Protein AF-A0AAD4MJ20-F1 (afdb_monomer)

Sequence (639 aa):
MGYLRDLLWQFACCSGLFASGKNPESGRKCLKAWMWQEKVIWIFSLVYIFRKFPVLFIIKMSSKRAAIIELYKQGQGVNNIARLLKMHKQSVIRAVSRFKELGTLEDRPRSGRPPDVRVQKAKKAIKAKLRRNPKRSMRMLAKEGEISNRTVRRLVNDELRKQSLKLQETTALTEEHKEERLKRCKRLLRLFTECRHREILFSDESYFLLQEGFSKQNTRIIAATREEANAYGRLVERSQFPKTLMVWGGICWNGKTPLVIFEPRENVNVKNYKEKPFHSRHFPREPTVIGPMALSSVLLQISFILAILHSLALCQNPENGAAALVSPGNHEPENGTTVTPDGSAKEVSEEDRKAFQDYLRDFKKTYSEENGEFGRRLAVFAQTRRRVAKMHSEGMKWAGITQFADMSTEERKQMLMSGDAVTKMEDSASPDVARMPVIESRGRTKRQTPPSSFDYRTYGWVTPVKHQGSCGSCWAFSTVELMETVYLKYWNNLNDLSEQDLVDCATGNLGCDGGNVESALYYISQNRTTHEVYYPYQGVKQTCNRAISKNVMATRYFRLTNESSIAYFNYHNGPVSFIFTVKSDFFDYVSGVYDASECSDTSATFEGWHYMVIVGFTPSYWIAKNSWGTGWGNFLAGN

InterPro domains:
  IPR000169 Cysteine peptidase, cysteine active site [PS00139] (468-479)
  IPR000668 Peptidase C1A, papain C-terminal [PF00112] (451-634)
  IPR000668 Peptidase C1A, papain C-terminal [PR00705] (468-483)
  IPR000668 Peptidase C1A, papain C-terminal [PR00705] (610-620)
  IPR000668 Peptidase C1A, papain C-terminal [PR00705] (621-627)
  IPR000668 Peptidase C1A, papain C-terminal [SM00645] (450-639)
  IPR009057 Homedomain-like superfamily [SSF46689] (65-157)
  IPR013128 Peptidase C1A [PTHR12411] (355-634)
  IPR013201 Cathepsin propeptide inhibitor domain (I29) [PF08246] (356-411)
  IPR013201 Cathepsin propeptide inhibitor domain (I29) [SM00848] (356-412)
  IPR036388 Winged helix-like DNA-binding domain superfamily [G3DSA:1.10.10.10] (62-107)
  IPR036397 Ribonuclease H superfamily [G3DSA:3.30.420.10] (163-287)
  IPR038765 Papain-like cysteine peptidase superfamily [SSF54001] (349-634)
  IPR039417 Papain-like cysteine endopeptidase [cd02248] (451-633)

Nearest PDB structures (foldseek):
  4qrx-assembly1_A  TM=8.392E-01  e=4.038E-17  Carica papaya
  4qrg-assembly2_B  TM=8.560E-01  e=8.800E-17  Carica papaya
  1pci-assembly1_A  TM=7.973E-01  e=2.832E-16  Carica papaya
  3ioq-assembly1_A  TM=8.511E-01  e=1.904E-13  Vasconcellea cundinamarcensis
  8jcr-assembly1_A  TM=8.807E-01  e=3.252E-12  Calotropis gigantea

Radius of gyration: 36.94 Å; Cα contacts (8 Å, |Δi|>4): 724; chains: 1; bounding box: 85×102×96 Å

pLDDT: mean 74.07, std 20.91, range [24.23, 98.38]

Solvent-accessible surface area (backbone atoms only — not comparable to full-atom values): 38233 Å² total; per-residue (Å²): 121,70,72,63,56,57,53,55,54,55,50,56,59,57,60,60,59,70,74,53,93,74,72,87,69,63,60,58,58,53,53,57,53,52,63,51,52,53,56,51,52,51,51,53,48,46,55,51,48,61,73,74,50,72,70,73,69,55,76,74,54,95,41,78,64,56,47,52,49,52,44,44,74,72,69,50,52,61,69,57,52,18,60,76,69,72,45,62,52,67,60,46,50,55,50,50,53,48,31,73,73,65,77,48,94,71,75,79,80,75,88,64,83,74,84,50,71,68,54,54,54,49,49,54,51,52,53,53,49,42,71,76,43,34,61,62,49,65,64,54,56,11,62,81,60,79,41,56,57,67,58,42,49,47,44,37,45,75,72,62,50,28,45,81,42,72,72,76,92,74,86,83,77,48,71,66,58,52,51,52,49,51,53,50,49,56,54,49,54,58,38,50,75,69,64,50,49,65,46,36,41,50,41,38,78,46,74,42,70,79,60,72,97,69,59,69,90,76,43,39,37,55,27,70,46,70,68,59,41,52,72,73,58,75,75,78,88,70,73,86,81,62,58,46,39,40,38,34,41,35,39,36,72,95,45,70,54,76,74,46,76,45,59,80,84,64,77,87,40,79,63,56,62,58,48,67,72,64,71,54,98,81,68,89,67,91,59,61,79,53,80,76,61,71,79,89,47,51,74,66,44,49,54,52,49,50,49,50,53,59,61,48,73,76,66,77,88,79,86,89,89,84,89,82,92,83,86,88,82,90,84,84,87,85,90,83,88,82,89,78,96,70,98,75,82,75,79,84,48,72,68,46,54,53,51,43,54,51,48,27,62,76,66,72,54,87,67,53,66,90,81,46,47,38,60,55,32,48,54,40,29,44,51,40,51,52,51,40,54,49,38,45,75,75,65,44,76,21,53,40,93,32,85,54,38,48,54,52,73,70,59,54,33,38,40,25,19,48,69,72,43,55,59,61,47,68,82,60,65,65,94,80,66,44,65,58,76,84,74,69,80,81,84,66,53,83,89,71,54,61,71,72,55,50,55,39,57,86,72,68,26,56,77,83,65,45,65,42,65,72,15,6,35,36,26,34,50,27,42,41,50,43,49,32,28,40,36,22,68,77,66,71,39,90,56,63,52,25,40,34,54,41,36,34,52,30,68,89,43,56,19,37,60,11,56,46,43,66,48,45,45,50,35,21,48,77,65,31,39,43,38,25,93,82,36,61,75,72,57,65,65,58,81,54,69,79,85,63,78,51,82,47,71,48,89,82,69,66,59,76,90,48,69,73,50,44,54,42,38,41,67,78,73,32,56,42,73,48,74,48,80,38,37,64,59,62,64,23,37,37,39,86,75,89,55,88,76,74,56,84,58,85,78,58,43,83,56,28,36,46,40,30,28,36,46,31,37,45,88,86,48,75,38,68,50,62,49,70,31,70,69,46,40,66,67,73,74,74,127

Mean predicted aligned error: 21.97 Å

Secondary structure (DSSP, 8-state):
--HHHHHHHHHHHHHHHSSS---TTHHHHHHHHHHHHHHHHHHHHHHHHHHH-THHHHTT-S-HHHHHHHHHHTT--HHHHHHHTT--HHHHHHHHHHHHHHSSSSPPPP-PPPPPHHHHHHHHHHHHHHHH-TT--HHHHHHTTT--HHHHHHIIIIIS--EEEEP-------HHHHHHHHHHHHHHHHHHHTTGGGGEEEEEEEEEES--S--TTT-EEEESSHHHHHHH-------SS--EEEEEEEEETTEEPPPEEEPTT----HHHHHHTTTTSTT-SS--EEE----TTSHHHHHHHHHHHHHHHTTS--------------------------SS--PPPPHHHHHHHHHHHHHTT----TTTTHHHHHHHHHHHHHHHHHHHH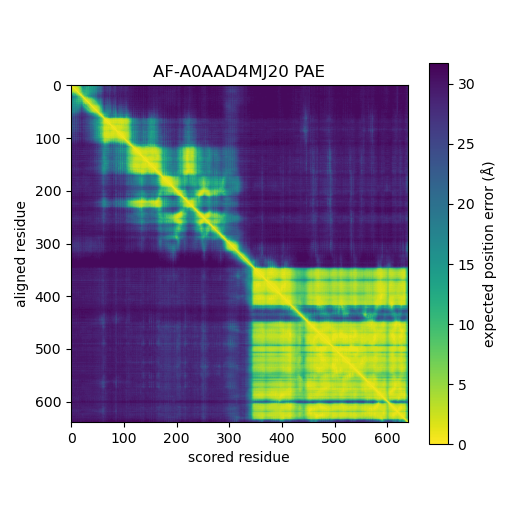HTT-TTB---TTTT--HHHHHHTSB-HHHHHHHHTT--TT--BPP---STT--TTTSPPS-EEGGGGT-SPPPPB--SS--HHHHHHHHHHHHHHHHHH-----B-HHHHHHH-TTS-GGG---HHHHHHHHHHH-B-BTTTS---SS-----TTS---B------B--SHHHHHHHHHHT--EEEEEEEETTGGGB-SS---TTT--STT--EEEEEEEEEEEE-SS-EEEE-SB-TTSS------

Organism: NCBI:txid166010

Structure (mmCIF, N/CA/C/O backbone):
data_AF-A0AAD4MJ20-F1
#
_entry.id   AF-A0AAD4MJ20-F1
#
loop_
_atom_site.group_PDB
_atom_site.id
_atom_site.type_symbol
_atom_site.label_atom_id
_atom_site.label_alt_id
_atom_site.label_comp_id
_atom_site.label_asym_id
_atom_site.label_entity_id
_atom_site.label_seq_id
_atom_site.pdbx_PDB_ins_code
_atom_site.Cartn_x
_atom_site.Cartn_y
_atom_site.Cartn_z
_atom_site.occupancy
_atom_site.B_iso_or_equiv
_atom_site.auth_seq_id
_atom_site.auth_comp_id
_atom_site.auth_asym_id
_atom_site.auth_atom_id
_atom_site.pdbx_PDB_model_num
ATOM 1 N N . MET A 1 1 ? 11.147 60.480 -3.988 1.00 48.12 1 MET A N 1
ATOM 2 C CA . MET A 1 1 ? 10.161 60.805 -2.933 1.00 48.12 1 MET A CA 1
ATOM 3 C C . MET A 1 1 ? 9.354 62.085 -3.189 1.00 48.12 1 MET A C 1
ATOM 5 O O . MET A 1 1 ? 8.314 62.215 -2.568 1.00 48.12 1 MET A O 1
ATOM 9 N N . GLY A 1 2 ? 9.723 62.970 -4.132 1.00 47.38 2 GLY A N 1
ATOM 10 C CA . GLY A 1 2 ? 8.847 64.086 -4.553 1.00 47.38 2 GLY A CA 1
ATOM 11 C C . GLY A 1 2 ? 7.614 63.648 -5.364 1.00 47.38 2 GLY A C 1
ATOM 12 O O . GLY A 1 2 ? 6.506 64.063 -5.070 1.00 47.38 2 GLY A O 1
ATOM 13 N N . TYR A 1 3 ? 7.778 62.694 -6.287 1.00 40.50 3 TYR A N 1
ATOM 14 C CA . TYR A 1 3 ? 6.700 62.232 -7.181 1.00 40.50 3 TYR A CA 1
ATOM 15 C C . TYR A 1 3 ? 5.536 61.498 -6.486 1.00 40.50 3 TYR A C 1
ATOM 17 O O . TYR A 1 3 ? 4.422 61.484 -6.994 1.00 40.50 3 TYR A O 1
ATOM 25 N N . LEU A 1 4 ? 5.773 60.890 -5.316 1.00 40.03 4 LEU A N 1
ATOM 26 C CA . LEU A 1 4 ? 4.723 60.183 -4.565 1.00 40.03 4 LEU A CA 1
ATOM 27 C C . LEU A 1 4 ? 3.775 61.151 -3.837 1.00 40.03 4 LEU A C 1
ATOM 29 O O . LEU A 1 4 ? 2.637 60.796 -3.548 1.00 40.03 4 LEU A O 1
ATOM 33 N N . ARG A 1 5 ? 4.246 62.369 -3.543 1.00 43.38 5 ARG A N 1
ATOM 34 C CA . ARG A 1 5 ? 3.493 63.382 -2.800 1.00 43.38 5 ARG A CA 1
ATOM 35 C C . ARG A 1 5 ? 2.504 64.127 -3.706 1.00 43.38 5 ARG A C 1
ATOM 37 O O . ARG A 1 5 ? 1.394 64.413 -3.271 1.00 43.38 5 ARG A O 1
ATOM 44 N N . ASP A 1 6 ? 2.857 64.313 -4.978 1.00 45.62 6 ASP A N 1
ATOM 45 C CA . ASP A 1 6 ? 1.969 64.890 -6.000 1.00 45.62 6 ASP A CA 1
ATOM 46 C C . ASP A 1 6 ? 0.876 63.903 -6.450 1.00 45.62 6 ASP A C 1
ATOM 48 O O . ASP A 1 6 ? -0.267 64.295 -6.690 1.00 45.62 6 ASP A O 1
ATOM 52 N N . LEU A 1 7 ? 1.189 62.602 -6.472 1.00 44.66 7 LEU A N 1
ATOM 53 C CA . LEU A 1 7 ? 0.230 61.528 -6.765 1.00 44.66 7 LEU A CA 1
ATOM 54 C C . LEU A 1 7 ? -0.847 61.383 -5.678 1.00 44.66 7 LEU A C 1
ATOM 56 O O . LEU A 1 7 ? -2.009 61.143 -5.999 1.00 44.66 7 LEU A O 1
ATOM 60 N N . LEU A 1 8 ? -0.492 61.589 -4.405 1.00 44.72 8 LEU A N 1
ATOM 61 C CA . LEU A 1 8 ? -1.444 61.570 -3.286 1.00 44.72 8 LEU A CA 1
ATOM 62 C C . LEU A 1 8 ? -2.350 62.814 -3.257 1.00 44.72 8 LEU A C 1
ATOM 64 O O . LEU A 1 8 ? -3.507 62.715 -2.850 1.00 44.72 8 LEU A O 1
ATOM 68 N N . TRP A 1 9 ? -1.874 63.960 -3.755 1.00 45.81 9 TRP A N 1
ATOM 69 C CA . TRP A 1 9 ? -2.680 65.181 -3.871 1.00 45.81 9 TRP A CA 1
ATOM 70 C C . TRP A 1 9 ? -3.693 65.102 -5.029 1.00 45.81 9 TRP A C 1
ATOM 72 O O . TRP A 1 9 ? -4.847 65.509 -4.889 1.00 45.81 9 TRP A O 1
ATOM 82 N N . GLN A 1 10 ? -3.308 64.482 -6.151 1.00 45.81 10 GLN A N 1
ATOM 83 C CA . GLN A 1 10 ? -4.217 64.225 -7.278 1.00 45.81 10 GLN A CA 1
ATOM 84 C C . GLN A 1 10 ? -5.280 63.161 -6.961 1.00 45.81 10 GLN A C 1
ATOM 86 O O . GLN A 1 10 ? -6.416 63.273 -7.431 1.00 45.81 10 GLN A O 1
ATOM 91 N N . PHE A 1 11 ? -4.952 62.176 -6.116 1.00 44.34 11 PHE A N 1
ATOM 92 C CA . PHE A 1 11 ? -5.915 61.178 -5.641 1.00 44.34 11 PHE A CA 1
ATOM 93 C C . PHE A 1 11 ? -7.016 61.811 -4.774 1.00 44.34 11 PHE A C 1
ATOM 95 O O . PHE A 1 11 ? -8.192 61.523 -4.986 1.00 44.34 11 PHE A O 1
ATOM 102 N N . ALA A 1 12 ? -6.653 62.745 -3.882 1.00 46.16 12 ALA A N 1
ATOM 103 C CA . ALA A 1 12 ? -7.599 63.457 -3.019 1.00 46.16 12 ALA A CA 1
ATOM 104 C C . ALA A 1 12 ? -8.586 64.347 -3.807 1.00 46.16 12 ALA A C 1
ATOM 106 O O . ALA A 1 12 ? -9.768 64.426 -3.462 1.00 46.16 12 ALA A O 1
ATOM 107 N N . CYS A 1 13 ? -8.129 64.960 -4.906 1.00 45.16 13 CYS A N 1
ATOM 108 C CA . CYS A 1 13 ? -8.970 65.781 -5.785 1.00 45.16 13 CYS A CA 1
ATOM 109 C C . CYS A 1 13 ? -10.009 64.953 -6.567 1.00 45.16 13 CYS A C 1
ATOM 111 O O . CYS A 1 13 ? -11.141 65.399 -6.754 1.00 45.16 13 CYS A O 1
ATOM 113 N N . CYS A 1 14 ? -9.667 63.728 -6.987 1.00 45.88 14 CYS A N 1
ATOM 114 C CA . CYS A 1 14 ? -10.602 62.859 -7.715 1.00 45.88 14 CYS A CA 1
ATOM 115 C C . CYS A 1 14 ? -11.653 62.203 -6.805 1.00 45.88 14 CYS A C 1
ATOM 117 O O . CYS A 1 14 ? -12.790 62.013 -7.238 1.00 45.88 14 CYS A O 1
ATOM 119 N N . SER A 1 15 ? -11.322 61.912 -5.543 1.00 47.12 15 SER A N 1
ATOM 120 C CA . SER A 1 15 ? -12.290 61.388 -4.567 1.00 47.12 15 SER A CA 1
ATOM 121 C C . SER A 1 15 ? -13.345 62.419 -4.137 1.00 47.12 15 SER A C 1
ATOM 123 O O . SER A 1 15 ? -14.480 62.038 -3.862 1.00 47.12 15 SER A O 1
ATOM 125 N N . GLY A 1 16 ? -13.021 63.719 -4.142 1.00 45.81 16 GLY A N 1
ATOM 126 C CA . GLY A 1 16 ? -13.973 64.787 -3.795 1.00 45.81 16 GLY A CA 1
ATOM 127 C C . GLY A 1 16 ? -15.036 65.064 -4.867 1.00 45.81 16 GLY A C 1
ATOM 128 O O . GLY A 1 16 ? -16.162 65.434 -4.545 1.00 45.81 16 GLY A O 1
ATOM 129 N N . LEU A 1 17 ? -14.720 64.831 -6.145 1.00 45.62 17 LEU A N 1
ATOM 130 C CA . LEU A 1 17 ? -15.644 65.076 -7.262 1.00 45.62 17 LEU A CA 1
ATOM 131 C C . LEU A 1 17 ? -16.683 63.961 -7.462 1.00 45.62 17 LEU A C 1
ATOM 133 O O . LEU A 1 17 ? -17.735 64.217 -8.041 1.00 45.62 17 LEU A O 1
ATOM 137 N N . PHE A 1 18 ? -16.441 62.754 -6.941 1.00 42.25 18 PHE A N 1
ATOM 138 C CA . PHE A 1 18 ? -17.422 61.660 -6.971 1.00 42.25 18 PHE A CA 1
ATOM 139 C C . PHE A 1 18 ? -18.511 61.779 -5.890 1.00 42.25 18 PHE A C 1
ATOM 141 O O . PHE A 1 18 ? -19.559 61.149 -6.019 1.00 42.25 18 PHE A O 1
ATOM 148 N N . ALA A 1 19 ? -18.300 62.603 -4.856 1.00 46.34 19 ALA A N 1
ATOM 149 C CA . ALA A 1 19 ? -19.239 62.765 -3.743 1.00 46.34 19 ALA A CA 1
ATOM 150 C C . ALA A 1 19 ? -20.361 63.792 -4.007 1.00 46.34 19 ALA A C 1
ATOM 152 O O . ALA A 1 19 ? -21.337 63.835 -3.261 1.00 46.34 19 ALA A O 1
ATOM 153 N N . SER A 1 20 ? -20.275 64.595 -5.074 1.00 48.25 20 SER A N 1
ATOM 154 C CA . SER A 1 20 ? -21.360 65.498 -5.483 1.00 48.25 20 SER A CA 1
ATOM 155 C C . SER A 1 20 ? -21.928 65.032 -6.822 1.00 48.25 20 SER A C 1
ATOM 157 O O . SER A 1 20 ? -21.323 65.215 -7.874 1.00 48.25 20 SER A O 1
ATOM 159 N N . GLY A 1 21 ? -23.070 64.345 -6.781 1.00 50.03 21 GLY A N 1
ATOM 160 C CA . GLY A 1 21 ? -23.704 63.698 -7.932 1.00 50.03 21 GLY A CA 1
ATOM 161 C C . GLY A 1 21 ? -24.218 64.667 -9.000 1.00 50.03 21 GLY A C 1
ATOM 162 O O . GLY A 1 21 ? -25.426 64.802 -9.179 1.00 50.03 21 GLY A O 1
ATOM 163 N N . LYS A 1 22 ? -23.325 65.329 -9.741 1.00 48.97 22 LYS A N 1
ATOM 164 C CA . LYS A 1 22 ? -23.680 66.152 -10.900 1.00 48.97 22 LYS A CA 1
ATOM 165 C C . LYS A 1 22 ? -22.742 65.877 -12.081 1.00 48.97 22 LYS A C 1
ATOM 167 O O . LYS A 1 22 ? -21.610 66.341 -12.124 1.00 48.97 22 LYS A O 1
ATOM 172 N N . ASN A 1 23 ? -23.323 65.207 -13.078 1.00 47.09 23 ASN A N 1
ATOM 173 C CA . ASN A 1 23 ? -22.943 65.143 -14.495 1.00 47.09 23 ASN A CA 1
ATOM 174 C C . ASN A 1 23 ? -22.084 63.929 -14.975 1.00 47.09 23 ASN A C 1
ATOM 176 O O . ASN A 1 23 ? -20.871 63.902 -14.777 1.00 47.09 23 ASN A O 1
ATOM 180 N N . PRO A 1 24 ? -22.682 62.934 -15.674 1.00 50.25 24 PRO A N 1
ATOM 181 C CA . PRO A 1 24 ? -22.022 61.690 -16.108 1.00 50.25 24 PRO A CA 1
ATOM 182 C C . PRO A 1 24 ? -21.185 61.771 -17.410 1.00 50.25 24 PRO A C 1
ATOM 184 O O . PRO A 1 24 ? -20.715 60.739 -17.906 1.00 50.25 24 PRO A O 1
ATOM 187 N N . GLU A 1 25 ? -20.961 62.957 -17.987 1.00 53.00 25 GLU A N 1
ATOM 188 C CA . GLU A 1 25 ? -20.112 63.124 -19.187 1.00 53.00 25 GLU A CA 1
ATOM 189 C C . GLU A 1 25 ? -18.645 63.489 -18.896 1.00 53.00 25 GLU A C 1
ATOM 191 O O . GLU A 1 25 ? -17.759 63.152 -19.687 1.00 53.00 25 GLU A O 1
ATOM 196 N N . SER A 1 26 ? -18.337 64.091 -17.745 1.00 50.22 26 SER A N 1
ATOM 197 C CA . SER A 1 26 ? -16.964 64.469 -17.366 1.00 50.22 26 SER A CA 1
ATOM 198 C C . SER A 1 26 ? -16.120 63.267 -16.904 1.00 50.22 26 SER A C 1
ATOM 200 O O . SER A 1 26 ? -14.938 63.171 -17.242 1.00 50.22 26 SER A O 1
ATOM 202 N N . GLY A 1 27 ? -16.732 62.277 -16.243 1.00 49.00 27 GLY A N 1
ATOM 203 C CA . GLY A 1 27 ? -16.052 61.052 -15.791 1.00 49.00 27 GLY A CA 1
ATOM 204 C C . GLY A 1 27 ? -15.532 60.161 -16.930 1.00 49.00 27 GLY A C 1
ATOM 205 O O . GLY A 1 27 ? -14.477 59.536 -16.811 1.00 49.00 27 GLY A O 1
ATOM 206 N N . A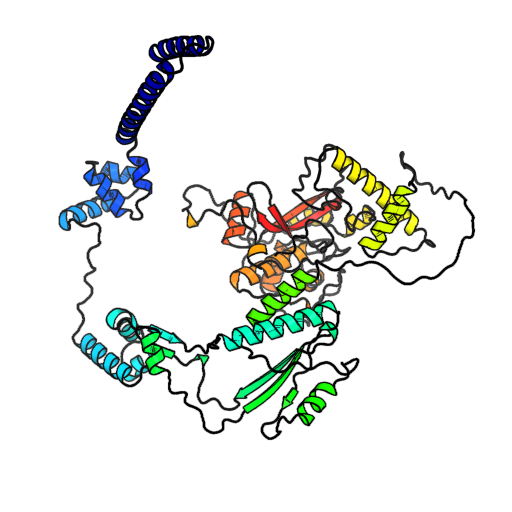RG A 1 28 ? -16.206 60.159 -18.091 1.00 50.22 28 ARG A N 1
ATOM 207 C CA . ARG A 1 28 ? -15.792 59.363 -19.265 1.00 50.22 28 ARG A CA 1
ATOM 208 C C . ARG A 1 28 ? -14.549 59.910 -19.972 1.00 50.22 28 ARG A C 1
ATOM 210 O O . ARG A 1 28 ? -13.809 59.129 -20.572 1.00 50.22 28 ARG A O 1
ATOM 217 N N . LYS A 1 29 ? -14.286 61.220 -19.890 1.00 49.53 29 LYS A N 1
ATOM 218 C CA . LYS A 1 29 ? -13.049 61.822 -20.423 1.00 49.53 29 LYS A CA 1
ATOM 219 C C . LYS A 1 29 ? -11.846 61.548 -19.512 1.00 49.53 29 LYS A C 1
ATOM 221 O O . LYS A 1 29 ? -10.764 61.275 -20.026 1.00 49.53 29 LYS A O 1
ATOM 226 N N . CYS A 1 30 ? -12.049 61.497 -18.193 1.00 47.06 30 CYS A N 1
ATOM 227 C CA . CYS A 1 30 ? -10.992 61.167 -17.229 1.00 47.06 30 CYS A CA 1
ATOM 228 C C . CYS A 1 30 ? -10.551 59.690 -17.320 1.00 47.06 30 CYS A C 1
ATOM 230 O O . CYS A 1 30 ? -9.356 59.400 -17.342 1.00 47.06 30 CYS A O 1
ATOM 232 N N . LEU A 1 31 ? -11.494 58.752 -17.507 1.00 46.81 31 LEU A N 1
ATOM 233 C CA . LEU A 1 31 ? -11.172 57.324 -17.669 1.00 46.81 31 LEU A CA 1
ATOM 234 C C . LEU A 1 31 ? -10.352 57.030 -18.942 1.00 46.81 31 LEU A C 1
ATOM 236 O O . LEU A 1 31 ? -9.456 56.188 -18.926 1.00 46.81 31 LEU A O 1
ATOM 240 N N . LYS A 1 32 ? -10.623 57.740 -20.048 1.00 47.19 32 LYS A N 1
ATOM 241 C CA . LYS A 1 32 ? -9.871 57.574 -21.306 1.00 47.19 32 LYS A CA 1
ATOM 242 C C . LYS A 1 32 ? -8.446 58.134 -21.227 1.00 47.19 32 LYS A C 1
ATOM 244 O O . LYS A 1 32 ? -7.558 57.570 -21.863 1.00 47.19 32 LYS A O 1
ATOM 249 N N . ALA A 1 33 ? -8.217 59.186 -20.437 1.00 46.69 33 ALA A N 1
ATOM 250 C CA . ALA A 1 33 ? -6.878 59.720 -20.177 1.00 46.69 33 ALA A CA 1
ATOM 251 C C . ALA A 1 33 ? -6.060 58.797 -19.250 1.00 46.69 33 ALA A C 1
ATOM 253 O O . ALA A 1 33 ? -4.883 58.548 -19.510 1.00 46.69 33 ALA A O 1
ATOM 254 N N . TRP A 1 34 ? -6.705 58.197 -18.242 1.00 45.12 34 TRP A N 1
ATOM 255 C CA . TRP A 1 34 ? -6.077 57.242 -17.321 1.00 45.12 34 TRP A CA 1
ATOM 256 C C . TRP A 1 34 ? -5.673 55.926 -18.017 1.00 45.12 34 TRP A C 1
ATOM 258 O O . TRP A 1 34 ? -4.549 55.449 -17.859 1.00 45.12 34 TRP A O 1
ATOM 268 N N . MET A 1 35 ? -6.518 55.401 -18.915 1.00 40.94 35 MET A N 1
ATOM 269 C CA . MET A 1 35 ? -6.198 54.207 -19.720 1.00 40.94 35 MET A CA 1
ATOM 270 C C . MET A 1 35 ? -5.061 54.418 -20.738 1.00 40.94 35 MET A C 1
ATOM 272 O O . MET A 1 35 ? -4.464 53.443 -21.204 1.00 40.94 35 MET A O 1
ATOM 276 N N . TRP A 1 36 ? -4.751 55.668 -21.101 1.00 43.66 36 TRP A N 1
ATOM 277 C CA . TRP A 1 36 ? -3.616 55.994 -21.972 1.00 43.66 36 TRP A CA 1
ATOM 278 C C . TRP A 1 36 ? -2.295 56.097 -21.194 1.00 43.66 36 TRP A C 1
ATOM 280 O O . TRP A 1 36 ? -1.261 55.668 -21.704 1.00 43.66 36 TRP A O 1
ATOM 290 N N . GLN A 1 37 ? -2.317 56.576 -19.945 1.00 45.25 37 GLN A N 1
ATOM 291 C CA . GLN A 1 37 ? -1.116 56.670 -19.105 1.00 45.25 37 GLN A CA 1
ATOM 292 C C . GLN A 1 37 ? -0.624 55.307 -18.591 1.00 45.25 37 GLN A C 1
ATOM 294 O O . GLN A 1 37 ? 0.586 55.076 -18.579 1.00 45.25 37 GLN A O 1
ATOM 299 N N . GLU A 1 38 ? -1.514 54.359 -18.277 1.00 42.53 38 GLU A N 1
ATOM 300 C CA . GLU A 1 38 ? -1.088 53.007 -17.876 1.00 42.53 38 GLU A CA 1
ATOM 301 C C . GLU A 1 38 ? -0.360 52.255 -18.999 1.00 42.53 38 GLU A C 1
ATOM 303 O O . GLU A 1 38 ? 0.652 51.595 -18.759 1.00 42.53 38 GLU A O 1
ATOM 308 N N . LYS A 1 39 ? -0.810 52.395 -20.254 1.00 44.00 39 LYS A N 1
ATOM 309 C CA . LYS A 1 39 ? -0.163 51.726 -21.394 1.00 44.00 39 LYS A CA 1
ATOM 310 C C . LYS A 1 39 ? 1.247 52.252 -21.652 1.00 44.00 39 LYS A C 1
ATOM 312 O O . LYS A 1 39 ? 2.136 51.469 -21.981 1.00 44.00 39 LYS A O 1
ATOM 317 N N . VAL A 1 40 ? 1.478 53.550 -21.462 1.00 50.84 40 VAL A N 1
ATOM 318 C CA . VAL A 1 40 ? 2.804 54.159 -21.644 1.00 50.84 40 VAL A CA 1
ATOM 319 C C . VAL A 1 40 ? 3.749 53.756 -20.506 1.00 50.84 40 VAL A C 1
ATOM 321 O O . VAL A 1 40 ? 4.896 53.399 -20.770 1.00 50.84 40 VAL A O 1
ATOM 324 N N . ILE A 1 41 ? 3.265 53.697 -19.261 1.00 51.16 41 ILE A N 1
ATOM 325 C CA . ILE A 1 41 ? 4.057 53.250 -18.102 1.00 51.16 41 ILE A CA 1
ATOM 326 C C . ILE A 1 41 ? 4.422 51.763 -18.211 1.00 51.16 41 ILE A C 1
ATOM 328 O O . ILE A 1 41 ? 5.561 51.394 -17.914 1.00 51.16 41 ILE A O 1
ATOM 332 N N . TRP A 1 42 ? 3.523 50.911 -18.713 1.00 46.66 42 TRP A N 1
ATOM 333 C CA . TRP A 1 42 ? 3.834 49.505 -18.987 1.00 46.66 42 TRP A CA 1
ATOM 334 C C . TRP A 1 42 ? 4.871 49.335 -20.100 1.00 46.66 42 TRP A C 1
ATOM 336 O O . TRP A 1 42 ? 5.784 48.524 -19.953 1.00 46.66 42 TRP A O 1
ATOM 346 N N . ILE A 1 43 ? 4.795 50.121 -21.178 1.00 51.59 43 ILE A N 1
ATOM 347 C CA . ILE A 1 43 ? 5.762 50.052 -22.285 1.00 51.59 43 ILE A CA 1
ATOM 348 C C . ILE A 1 43 ? 7.147 50.537 -21.834 1.00 51.59 43 ILE A C 1
ATOM 350 O O . ILE A 1 43 ? 8.142 49.864 -22.105 1.00 51.59 43 ILE A O 1
ATOM 354 N N . PHE A 1 44 ? 7.236 51.637 -21.079 1.00 47.88 44 PHE A N 1
ATOM 355 C CA . PHE A 1 44 ? 8.516 52.119 -20.545 1.00 47.88 44 PHE A CA 1
ATOM 356 C C . PHE A 1 44 ? 9.092 51.196 -19.463 1.00 47.88 44 PHE A C 1
ATOM 358 O O . PHE A 1 44 ? 10.305 50.980 -19.435 1.00 47.88 44 PHE A O 1
ATOM 365 N N . SER A 1 45 ? 8.247 50.578 -18.631 1.00 51.62 45 SER A N 1
ATOM 366 C CA . SER A 1 45 ? 8.688 49.598 -17.627 1.00 51.62 45 SER A CA 1
ATOM 367 C C . SER A 1 45 ? 9.162 48.300 -18.279 1.00 51.62 45 SER A C 1
ATOM 369 O O . SER A 1 45 ? 10.192 47.761 -17.882 1.00 51.62 45 SER A O 1
ATOM 371 N N . LEU A 1 46 ? 8.491 47.836 -19.339 1.00 48.44 46 LEU A N 1
ATOM 372 C CA . LEU A 1 46 ? 8.944 46.704 -20.147 1.00 48.44 46 LEU A CA 1
ATOM 373 C C . LEU A 1 46 ? 10.281 47.020 -20.819 1.00 48.44 46 LEU A C 1
ATOM 375 O O . LEU A 1 46 ? 11.211 46.239 -20.669 1.00 48.44 46 LEU A O 1
ATOM 379 N N . VAL A 1 47 ? 10.441 48.173 -21.473 1.00 52.69 47 VAL A N 1
ATOM 380 C CA . VAL A 1 47 ? 11.715 48.563 -22.112 1.00 52.69 47 VAL A CA 1
ATOM 381 C C . VAL A 1 47 ? 12.855 48.703 -21.086 1.00 52.69 47 VAL A C 1
ATOM 383 O O . VAL A 1 47 ? 13.988 48.302 -21.368 1.00 52.69 47 VAL A O 1
ATOM 386 N N . TYR A 1 48 ? 12.570 49.194 -19.874 1.00 46.19 48 TYR A N 1
ATOM 387 C CA . TYR A 1 48 ? 13.548 49.290 -18.782 1.00 46.19 48 TYR A CA 1
ATOM 388 C C . TYR A 1 48 ? 13.926 47.913 -18.202 1.00 46.19 48 TYR A C 1
ATOM 390 O O . TYR A 1 48 ? 15.105 47.644 -17.961 1.00 46.19 48 TYR A O 1
ATOM 398 N N . ILE A 1 49 ? 12.960 46.999 -18.061 1.00 50.97 49 ILE A N 1
ATOM 399 C CA . ILE A 1 49 ? 13.189 45.606 -17.640 1.00 50.97 49 ILE A CA 1
ATOM 400 C C . ILE A 1 49 ? 13.946 44.822 -18.729 1.00 50.97 49 ILE A C 1
ATOM 402 O O . ILE A 1 49 ? 14.892 44.095 -18.414 1.00 50.97 49 ILE A O 1
ATOM 406 N N . PHE A 1 50 ? 13.623 45.038 -20.009 1.00 45.72 50 PHE A N 1
ATOM 407 C CA . PHE A 1 50 ? 14.301 44.428 -21.159 1.00 45.72 50 PHE A CA 1
ATOM 408 C C . PHE A 1 50 ? 15.760 44.890 -21.303 1.00 45.72 50 PHE A C 1
ATOM 410 O O . PHE A 1 50 ? 16.598 44.098 -21.731 1.00 45.72 50 PHE A O 1
ATOM 417 N N . ARG A 1 51 ? 16.103 46.125 -20.896 1.00 47.69 51 ARG A N 1
ATOM 418 C CA . ARG A 1 51 ? 17.503 46.599 -20.869 1.00 47.69 51 ARG A CA 1
ATOM 419 C C . ARG A 1 51 ? 18.302 46.122 -19.650 1.00 47.69 51 ARG A C 1
ATOM 421 O O . ARG A 1 51 ? 19.520 46.015 -19.766 1.00 47.69 51 ARG A O 1
ATOM 428 N N . LYS A 1 52 ? 17.668 45.839 -18.501 1.00 43.34 52 LYS A N 1
ATOM 429 C CA . LYS A 1 52 ? 18.377 45.449 -17.260 1.00 43.34 52 LYS A CA 1
ATOM 430 C C . LYS A 1 52 ? 18.457 43.944 -16.978 1.00 43.34 52 LYS A C 1
ATOM 432 O O . LYS A 1 52 ? 19.326 43.551 -16.205 1.00 43.34 52 LYS A O 1
ATOM 437 N N . PHE A 1 53 ? 17.629 43.095 -17.594 1.00 46.59 53 PHE A N 1
ATOM 438 C CA . PHE A 1 53 ? 17.618 41.650 -17.307 1.00 46.59 53 PHE A CA 1
ATOM 439 C C . PHE A 1 53 ? 17.655 40.757 -18.566 1.00 46.59 53 PHE A C 1
ATOM 441 O O . PHE A 1 53 ? 16.683 40.066 -18.870 1.00 46.59 53 PHE A O 1
ATOM 448 N N . PRO A 1 54 ? 18.804 40.654 -19.265 1.00 46.09 54 PRO A N 1
ATOM 449 C CA . PRO A 1 54 ? 18.977 39.696 -20.367 1.00 46.09 54 PRO A CA 1
ATOM 450 C C . PRO A 1 54 ? 19.034 38.223 -19.904 1.00 46.09 54 PRO A C 1
ATOM 452 O O . PRO A 1 54 ? 18.953 37.303 -20.714 1.00 46.09 54 PRO A O 1
ATOM 455 N N . VAL A 1 55 ? 19.149 37.964 -18.596 1.00 45.97 55 VAL A N 1
ATOM 456 C CA . VAL A 1 55 ? 19.409 36.621 -18.040 1.00 45.97 55 VAL A CA 1
ATOM 457 C C . VAL A 1 55 ? 18.172 35.706 -18.061 1.00 45.97 55 VAL A C 1
ATOM 459 O O . VAL A 1 55 ? 18.309 34.489 -18.174 1.00 45.97 55 VAL A O 1
ATOM 462 N N . LEU A 1 56 ? 16.957 36.262 -18.020 1.00 42.66 56 LEU A N 1
ATOM 463 C CA . LEU A 1 56 ? 15.719 35.474 -17.905 1.00 42.66 56 LEU A CA 1
ATOM 464 C C . LEU A 1 56 ? 15.259 34.828 -19.225 1.00 42.66 56 LEU A C 1
ATOM 466 O O . LEU A 1 56 ? 14.615 33.781 -19.190 1.00 42.66 56 LEU A O 1
ATOM 470 N N . PHE A 1 57 ? 15.642 35.368 -20.388 1.00 41.94 57 PHE A N 1
ATOM 471 C CA . PHE A 1 57 ? 15.278 34.775 -21.686 1.00 41.94 57 PHE A CA 1
ATOM 472 C C . PHE A 1 57 ? 16.175 33.582 -22.072 1.00 41.94 57 PHE A C 1
ATOM 474 O O . PHE A 1 57 ? 15.764 32.679 -22.800 1.00 41.94 57 PHE A O 1
ATOM 481 N N . ILE A 1 58 ? 17.386 33.520 -21.513 1.00 46.72 58 ILE A N 1
ATOM 482 C CA . ILE A 1 58 ? 18.396 32.497 -21.832 1.00 46.72 58 ILE A CA 1
ATOM 483 C C . ILE A 1 58 ? 18.021 31.122 -21.248 1.00 46.72 58 ILE A C 1
ATOM 485 O O . ILE A 1 58 ? 18.401 30.085 -21.790 1.00 46.72 58 ILE A O 1
ATOM 489 N N . ILE A 1 59 ? 17.200 31.091 -20.193 1.00 44.72 59 ILE A N 1
ATOM 490 C CA . ILE A 1 59 ? 16.813 29.865 -19.472 1.00 44.72 59 ILE A CA 1
ATOM 491 C C . ILE A 1 59 ? 15.840 28.983 -20.290 1.00 44.72 59 ILE A C 1
ATOM 493 O O . ILE A 1 59 ? 15.638 27.814 -19.962 1.00 44.72 59 ILE A O 1
ATOM 497 N N . LYS A 1 60 ? 15.273 29.487 -21.398 1.00 42.84 60 LYS A N 1
ATOM 498 C CA . LYS A 1 60 ? 14.273 28.762 -22.207 1.00 42.84 60 LYS A CA 1
ATOM 499 C C . LYS A 1 60 ? 14.804 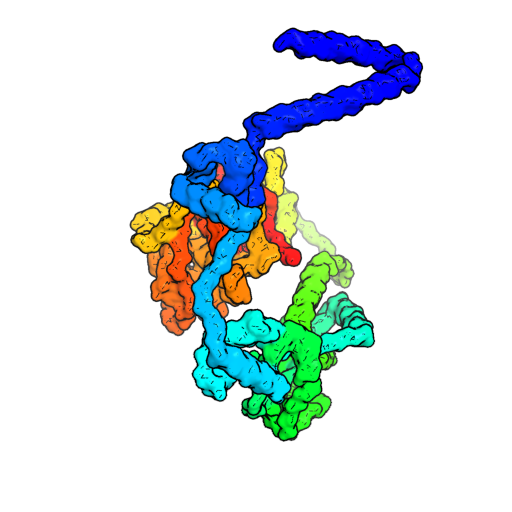28.135 -23.506 1.00 42.84 60 LYS A C 1
ATOM 501 O O . LYS A 1 60 ? 14.034 27.485 -24.210 1.00 42.84 60 LYS A O 1
ATOM 506 N N . MET A 1 61 ? 16.089 28.280 -23.838 1.00 50.97 61 MET A N 1
ATOM 507 C CA . MET A 1 61 ? 16.661 27.651 -25.040 1.00 50.97 61 MET A CA 1
ATOM 508 C C . MET A 1 61 ? 17.109 26.210 -24.742 1.00 50.97 61 MET A C 1
ATOM 510 O O . MET A 1 61 ? 17.995 25.989 -23.921 1.00 50.97 61 MET A O 1
ATOM 514 N N . SER A 1 62 ? 16.538 25.212 -25.432 1.00 53.62 62 SER A N 1
ATOM 515 C CA . SER A 1 62 ? 16.805 23.781 -25.161 1.00 53.62 62 SER A CA 1
ATOM 516 C C . SER A 1 62 ? 18.235 23.315 -25.490 1.00 53.62 62 SER A C 1
ATOM 518 O O . SER A 1 62 ? 18.631 22.213 -25.110 1.00 53.62 62 SER A O 1
ATOM 520 N N . SER A 1 63 ? 19.036 24.145 -26.167 1.00 72.12 63 SER A N 1
ATOM 521 C CA . SER A 1 63 ? 20.393 23.821 -26.609 1.00 72.12 63 SER A CA 1
ATOM 522 C C . SER A 1 63 ? 21.412 24.816 -26.059 1.00 72.12 63 SER A C 1
ATOM 524 O O . SER A 1 63 ? 21.367 26.008 -26.366 1.00 72.12 63 SER A O 1
ATOM 526 N N . LYS A 1 64 ? 22.407 24.303 -25.319 1.00 79.44 64 LYS A N 1
ATOM 527 C CA . LYS A 1 64 ? 23.542 25.080 -24.778 1.00 79.44 64 LYS A CA 1
ATOM 528 C C . LYS A 1 64 ? 24.282 25.882 -25.862 1.00 79.44 64 LYS A C 1
ATOM 530 O O . LYS A 1 64 ? 24.805 26.953 -25.583 1.00 79.44 64 LYS A O 1
ATOM 535 N N . ARG A 1 65 ? 24.307 25.390 -27.108 1.00 79.19 65 ARG A N 1
ATOM 536 C CA . ARG A 1 65 ? 24.935 26.074 -28.253 1.00 79.19 65 ARG A CA 1
ATOM 537 C C . ARG A 1 65 ? 24.138 27.293 -28.713 1.00 79.19 65 ARG A C 1
ATOM 539 O O . ARG A 1 65 ? 24.735 28.300 -29.077 1.00 79.19 65 ARG A O 1
ATOM 546 N N . ALA A 1 66 ? 22.813 27.204 -28.674 1.00 83.31 66 ALA A N 1
ATOM 547 C CA . ALA A 1 66 ? 21.943 28.293 -29.089 1.00 83.31 66 ALA A CA 1
ATOM 548 C C . ALA A 1 66 ? 22.041 29.476 -28.107 1.00 83.31 66 ALA A C 1
ATOM 550 O O . ALA A 1 66 ? 22.188 30.613 -28.540 1.00 83.31 66 ALA A O 1
ATOM 551 N N . ALA A 1 67 ? 22.130 29.187 -26.803 1.00 84.88 67 ALA A N 1
ATOM 552 C CA . ALA A 1 67 ? 22.402 30.191 -25.772 1.00 84.88 67 ALA A CA 1
ATOM 553 C C . ALA A 1 67 ? 23.771 30.887 -25.945 1.00 84.88 67 ALA A C 1
ATOM 555 O O . ALA A 1 67 ? 23.870 32.100 -25.777 1.00 84.88 67 ALA A O 1
ATOM 556 N N . ILE A 1 68 ? 24.827 30.144 -26.316 1.00 88.75 68 ILE A N 1
ATOM 557 C CA . ILE A 1 68 ? 26.160 30.719 -26.590 1.00 88.75 68 ILE A CA 1
ATOM 558 C C . ILE A 1 68 ? 26.111 31.705 -27.765 1.00 88.75 68 ILE A C 1
ATOM 560 O O . ILE A 1 68 ? 26.691 32.786 -27.685 1.00 88.75 68 ILE A O 1
ATOM 564 N N . ILE A 1 69 ? 25.451 31.321 -28.859 1.00 87.88 69 ILE A N 1
ATOM 565 C CA . ILE A 1 69 ? 25.415 32.116 -30.094 1.00 87.88 69 ILE A CA 1
ATOM 566 C C . ILE A 1 69 ? 24.567 33.374 -29.909 1.00 87.88 69 ILE A C 1
ATOM 568 O O . ILE A 1 69 ? 24.955 34.431 -30.393 1.00 87.88 69 ILE A O 1
ATOM 572 N N . GLU A 1 70 ? 23.465 33.286 -29.168 1.00 85.62 70 GLU A N 1
ATOM 573 C CA . GLU A 1 70 ? 22.621 34.442 -28.863 1.00 85.62 70 GLU A CA 1
ATOM 574 C C . GLU A 1 70 ? 23.367 35.481 -28.014 1.00 85.62 70 GLU A C 1
ATOM 576 O O . GLU A 1 70 ? 23.425 36.655 -28.371 1.00 85.62 70 GLU A O 1
ATOM 581 N N . LEU A 1 71 ? 24.061 35.044 -26.958 1.00 86.56 71 LEU A N 1
ATOM 582 C CA . LEU A 1 71 ? 24.906 35.931 -26.153 1.00 86.56 71 LEU A CA 1
ATOM 583 C C . LEU A 1 71 ? 26.057 36.545 -26.963 1.00 86.56 71 LEU A C 1
ATOM 585 O O . LEU A 1 71 ? 26.405 37.709 -26.770 1.00 86.56 71 LEU A O 1
ATOM 589 N N . TYR A 1 72 ? 26.638 35.778 -27.887 1.00 88.31 72 TYR A N 1
ATOM 590 C CA . TYR A 1 72 ? 27.669 36.280 -28.790 1.00 88.31 72 TYR A CA 1
ATOM 591 C C . TYR A 1 72 ? 27.125 37.346 -29.755 1.00 88.31 72 TYR A C 1
ATOM 593 O O . TYR A 1 72 ? 27.768 38.377 -29.941 1.00 88.31 72 TYR A O 1
ATOM 601 N N . LYS A 1 73 ? 25.924 37.146 -30.321 1.00 86.81 73 LYS A N 1
ATOM 602 C CA . LYS A 1 73 ? 25.236 38.141 -31.166 1.00 86.81 73 LYS A CA 1
ATOM 603 C C . LYS A 1 73 ? 24.897 39.423 -30.404 1.00 86.81 73 LYS A C 1
ATOM 605 O O . LYS A 1 73 ? 24.952 40.499 -30.984 1.00 86.81 73 LYS A O 1
ATOM 610 N N . GLN A 1 74 ? 24.625 39.320 -29.105 1.00 86.75 74 GLN A N 1
ATOM 611 C CA . GLN A 1 74 ? 24.418 40.459 -28.202 1.00 86.75 74 GLN A CA 1
ATOM 612 C C . GLN A 1 74 ? 25.725 41.182 -27.809 1.00 86.75 74 GLN A C 1
ATOM 614 O O . GLN A 1 74 ? 25.716 42.039 -26.928 1.00 86.75 74 GLN A O 1
ATOM 619 N N . GLY A 1 75 ? 26.861 40.840 -28.430 1.00 86.44 75 GLY A N 1
ATOM 620 C CA . GLY A 1 75 ? 28.145 41.519 -28.235 1.00 86.44 75 GLY A CA 1
ATOM 621 C C . GLY A 1 75 ? 28.911 41.097 -26.978 1.00 86.44 75 GLY A C 1
ATOM 622 O O . GLY A 1 75 ? 29.898 41.735 -26.617 1.00 86.44 75 GLY A O 1
ATOM 623 N N . GLN A 1 76 ? 28.495 40.027 -26.294 1.00 86.81 76 GLN A N 1
ATOM 624 C CA . GLN A 1 76 ? 29.183 39.561 -25.090 1.00 86.81 76 GLN A CA 1
ATOM 625 C C . GLN A 1 76 ? 30.510 38.864 -25.429 1.00 86.81 76 GLN A C 1
ATOM 627 O O . GLN A 1 76 ? 30.598 38.011 -26.314 1.00 86.81 76 GLN A O 1
ATOM 632 N N . GLY A 1 77 ? 31.562 39.192 -24.675 1.00 86.81 77 GLY A N 1
ATOM 633 C CA . GLY A 1 77 ? 32.878 38.572 -24.829 1.00 86.81 77 GLY A CA 1
ATOM 634 C C . GLY A 1 77 ? 32.895 37.103 -24.389 1.00 86.81 77 GLY A C 1
ATOM 635 O O . GLY A 1 77 ? 32.234 36.716 -23.426 1.00 86.81 77 GLY A O 1
ATOM 636 N N . VAL A 1 78 ? 33.720 36.279 -25.043 1.00 88.44 78 VAL A N 1
ATOM 637 C CA . VAL A 1 78 ? 33.821 34.819 -24.823 1.00 88.44 78 VAL A CA 1
ATOM 638 C C . VAL A 1 78 ? 33.999 34.435 -23.346 1.00 88.44 78 VAL A C 1
ATOM 640 O O . VAL A 1 78 ? 33.368 33.489 -22.875 1.00 88.44 78 VAL A O 1
ATOM 643 N N . ASN A 1 79 ? 34.833 35.169 -22.599 1.00 86.88 79 ASN A N 1
ATOM 644 C CA . ASN A 1 79 ? 35.057 34.918 -21.170 1.00 86.88 79 ASN A CA 1
ATOM 645 C C . ASN A 1 79 ? 33.794 35.179 -20.334 1.00 86.88 79 ASN A C 1
ATOM 647 O O . ASN A 1 79 ? 33.516 34.438 -19.392 1.00 86.88 79 ASN A O 1
ATOM 651 N N . ASN A 1 80 ? 33.020 36.209 -20.689 1.00 86.56 80 ASN A N 1
ATOM 652 C CA . ASN A 1 80 ? 31.793 36.552 -19.980 1.00 86.56 80 ASN A CA 1
ATOM 653 C C . ASN A 1 80 ? 30.695 35.520 -20.258 1.00 86.56 80 ASN A C 1
ATOM 655 O O . ASN A 1 80 ? 30.034 35.056 -19.336 1.00 86.56 80 ASN A O 1
ATOM 659 N N . ILE A 1 81 ? 30.582 35.066 -21.510 1.00 88.50 81 ILE A N 1
ATOM 660 C CA . ILE A 1 81 ? 29.663 33.988 -21.907 1.00 88.50 81 ILE A CA 1
ATOM 661 C C . ILE A 1 81 ? 29.990 32.684 -21.165 1.00 88.50 81 ILE A C 1
ATOM 663 O O . ILE A 1 81 ? 29.091 32.024 -20.645 1.00 88.50 81 ILE A O 1
ATOM 667 N N . ALA A 1 82 ? 31.274 32.321 -21.073 1.00 88.19 82 ALA A N 1
ATOM 668 C CA . ALA A 1 82 ? 31.724 31.129 -20.352 1.00 88.19 82 ALA A CA 1
ATOM 669 C C . ALA A 1 82 ? 31.356 31.180 -18.859 1.00 88.19 82 ALA A C 1
ATOM 671 O O . ALA A 1 82 ? 30.891 30.184 -18.302 1.00 88.19 82 ALA A O 1
ATOM 672 N N . ARG A 1 83 ? 31.502 32.355 -18.231 1.00 87.31 83 ARG A N 1
ATOM 673 C CA . ARG A 1 83 ? 31.140 32.591 -16.827 1.00 87.31 83 ARG A CA 1
ATOM 674 C C . ARG A 1 83 ? 29.622 32.560 -16.613 1.00 87.31 83 ARG A C 1
ATOM 676 O O . ARG A 1 83 ? 29.162 31.864 -15.713 1.00 87.31 83 ARG A O 1
ATOM 683 N N . LEU A 1 84 ? 28.856 33.246 -17.466 1.00 83.19 84 LEU A N 1
ATOM 684 C CA . LEU A 1 84 ? 27.389 33.318 -17.408 1.00 83.19 84 LEU A CA 1
ATOM 685 C C . LEU A 1 84 ? 26.728 31.947 -17.577 1.00 83.19 84 LEU A C 1
ATOM 687 O O . LEU A 1 84 ? 25.803 31.612 -16.842 1.00 83.19 84 LEU A O 1
ATOM 691 N N . LEU A 1 85 ? 27.220 31.134 -18.516 1.00 84.06 85 LEU A N 1
ATOM 692 C CA . LEU A 1 85 ? 26.664 29.806 -18.791 1.00 84.06 85 LEU A CA 1
ATOM 693 C C . LEU A 1 85 ? 27.310 28.688 -17.958 1.00 84.06 85 LEU A C 1
ATOM 695 O O . LEU A 1 85 ? 26.909 27.533 -18.097 1.00 84.06 85 LEU A O 1
ATOM 699 N N . LYS A 1 86 ? 28.294 29.004 -17.101 1.00 86.81 86 LYS A N 1
ATOM 700 C CA . LYS A 1 86 ? 29.081 28.036 -16.313 1.00 86.81 86 LYS A CA 1
ATOM 701 C C . LYS A 1 86 ? 29.665 26.913 -17.187 1.00 86.81 86 LYS A C 1
ATOM 703 O O . LYS A 1 86 ? 29.486 25.727 -16.916 1.00 86.81 86 LYS A O 1
ATOM 708 N N . MET A 1 87 ? 30.342 27.285 -18.275 1.00 84.00 87 MET A N 1
ATOM 709 C CA . MET A 1 87 ? 30.931 26.351 -19.243 1.00 84.00 87 MET A CA 1
ATOM 710 C C . MET A 1 87 ? 32.412 26.642 -19.486 1.00 84.00 87 MET A C 1
ATOM 712 O O . MET A 1 87 ? 32.868 27.775 -19.376 1.00 84.00 87 MET A O 1
ATOM 716 N N . HIS A 1 88 ? 33.164 25.615 -19.888 1.00 88.69 88 HIS A N 1
ATOM 717 C CA . HIS A 1 88 ? 34.573 25.776 -20.239 1.00 88.69 88 HIS A CA 1
ATOM 718 C C . HIS A 1 88 ? 34.745 26.740 -21.426 1.00 88.69 88 HIS A C 1
ATOM 720 O O . HIS A 1 88 ? 34.085 26.586 -22.459 1.00 88.69 88 HIS A O 1
ATOM 726 N N . LYS A 1 89 ? 35.676 27.696 -21.311 1.00 89.62 89 LYS A N 1
ATOM 727 C CA . LYS A 1 89 ? 35.954 28.737 -22.321 1.00 89.62 89 LYS A CA 1
ATOM 728 C C . LYS A 1 89 ? 36.142 28.160 -23.726 1.00 89.62 89 LYS A C 1
ATOM 730 O O . LYS A 1 89 ? 35.599 28.688 -24.693 1.00 89.62 89 LYS A O 1
ATOM 735 N N . GLN A 1 90 ? 36.836 27.026 -23.835 1.00 89.81 90 GLN A N 1
ATOM 736 C CA . GLN A 1 90 ? 37.080 26.378 -25.126 1.00 89.81 90 GLN A CA 1
ATOM 737 C C . GLN A 1 90 ? 35.791 25.917 -25.821 1.00 89.81 90 GLN A C 1
ATOM 739 O O . GLN A 1 90 ? 35.713 25.932 -27.046 1.00 89.81 90 GLN A O 1
ATOM 744 N N . SER A 1 91 ? 34.759 25.538 -25.064 1.00 86.94 91 SER A N 1
ATOM 745 C CA . SER A 1 91 ? 33.462 25.145 -25.623 1.00 86.94 91 SER A CA 1
ATOM 746 C C . SER A 1 91 ? 32.734 26.338 -26.242 1.00 86.94 91 SER A C 1
ATOM 748 O O . SER A 1 91 ? 32.131 26.195 -27.305 1.00 86.94 91 SER A O 1
ATOM 750 N N . VAL A 1 92 ? 32.854 27.519 -25.626 1.00 88.31 92 VAL A N 1
ATOM 751 C CA . VAL A 1 92 ? 32.320 28.783 -26.157 1.00 88.31 92 VAL A CA 1
ATOM 752 C C . VAL A 1 92 ? 33.074 29.192 -27.422 1.00 88.31 92 VAL A C 1
ATOM 754 O O . VAL A 1 92 ? 32.444 29.448 -28.443 1.00 88.31 92 VAL A O 1
ATOM 757 N N . ILE A 1 93 ? 34.413 29.150 -27.399 1.00 89.81 93 ILE A N 1
ATOM 758 C CA . ILE A 1 93 ? 35.258 29.449 -28.570 1.00 89.81 93 ILE A CA 1
ATOM 759 C C . ILE A 1 93 ? 34.879 28.557 -29.754 1.00 89.81 93 ILE A C 1
ATOM 761 O O . ILE A 1 93 ? 34.604 29.059 -30.841 1.00 89.81 93 ILE A O 1
ATOM 765 N N . ARG A 1 94 ? 34.803 27.235 -29.544 1.00 87.19 94 ARG A N 1
ATOM 766 C CA . ARG A 1 94 ? 34.461 26.273 -30.603 1.00 87.19 94 ARG A CA 1
ATOM 767 C C . ARG A 1 94 ? 33.049 26.469 -31.155 1.00 87.19 94 ARG A C 1
ATOM 769 O O . ARG A 1 94 ? 32.824 26.150 -32.317 1.00 87.19 94 ARG A O 1
ATOM 776 N N . ALA A 1 95 ? 32.095 26.903 -30.332 1.00 86.62 95 ALA A N 1
ATOM 777 C CA . ALA A 1 95 ? 30.723 27.158 -30.766 1.00 86.62 95 ALA A CA 1
ATOM 778 C C . ALA A 1 95 ? 30.619 28.458 -31.579 1.00 86.62 95 ALA A C 1
ATOM 780 O O . ALA A 1 95 ? 29.975 28.461 -32.625 1.00 86.62 95 ALA A O 1
ATOM 781 N N . VAL A 1 96 ? 31.297 29.525 -31.142 1.00 88.69 96 VAL A N 1
ATOM 782 C CA . VAL A 1 96 ? 31.337 30.820 -31.841 1.00 88.69 96 VAL A CA 1
ATOM 783 C C . VAL A 1 96 ? 32.100 30.718 -33.161 1.00 88.69 96 VAL A C 1
ATOM 785 O O . VAL A 1 96 ? 31.599 31.177 -34.180 1.00 88.69 96 VAL A O 1
ATOM 788 N N . SER A 1 97 ? 33.273 30.078 -33.176 1.00 87.44 97 SER A N 1
ATOM 789 C CA . SER A 1 97 ? 34.048 29.846 -34.407 1.00 87.44 97 SER A CA 1
ATOM 790 C C . SER A 1 97 ? 33.241 29.038 -35.429 1.00 87.44 97 SER A C 1
ATOM 792 O O . SER A 1 97 ? 33.105 29.474 -36.566 1.00 87.44 97 SER A O 1
ATOM 794 N N . ARG A 1 98 ? 32.583 27.948 -35.009 1.00 81.94 98 ARG A N 1
ATOM 795 C CA . ARG A 1 98 ? 31.700 27.174 -35.900 1.00 81.94 98 ARG A CA 1
ATOM 796 C C . ARG A 1 98 ? 30.508 27.971 -36.418 1.00 81.94 98 ARG A C 1
ATOM 798 O O . ARG A 1 98 ? 30.104 27.776 -37.557 1.00 81.94 98 ARG A O 1
ATOM 805 N N . PHE A 1 99 ? 29.928 28.841 -35.594 1.00 85.88 99 PHE A N 1
ATOM 806 C CA . PHE A 1 99 ? 28.837 29.710 -36.029 1.00 85.88 99 PHE A CA 1
ATOM 807 C C . PHE A 1 99 ? 29.306 30.742 -37.062 1.00 85.88 99 PHE A C 1
ATOM 809 O O . PHE A 1 99 ? 28.607 30.958 -38.044 1.00 85.88 99 PHE A O 1
ATOM 816 N N . LYS A 1 100 ? 30.500 31.323 -36.885 1.00 86.06 100 LYS A N 1
ATOM 817 C CA . LYS A 1 100 ? 31.110 32.222 -37.878 1.00 86.06 100 LYS A CA 1
ATOM 818 C C . LYS A 1 100 ? 31.374 31.531 -39.215 1.00 86.06 100 LYS A C 1
ATOM 820 O O . LYS A 1 100 ? 31.240 32.165 -40.249 1.00 86.06 100 LYS A O 1
ATOM 825 N N . GLU A 1 101 ? 31.740 30.252 -39.184 1.00 83.12 101 GLU A N 1
ATOM 826 C CA . GLU A 1 101 ? 32.024 29.467 -40.390 1.00 83.12 101 GLU A CA 1
ATOM 827 C C . GLU A 1 101 ? 30.762 28.990 -41.125 1.00 83.12 101 GLU A C 1
ATOM 829 O O . GLU A 1 101 ? 30.748 28.976 -42.349 1.00 83.12 101 GLU A O 1
ATOM 834 N N . LEU A 1 102 ? 29.721 28.554 -40.403 1.00 79.00 102 LEU A N 1
ATOM 835 C CA . LEU A 1 102 ? 28.553 27.880 -40.998 1.00 79.00 102 LEU A CA 1
ATOM 836 C C . LEU A 1 102 ? 27.291 28.747 -41.064 1.00 79.00 102 LEU A C 1
ATOM 838 O O . LEU A 1 102 ? 26.356 28.396 -41.774 1.00 79.00 102 LEU A O 1
ATOM 842 N N . GLY A 1 103 ? 27.197 29.813 -40.266 1.00 78.94 103 GLY A N 1
ATOM 843 C CA . GLY A 1 103 ? 26.005 30.665 -40.168 1.00 78.94 103 GLY A CA 1
ATOM 844 C C . GLY A 1 103 ? 24.771 30.010 -39.524 1.00 78.94 103 GLY A C 1
ATOM 845 O O . GLY A 1 103 ? 23.784 30.699 -39.269 1.00 78.94 103 GLY A O 1
ATOM 846 N N . THR A 1 104 ? 24.804 28.708 -39.209 1.00 79.06 104 THR A N 1
ATOM 847 C CA . THR A 1 104 ? 23.667 27.953 -38.652 1.00 79.06 104 THR A CA 1
ATOM 848 C C . THR A 1 104 ? 23.919 27.436 -37.227 1.00 79.06 104 THR A C 1
ATOM 850 O O . THR A 1 104 ? 25.052 27.344 -36.736 1.00 79.06 104 THR A O 1
ATOM 853 N N . LEU A 1 105 ? 22.828 27.093 -36.527 1.00 74.00 105 LEU A N 1
ATOM 854 C CA . LEU A 1 105 ? 22.864 26.473 -35.193 1.00 74.00 105 LEU A CA 1
ATOM 855 C C . LEU A 1 105 ? 23.151 24.959 -35.240 1.00 74.00 105 LEU A C 1
ATOM 857 O O . LEU A 1 105 ? 23.418 24.358 -34.195 1.00 74.00 105 LEU A O 1
ATOM 861 N N . GLU A 1 106 ? 23.105 24.351 -36.426 1.00 68.56 106 GLU A N 1
ATOM 862 C CA . GLU A 1 106 ? 23.262 22.912 -36.639 1.00 68.56 106 GLU A CA 1
ATOM 863 C C . GLU A 1 106 ? 24.725 22.461 -36.483 1.00 68.56 106 GLU A C 1
ATOM 865 O O . GLU A 1 106 ? 25.677 23.238 -36.633 1.00 68.56 106 GLU A O 1
ATOM 870 N N . ASP A 1 107 ? 24.930 21.197 -36.097 1.00 62.84 107 ASP A N 1
ATOM 871 C CA . ASP A 1 107 ? 26.279 20.630 -36.031 1.00 62.84 107 ASP A CA 1
ATOM 872 C C . ASP A 1 107 ? 26.774 20.225 -37.415 1.00 62.84 107 ASP A C 1
ATOM 874 O O . ASP A 1 107 ? 25.977 19.955 -38.313 1.00 62.84 107 ASP A O 1
ATOM 878 N N . ARG A 1 108 ? 28.100 20.168 -37.589 1.00 63.94 108 ARG A N 1
ATOM 879 C CA . ARG A 1 108 ? 28.649 19.627 -38.834 1.00 63.94 108 ARG A CA 1
ATOM 880 C C . ARG A 1 108 ? 28.141 18.189 -38.981 1.00 63.94 108 ARG A C 1
ATOM 882 O O . ARG A 1 108 ? 28.266 17.422 -38.017 1.00 63.94 108 ARG A O 1
ATOM 889 N N . PRO A 1 109 ? 27.622 17.792 -40.156 1.00 58.66 109 PRO A N 1
ATOM 890 C CA . PRO A 1 109 ? 27.410 16.385 -40.426 1.00 58.66 109 PRO A CA 1
ATOM 891 C C . PRO A 1 109 ? 28.745 15.683 -40.186 1.00 58.66 109 PRO A C 1
ATOM 893 O O . PRO A 1 109 ? 29.770 16.062 -40.755 1.00 58.66 109 PRO A O 1
ATOM 896 N N . ARG A 1 110 ? 28.763 14.711 -39.269 1.00 60.66 110 ARG A N 1
ATOM 897 C CA . ARG A 1 110 ? 29.965 13.905 -39.052 1.00 60.66 110 ARG A CA 1
ATOM 898 C C . ARG A 1 110 ? 30.291 13.258 -40.391 1.00 60.66 110 ARG A C 1
ATOM 900 O O . ARG A 1 110 ? 29.410 12.632 -40.979 1.00 60.66 110 ARG A O 1
ATOM 907 N N . SER A 1 111 ? 31.523 13.416 -40.865 1.00 57.78 111 SER A N 1
ATOM 908 C CA . SER A 1 111 ? 32.017 12.766 -42.077 1.00 57.78 111 SER A CA 1
ATOM 909 C C . SER A 1 111 ? 32.106 11.259 -41.834 1.00 57.78 111 SER A C 1
ATOM 911 O O . SER A 1 111 ? 33.155 10.693 -41.543 1.00 57.78 111 SER A O 1
ATOM 913 N N . GLY A 1 112 ? 30.956 10.590 -41.879 1.00 59.88 112 GLY A N 1
ATOM 914 C CA . GLY A 1 112 ? 30.900 9.146 -41.991 1.00 59.88 112 GLY A CA 1
ATOM 915 C C . GLY A 1 112 ? 31.526 8.727 -43.316 1.00 59.88 112 GLY A C 1
ATOM 916 O O . GLY A 1 112 ? 31.463 9.460 -44.304 1.00 59.88 112 GLY A O 1
ATOM 917 N N . ARG A 1 113 ? 32.121 7.533 -43.338 1.00 57.25 113 ARG A N 1
ATOM 918 C CA . ARG A 1 113 ? 32.599 6.911 -44.574 1.00 57.25 113 ARG A CA 1
ATOM 919 C C . ARG A 1 113 ? 31.468 6.940 -45.618 1.00 57.25 113 ARG A C 1
ATOM 921 O O . ARG A 1 113 ? 30.371 6.477 -45.282 1.00 57.25 113 ARG A O 1
ATOM 928 N N . PRO A 1 114 ? 31.707 7.451 -46.840 1.00 60.97 114 PRO A N 1
ATOM 929 C CA . PRO A 1 114 ? 30.707 7.444 -47.898 1.00 60.97 114 PRO A CA 1
ATOM 930 C C . PRO A 1 114 ? 30.131 6.035 -48.102 1.00 60.97 114 PRO A C 1
ATOM 932 O O . PRO A 1 114 ? 30.853 5.049 -47.901 1.00 60.97 114 PRO A O 1
ATOM 935 N N . PRO A 1 115 ? 28.848 5.903 -48.480 1.00 58.59 115 PRO A N 1
ATOM 936 C CA . PRO A 1 115 ? 28.256 4.603 -48.756 1.00 58.59 115 PRO A CA 1
ATOM 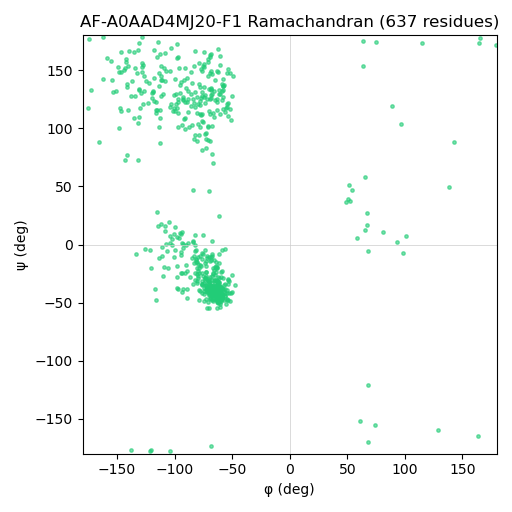937 C C . PRO A 1 115 ? 29.040 3.889 -49.864 1.00 58.59 115 PRO A C 1
ATOM 939 O O . PRO A 1 115 ? 29.090 4.358 -50.995 1.00 58.59 115 PRO A O 1
ATOM 942 N N . ASP A 1 116 ? 29.646 2.751 -49.533 1.00 69.44 116 ASP A N 1
ATOM 943 C CA . ASP A 1 116 ? 30.331 1.885 -50.497 1.00 69.44 116 ASP A CA 1
ATOM 944 C C . ASP A 1 116 ? 29.322 1.360 -51.547 1.00 69.44 116 ASP A C 1
ATOM 946 O O . ASP A 1 116 ? 28.151 1.111 -51.234 1.00 69.44 116 ASP A O 1
ATOM 950 N N . VAL A 1 117 ? 29.773 1.132 -52.783 1.00 67.44 117 VAL A N 1
ATOM 951 C CA . VAL A 1 117 ? 29.037 0.448 -53.864 1.00 67.44 117 VAL A CA 1
ATOM 952 C C . VAL A 1 117 ? 28.399 -0.858 -53.364 1.00 67.44 117 VAL A C 1
ATOM 954 O O . VAL A 1 117 ? 27.263 -1.188 -53.725 1.00 67.44 117 VAL A O 1
ATOM 957 N N . ARG A 1 118 ? 29.070 -1.568 -52.444 1.00 68.38 118 ARG A N 1
ATOM 958 C CA . ARG A 1 118 ? 28.538 -2.775 -51.783 1.00 68.38 118 ARG A CA 1
ATOM 959 C C . ARG A 1 118 ? 27.238 -2.514 -51.010 1.00 68.38 118 ARG A C 1
ATOM 961 O O . ARG A 1 118 ? 26.328 -3.343 -51.041 1.00 68.38 118 ARG A O 1
ATOM 968 N N . VAL A 1 119 ? 27.107 -1.353 -50.364 1.00 73.56 119 VAL A N 1
ATOM 969 C CA . VAL A 1 119 ? 25.909 -0.958 -49.599 1.00 73.56 119 VAL A CA 1
ATOM 970 C C . VAL A 1 119 ? 24.731 -0.674 -50.532 1.00 73.56 119 VAL A C 1
ATOM 972 O O . VAL A 1 119 ? 23.606 -1.072 -50.227 1.00 73.56 119 VAL A O 1
ATOM 975 N N . GLN A 1 120 ? 24.972 -0.059 -51.693 1.00 79.69 120 GLN A N 1
ATOM 976 C CA . GLN A 1 120 ? 23.916 0.187 -52.683 1.00 79.69 120 GLN A CA 1
ATOM 977 C C . GLN A 1 120 ? 23.422 -1.113 -53.332 1.00 79.69 120 GLN A C 1
ATOM 979 O O . GLN A 1 120 ? 22.212 -1.322 -53.468 1.00 79.69 120 GLN A O 1
ATOM 984 N N . LYS A 1 121 ? 24.336 -2.043 -53.644 1.00 84.00 121 LYS A N 1
ATOM 985 C CA . LYS A 1 121 ? 23.984 -3.387 -54.132 1.00 84.00 121 LYS A CA 1
ATOM 986 C C . LYS A 1 121 ? 23.147 -4.154 -53.100 1.00 84.00 121 LYS A C 1
ATOM 988 O O . LYS A 1 121 ? 22.101 -4.706 -53.445 1.00 84.00 121 LYS A O 1
ATOM 993 N N . ALA A 1 122 ? 23.546 -4.106 -51.827 1.00 83.88 122 ALA A N 1
ATOM 994 C CA . ALA A 1 122 ? 22.796 -4.686 -50.713 1.00 83.88 122 ALA A CA 1
ATOM 995 C C . ALA A 1 122 ? 21.397 -4.064 -50.555 1.00 83.88 122 ALA A C 1
ATOM 997 O O . ALA A 1 122 ? 20.409 -4.789 -50.423 1.00 83.88 122 ALA A O 1
ATOM 998 N N . LYS A 1 123 ? 21.283 -2.731 -50.637 1.00 85.88 123 LYS A N 1
ATOM 999 C CA . LYS A 1 123 ? 20.000 -2.010 -50.578 1.00 85.88 123 LYS A CA 1
ATOM 1000 C C . LYS A 1 123 ? 19.054 -2.460 -51.693 1.00 85.88 123 LYS A C 1
ATOM 1002 O O . LYS A 1 123 ? 17.892 -2.766 -51.421 1.00 85.88 123 LYS A O 1
ATOM 1007 N N . LYS A 1 124 ? 19.547 -2.564 -52.933 1.00 87.81 124 LYS A N 1
ATOM 1008 C CA . LYS A 1 124 ? 18.760 -3.034 -54.087 1.00 87.81 124 LYS A CA 1
ATOM 1009 C C . LYS A 1 124 ? 18.295 -4.484 -53.904 1.00 87.81 124 LYS A C 1
ATOM 1011 O O . LYS A 1 124 ? 17.125 -4.779 -54.146 1.00 87.81 124 LYS A O 1
ATOM 1016 N N . ALA A 1 125 ? 19.173 -5.364 -53.419 1.00 87.81 125 ALA A N 1
ATOM 1017 C CA . ALA A 1 125 ? 18.852 -6.767 -53.157 1.00 87.81 125 ALA A CA 1
ATOM 1018 C C . ALA A 1 125 ? 17.788 -6.929 -52.056 1.00 87.81 125 ALA A C 1
ATOM 1020 O O . ALA A 1 125 ? 16.807 -7.648 -52.247 1.00 87.81 125 ALA A O 1
ATOM 1021 N N . ILE A 1 126 ? 17.929 -6.215 -50.934 1.00 88.62 126 ILE A N 1
ATOM 1022 C CA . ILE A 1 126 ? 16.956 -6.241 -49.831 1.00 88.62 126 ILE A CA 1
ATOM 1023 C C . ILE A 1 126 ? 15.604 -5.686 -50.292 1.00 88.62 126 ILE A C 1
ATOM 1025 O O . ILE A 1 126 ? 14.574 -6.305 -50.027 1.00 88.62 126 ILE A O 1
ATOM 1029 N N . LYS A 1 127 ? 15.590 -4.576 -51.045 1.00 88.88 127 LYS A N 1
ATOM 1030 C CA . LYS A 1 127 ? 14.356 -4.003 -51.610 1.00 88.88 127 LYS A CA 1
ATOM 1031 C C . LYS A 1 127 ? 13.633 -5.002 -52.521 1.00 88.88 127 LYS A C 1
ATOM 1033 O O . LYS A 1 127 ? 12.418 -5.143 -52.420 1.00 88.88 127 LYS A O 1
ATOM 1038 N N . ALA A 1 128 ? 14.366 -5.725 -53.372 1.00 88.19 128 ALA A N 1
ATOM 1039 C CA . ALA A 1 128 ? 13.793 -6.752 -54.241 1.00 88.19 128 ALA A CA 1
ATOM 1040 C C . ALA A 1 128 ? 13.232 -7.947 -53.450 1.00 88.19 128 ALA A C 1
ATOM 1042 O O . ALA A 1 128 ? 12.135 -8.413 -53.750 1.00 88.19 128 ALA A O 1
ATOM 1043 N N . LYS A 1 129 ? 13.940 -8.419 -52.415 1.00 88.19 129 LYS A N 1
ATOM 1044 C CA . LYS A 1 129 ? 13.475 -9.522 -51.555 1.00 88.19 129 LYS A CA 1
ATOM 1045 C C . LYS A 1 129 ? 12.217 -9.152 -50.766 1.00 88.19 129 LYS A C 1
ATOM 1047 O O . LYS A 1 129 ? 11.281 -9.943 -50.728 1.00 88.19 129 LYS A O 1
ATOM 1052 N N . LEU A 1 130 ? 12.167 -7.940 -50.209 1.00 87.50 130 LEU A N 1
ATOM 1053 C CA . LEU A 1 130 ? 10.987 -7.424 -49.508 1.00 87.50 130 LEU A CA 1
ATOM 1054 C C . LEU A 1 130 ? 9.786 -7.239 -50.438 1.00 87.50 130 LEU A C 1
ATOM 1056 O O . LEU A 1 130 ? 8.665 -7.517 -50.031 1.00 87.50 130 LEU A O 1
ATOM 1060 N N . ARG A 1 131 ? 10.013 -6.822 -51.691 1.00 85.06 131 ARG A N 1
ATOM 1061 C CA . ARG A 1 131 ? 8.951 -6.742 -52.704 1.00 85.06 131 ARG A CA 1
ATOM 1062 C C . ARG A 1 131 ? 8.359 -8.118 -53.029 1.00 85.06 131 ARG A C 1
ATOM 1064 O O . ARG A 1 131 ? 7.168 -8.204 -53.285 1.00 85.06 131 ARG A O 1
ATOM 1071 N N . ARG A 1 132 ? 9.177 -9.179 -53.036 1.00 84.62 132 ARG A N 1
ATOM 1072 C CA . ARG A 1 132 ? 8.719 -10.556 -53.306 1.00 84.62 132 ARG A CA 1
ATOM 1073 C C . ARG A 1 132 ? 7.989 -11.175 -52.118 1.00 84.62 132 ARG A C 1
ATOM 1075 O O . ARG A 1 132 ? 7.010 -11.878 -52.312 1.00 84.62 132 ARG A O 1
ATOM 1082 N N . ASN A 1 133 ? 8.487 -10.960 -50.902 1.00 84.81 133 ASN A N 1
ATOM 1083 C CA . ASN A 1 133 ? 7.854 -11.469 -49.693 1.00 84.81 133 ASN A CA 1
ATOM 1084 C C . ASN A 1 133 ? 8.095 -10.506 -48.513 1.00 84.81 133 ASN A C 1
ATOM 1086 O O . ASN A 1 133 ? 9.165 -10.551 -47.891 1.00 84.81 133 ASN A O 1
ATOM 1090 N N . PRO A 1 134 ? 7.104 -9.665 -48.166 1.00 84.94 134 PRO A N 1
ATOM 1091 C CA . PRO A 1 134 ? 7.226 -8.695 -47.082 1.00 84.94 134 PRO A CA 1
ATOM 1092 C C . PRO A 1 134 ? 7.125 -9.329 -45.684 1.00 84.94 134 PRO A C 1
ATOM 1094 O O . PRO A 1 134 ? 7.402 -8.650 -44.695 1.00 84.94 134 PRO A O 1
ATOM 1097 N N . LYS A 1 135 ? 6.772 -10.622 -45.580 1.00 82.31 135 LYS A N 1
ATOM 1098 C CA . LYS A 1 135 ? 6.716 -11.384 -44.317 1.00 82.31 135 LYS A CA 1
ATOM 1099 C C . LYS A 1 135 ? 8.092 -11.914 -43.874 1.00 82.31 135 LYS A C 1
ATOM 1101 O O . LYS A 1 135 ? 8.221 -12.483 -42.792 1.00 82.31 135 LYS A O 1
ATOM 1106 N N . ARG A 1 136 ? 9.148 -11.754 -44.689 1.00 85.56 136 ARG A N 1
ATOM 1107 C CA . ARG A 1 136 ? 10.506 -12.202 -44.328 1.00 85.56 136 ARG A CA 1
ATOM 1108 C C . ARG A 1 136 ? 11.050 -11.412 -43.143 1.00 85.56 136 ARG A C 1
ATOM 1110 O O . ARG A 1 136 ? 11.062 -10.183 -43.147 1.00 85.56 136 ARG A O 1
ATOM 1117 N N . SER A 1 137 ? 11.589 -12.119 -42.153 1.00 86.25 137 SER A N 1
ATOM 1118 C CA . SER A 1 137 ? 12.233 -11.466 -41.016 1.00 86.25 137 SER A CA 1
ATOM 1119 C C . SER A 1 137 ? 13.536 -10.776 -41.437 1.00 86.25 137 SER A C 1
ATOM 1121 O O . SER A 1 137 ? 14.270 -11.254 -42.305 1.00 86.25 137 SER A O 1
ATOM 1123 N N . MET A 1 138 ? 13.884 -9.675 -40.762 1.00 87.81 138 MET A N 1
ATOM 1124 C CA . MET A 1 138 ? 15.168 -8.993 -40.983 1.00 87.81 138 MET A CA 1
ATOM 1125 C C . MET A 1 138 ? 16.373 -9.917 -40.743 1.00 87.81 138 MET A C 1
ATOM 1127 O O . MET A 1 138 ? 17.404 -9.753 -41.387 1.00 87.81 138 MET A O 1
ATOM 1131 N N . ARG A 1 139 ? 16.226 -10.921 -39.866 1.00 86.94 139 ARG A N 1
ATOM 1132 C CA . ARG A 1 139 ? 17.257 -11.932 -39.594 1.00 86.94 139 ARG A CA 1
ATOM 1133 C C . ARG A 1 139 ? 17.464 -12.877 -40.777 1.00 86.94 139 ARG A C 1
ATOM 1135 O O . ARG A 1 139 ? 18.604 -13.193 -41.103 1.00 86.94 139 ARG A O 1
ATOM 1142 N N . MET A 1 140 ? 16.384 -13.290 -41.441 1.00 85.44 140 MET A N 1
ATOM 1143 C CA . MET A 1 140 ? 16.468 -14.096 -42.662 1.00 85.44 140 MET A CA 1
ATOM 1144 C C . MET A 1 140 ? 17.067 -13.295 -43.818 1.00 85.44 140 MET A C 1
ATOM 1146 O O . MET A 1 140 ? 17.955 -13.786 -44.506 1.00 85.44 140 MET A O 1
ATOM 1150 N N . LEU A 1 141 ? 16.667 -12.028 -43.974 1.00 88.50 141 LEU A N 1
ATOM 1151 C CA . LEU A 1 141 ? 17.250 -11.133 -44.981 1.00 88.50 141 LEU A CA 1
ATOM 1152 C C . LEU A 1 141 ? 18.757 -10.921 -44.774 1.00 88.50 141 LEU A C 1
ATOM 1154 O O . LEU A 1 141 ? 19.494 -10.849 -45.753 1.00 88.50 141 LEU A O 1
ATOM 1158 N N . ALA A 1 142 ? 19.205 -10.847 -43.517 1.00 88.75 142 ALA A N 1
ATOM 1159 C CA . ALA A 1 142 ? 20.618 -10.773 -43.158 1.00 88.75 142 ALA A CA 1
ATOM 1160 C C . ALA A 1 142 ? 21.372 -12.061 -43.511 1.00 88.75 142 ALA A C 1
ATOM 1162 O O . ALA A 1 142 ? 22.396 -11.991 -44.184 1.00 88.75 142 ALA A O 1
ATOM 1163 N N . LYS A 1 143 ? 20.834 -13.229 -43.127 1.00 88.69 143 LYS A N 1
ATOM 1164 C CA . LYS A 1 143 ? 21.447 -14.539 -43.399 1.00 88.69 143 LYS A CA 1
ATOM 1165 C C . LYS A 1 143 ? 21.590 -14.804 -44.900 1.00 88.69 143 LYS A C 1
ATOM 1167 O O . LYS A 1 143 ? 22.678 -15.093 -45.367 1.00 88.69 143 LYS A O 1
ATOM 1172 N N . GLU A 1 144 ? 20.514 -14.649 -45.664 1.00 85.31 144 GLU A N 1
ATOM 1173 C CA . GLU A 1 144 ? 20.521 -14.887 -47.115 1.00 85.31 144 GLU A CA 1
ATOM 1174 C C . GLU A 1 144 ? 21.233 -13.794 -47.925 1.00 85.31 144 GLU A C 1
ATOM 1176 O O . GLU A 1 144 ? 21.379 -13.907 -49.141 1.00 85.31 144 GLU A O 1
ATOM 1181 N N . GLY A 1 145 ? 21.470 -12.639 -47.310 1.00 82.88 145 GLY A N 1
ATOM 1182 C CA . GLY A 1 145 ? 22.201 -11.539 -47.923 1.00 82.88 145 GLY A CA 1
ATOM 1183 C C . GLY A 1 145 ? 23.680 -11.546 -47.565 1.00 82.88 145 GLY A C 1
ATOM 1184 O O . GLY A 1 145 ? 24.385 -10.693 -48.087 1.00 82.88 145 GLY A O 1
ATOM 1185 N N . GLU A 1 146 ? 24.114 -12.435 -46.659 1.00 85.81 146 GLU A N 1
ATOM 1186 C CA . GLU A 1 146 ? 25.451 -12.439 -46.044 1.00 85.81 146 GLU A CA 1
ATOM 1187 C C . GLU A 1 146 ? 25.853 -11.053 -45.506 1.00 85.81 146 GLU A C 1
ATOM 1189 O O . GLU A 1 146 ? 26.995 -10.605 -45.580 1.00 85.81 146 GLU A O 1
ATOM 1194 N N . ILE A 1 147 ? 24.872 -10.330 -44.960 1.00 85.81 147 ILE A N 1
ATOM 1195 C CA . ILE A 1 147 ? 25.025 -8.966 -44.452 1.00 85.81 147 ILE A CA 1
ATOM 1196 C C . ILE A 1 147 ? 24.720 -8.971 -42.958 1.00 85.81 147 ILE A C 1
ATOM 1198 O O . ILE A 1 147 ? 23.800 -9.644 -42.497 1.00 85.81 147 ILE A O 1
ATOM 1202 N N . SER A 1 148 ? 25.446 -8.164 -42.179 1.00 88.19 148 SER A N 1
ATOM 1203 C CA . SER A 1 148 ? 25.180 -8.058 -40.743 1.00 88.19 148 SER A CA 1
ATOM 1204 C C . SER A 1 148 ? 23.732 -7.624 -40.455 1.00 88.19 148 SER A C 1
ATOM 1206 O O . SER A 1 148 ? 23.178 -6.735 -41.112 1.00 88.19 148 SER A O 1
ATOM 1208 N N . ASN A 1 149 ? 23.135 -8.181 -39.396 1.00 88.94 149 ASN A N 1
ATOM 1209 C CA . ASN A 1 149 ? 21.798 -7.791 -38.927 1.00 88.94 149 ASN A CA 1
ATOM 1210 C C . ASN A 1 149 ? 21.672 -6.278 -38.681 1.00 88.94 149 ASN A C 1
ATOM 1212 O O . ASN A 1 149 ? 20.614 -5.691 -38.912 1.00 88.94 149 ASN A O 1
ATOM 1216 N N . ARG A 1 150 ? 22.755 -5.632 -38.228 1.00 87.50 150 ARG A N 1
ATOM 1217 C CA . ARG A 1 150 ? 22.803 -4.185 -37.991 1.00 87.50 150 ARG A CA 1
ATOM 1218 C C . ARG A 1 150 ? 22.667 -3.403 -39.295 1.00 87.50 150 ARG A C 1
ATOM 1220 O O . ARG A 1 150 ? 21.901 -2.445 -39.352 1.00 87.50 150 ARG A O 1
ATOM 1227 N N . THR A 1 151 ? 23.360 -3.838 -40.345 1.00 86.00 151 THR A N 1
ATOM 1228 C CA . THR A 1 151 ? 23.280 -3.219 -41.671 1.00 86.00 151 THR A CA 1
ATOM 1229 C C . THR A 1 151 ? 21.893 -3.406 -42.282 1.00 86.00 151 THR A C 1
ATOM 1231 O O . THR A 1 151 ? 21.343 -2.441 -42.802 1.00 86.00 151 THR A O 1
ATOM 1234 N N . VAL A 1 152 ? 21.285 -4.593 -42.166 1.00 88.69 152 VAL A N 1
ATOM 1235 C CA . VAL A 1 152 ? 19.912 -4.823 -42.654 1.00 88.69 152 VAL A CA 1
ATOM 1236 C C . VAL A 1 152 ? 18.903 -3.943 -41.920 1.00 88.69 152 VAL A C 1
ATOM 1238 O O . VAL A 1 152 ? 18.092 -3.300 -42.577 1.00 88.69 152 VAL A O 1
ATOM 1241 N N . ARG A 1 153 ? 18.979 -3.837 -40.585 1.00 89.69 153 ARG A N 1
ATOM 1242 C CA . ARG A 1 153 ? 18.098 -2.943 -39.808 1.00 89.69 153 ARG A CA 1
ATOM 1243 C C . ARG A 1 153 ? 18.230 -1.485 -40.239 1.00 89.69 153 ARG A C 1
ATOM 1245 O O . ARG A 1 153 ? 17.213 -0.852 -40.490 1.00 89.69 153 ARG A O 1
ATOM 1252 N N . ARG A 1 154 ? 19.461 -0.984 -40.385 1.00 88.62 154 ARG A N 1
ATOM 1253 C CA . ARG A 1 154 ? 19.726 0.377 -40.881 1.00 88.62 154 ARG A CA 1
ATOM 1254 C C . ARG A 1 154 ? 19.133 0.585 -42.279 1.00 88.62 154 ARG A C 1
ATOM 1256 O O . ARG A 1 154 ? 18.457 1.572 -42.532 1.00 88.62 154 ARG A O 1
ATOM 1263 N N . LEU A 1 155 ? 19.352 -0.365 -43.193 1.00 88.69 155 LEU A N 1
ATOM 1264 C CA . LEU A 1 155 ? 18.837 -0.277 -44.562 1.00 88.69 155 LEU A CA 1
ATOM 1265 C C . LEU A 1 155 ? 17.300 -0.328 -44.617 1.00 88.69 155 LEU A C 1
ATOM 1267 O O . LEU A 1 155 ? 16.697 0.372 -45.421 1.00 88.69 155 LEU A O 1
ATOM 1271 N N . VAL A 1 156 ? 16.654 -1.142 -43.783 1.00 89.75 156 VAL A N 1
ATOM 1272 C CA . VAL A 1 156 ? 15.189 -1.260 -43.754 1.00 89.75 156 VAL A CA 1
ATOM 1273 C C . VAL A 1 156 ? 14.543 -0.039 -43.094 1.00 89.75 156 VAL A C 1
ATOM 1275 O O . VAL A 1 156 ? 13.642 0.554 -43.687 1.00 89.75 156 VAL A O 1
ATOM 1278 N N . ASN A 1 157 ? 15.030 0.366 -41.920 1.00 88.62 157 ASN A N 1
ATOM 1279 C CA . ASN A 1 157 ? 14.413 1.426 -41.125 1.00 88.62 157 ASN A CA 1
ATOM 1280 C C . ASN A 1 157 ? 14.758 2.826 -41.641 1.00 88.62 157 ASN A C 1
ATOM 1282 O O . ASN A 1 157 ? 13.864 3.649 -41.807 1.00 88.62 157 ASN A O 1
ATOM 1286 N N . ASP A 1 158 ? 16.034 3.094 -41.918 1.00 82.81 158 ASP A N 1
ATOM 1287 C CA . ASP A 1 158 ? 16.507 4.465 -42.148 1.00 82.81 158 ASP A CA 1
ATOM 1288 C C . ASP A 1 158 ? 16.481 4.814 -43.644 1.00 82.81 158 ASP A C 1
ATOM 1290 O O . ASP A 1 158 ? 16.111 5.917 -44.042 1.00 82.81 158 ASP A O 1
ATOM 1294 N N . GLU A 1 159 ? 16.829 3.845 -44.493 1.00 84.62 159 GLU A N 1
ATOM 1295 C CA . GLU A 1 159 ? 17.020 4.053 -45.936 1.00 84.62 159 GLU A CA 1
ATOM 1296 C C . GLU A 1 159 ? 15.796 3.674 -46.777 1.00 84.62 159 GLU A C 1
ATOM 1298 O O . GLU A 1 159 ? 15.501 4.331 -47.776 1.00 84.62 159 GLU A O 1
ATOM 1303 N N . LEU A 1 160 ? 15.101 2.591 -46.415 1.00 86.38 160 LEU A N 1
ATOM 1304 C CA . LEU A 1 160 ? 13.851 2.166 -47.055 1.00 86.38 160 LEU A CA 1
ATOM 1305 C C . LEU A 1 160 ? 12.609 2.698 -46.329 1.00 86.38 160 LEU A C 1
ATOM 1307 O O . LEU A 1 160 ? 11.516 2.571 -46.877 1.00 86.38 160 LEU A O 1
ATOM 1311 N N . ARG A 1 161 ? 12.774 3.294 -45.137 1.00 88.00 161 ARG A N 1
ATOM 1312 C CA . ARG A 1 161 ? 11.693 3.844 -44.299 1.00 88.00 161 ARG A CA 1
ATOM 1313 C C . ARG A 1 161 ? 10.558 2.846 -44.041 1.00 88.00 161 ARG A C 1
ATOM 1315 O O . ARG A 1 161 ? 9.389 3.218 -44.026 1.00 88.00 161 ARG A O 1
ATOM 1322 N N . LYS A 1 162 ? 10.898 1.567 -43.858 1.00 90.25 162 LYS A N 1
ATOM 1323 C CA . LYS A 1 162 ? 9.946 0.500 -43.523 1.00 90.25 162 LYS A CA 1
ATOM 1324 C C . LYS A 1 162 ? 10.139 0.034 -42.087 1.00 90.25 162 LYS A C 1
ATOM 1326 O O . LYS A 1 162 ? 11.242 0.081 -41.555 1.00 90.25 162 LYS A O 1
ATOM 1331 N N . GLN A 1 163 ? 9.071 -0.459 -41.473 1.00 87.44 163 GLN A N 1
ATOM 1332 C CA . GLN A 1 163 ? 9.064 -0.958 -40.101 1.00 87.44 163 GLN A CA 1
ATOM 1333 C C . GLN A 1 163 ? 8.452 -2.354 -40.032 1.00 87.44 163 GLN A C 1
ATOM 1335 O O . GLN A 1 163 ? 7.668 -2.749 -40.891 1.00 87.44 163 GLN A O 1
ATOM 1340 N N . SER A 1 164 ? 8.817 -3.115 -38.997 1.00 88.38 164 SER A N 1
ATOM 1341 C CA . SER A 1 164 ? 8.262 -4.450 -38.765 1.00 88.38 164 SER A CA 1
ATOM 1342 C C . SER A 1 164 ? 6.980 -4.368 -37.939 1.00 88.38 164 SER A C 1
ATOM 1344 O O . SER A 1 164 ? 7.029 -4.236 -36.715 1.00 88.38 164 SER A O 1
ATOM 1346 N N . LEU A 1 165 ? 5.841 -4.473 -38.616 1.00 85.62 165 LEU A N 1
ATOM 1347 C CA . LEU A 1 165 ? 4.504 -4.402 -38.036 1.00 85.62 165 LEU A CA 1
ATOM 1348 C C . LEU A 1 165 ? 3.998 -5.800 -37.658 1.00 85.62 165 LEU A C 1
ATOM 1350 O O . LEU A 1 165 ? 4.252 -6.773 -38.369 1.00 85.62 165 LEU A O 1
ATOM 1354 N N . LYS A 1 166 ? 3.304 -5.905 -36.520 1.00 81.31 166 LYS A N 1
ATOM 1355 C CA . LYS A 1 166 ? 2.691 -7.148 -36.025 1.00 81.31 166 LYS A CA 1
ATOM 1356 C C . LYS A 1 166 ? 1.232 -7.215 -36.476 1.00 81.31 166 LYS A C 1
ATOM 1358 O O . LYS A 1 166 ? 0.541 -6.201 -36.425 1.00 81.31 166 LYS A O 1
ATOM 1363 N N . LEU A 1 167 ? 0.775 -8.399 -36.882 1.00 72.75 167 LEU A N 1
ATOM 1364 C CA . LEU A 1 167 ? -0.629 -8.624 -37.221 1.00 72.75 167 LEU A CA 1
ATOM 1365 C C . LEU A 1 167 ? -1.497 -8.586 -35.951 1.00 72.75 167 LEU A C 1
ATOM 1367 O O . LEU A 1 167 ? -1.142 -9.192 -34.938 1.00 72.75 167 LEU A O 1
ATOM 1371 N N . GLN A 1 168 ? -2.620 -7.873 -36.010 1.00 66.56 168 GLN A N 1
ATOM 1372 C CA . GLN A 1 168 ? -3.633 -7.834 -34.957 1.00 66.56 168 GLN A CA 1
ATOM 1373 C C . GLN A 1 168 ? -4.991 -8.171 -35.570 1.00 66.56 168 GLN A C 1
ATOM 1375 O O . GLN A 1 168 ? -5.353 -7.615 -36.605 1.00 66.56 168 GLN A O 1
ATOM 1380 N N . GLU A 1 169 ? -5.726 -9.080 -34.936 1.00 64.69 169 GLU A N 1
ATOM 1381 C CA . GLU A 1 169 ? -7.131 -9.323 -35.253 1.00 64.69 169 GLU A CA 1
ATOM 1382 C C . GLU A 1 169 ? -7.962 -8.289 -34.495 1.00 64.69 169 GLU A C 1
ATOM 1384 O O . GLU A 1 169 ? -7.869 -8.180 -33.272 1.00 64.69 169 GLU A O 1
ATOM 1389 N N . THR A 1 170 ? -8.745 -7.500 -35.223 1.00 59.56 170 THR A N 1
ATOM 1390 C CA . THR A 1 170 ? -9.698 -6.561 -34.637 1.00 59.56 170 THR A CA 1
ATOM 1391 C C . THR A 1 170 ? -11.105 -7.010 -34.991 1.00 59.56 170 THR A C 1
ATOM 1393 O O . THR A 1 170 ? -11.387 -7.403 -36.124 1.00 59.56 170 THR A O 1
ATOM 1396 N N . THR A 1 171 ? -12.009 -6.964 -34.018 1.00 60.19 171 THR A N 1
ATOM 1397 C CA . THR A 1 171 ? -13.429 -7.185 -34.281 1.00 60.19 171 THR A CA 1
ATOM 1398 C C . THR A 1 171 ? -13.979 -5.911 -34.908 1.00 60.19 171 THR A C 1
ATOM 1400 O O . THR A 1 171 ? -14.047 -4.875 -34.245 1.00 60.19 171 THR A O 1
ATOM 1403 N N . ALA A 1 172 ? -14.351 -5.958 -36.185 1.00 60.78 172 ALA A N 1
ATOM 1404 C CA . ALA A 1 172 ? -15.052 -4.847 -36.813 1.00 60.78 172 ALA A CA 1
ATOM 1405 C C . ALA A 1 172 ? -16.438 -4.703 -36.155 1.00 60.78 172 ALA A C 1
ATOM 1407 O O . ALA A 1 172 ? -17.305 -5.567 -36.302 1.00 60.78 172 ALA A O 1
ATOM 1408 N N . LEU A 1 173 ? -16.642 -3.639 -35.375 1.00 65.81 173 LEU A N 1
ATOM 1409 C CA . LEU A 1 173 ? -17.969 -3.295 -34.868 1.00 65.81 173 LEU A CA 1
ATOM 1410 C C . LEU A 1 173 ? -18.744 -2.576 -35.974 1.00 65.81 173 LEU A C 1
ATOM 1412 O O . LEU A 1 173 ? -18.500 -1.398 -36.229 1.00 65.81 173 LEU A O 1
ATOM 1416 N N . THR A 1 174 ? -19.671 -3.288 -36.612 1.00 78.81 174 THR A N 1
ATOM 1417 C CA . THR A 1 174 ? -20.722 -2.680 -37.431 1.00 78.81 174 THR A CA 1
ATOM 1418 C C . THR A 1 174 ? -21.708 -1.933 -36.526 1.00 78.81 174 THR A C 1
ATOM 1420 O O . THR A 1 174 ? -21.758 -2.178 -35.316 1.00 78.81 174 THR A O 1
ATOM 1423 N N . GLU A 1 175 ? -22.499 -1.017 -37.087 1.00 78.12 175 GLU A N 1
ATOM 1424 C CA . GLU A 1 175 ? -23.566 -0.345 -36.324 1.00 78.12 175 GLU A CA 1
ATOM 1425 C C . GLU A 1 175 ? -24.595 -1.353 -35.788 1.00 78.12 175 GLU A C 1
ATOM 1427 O O . GLU A 1 175 ? -25.009 -1.263 -34.636 1.00 78.12 175 GLU A O 1
ATOM 1432 N N . GLU A 1 176 ? -24.887 -2.404 -36.554 1.00 79.06 176 GLU A N 1
ATOM 1433 C CA . GLU A 1 176 ? -25.744 -3.514 -36.126 1.00 79.06 176 GLU A CA 1
ATOM 1434 C C . GLU A 1 176 ? -25.193 -4.234 -34.878 1.00 79.06 176 GLU A C 1
ATOM 1436 O O . GLU A 1 176 ? -25.919 -4.435 -33.903 1.00 79.06 176 GLU A O 1
ATOM 1441 N N . HIS A 1 177 ? -23.880 -4.515 -34.825 1.00 74.44 177 HIS A N 1
ATOM 1442 C CA . HIS A 1 177 ? -23.244 -5.081 -33.627 1.00 74.44 177 HIS A CA 1
ATOM 1443 C C . HIS A 1 177 ? -23.361 -4.154 -32.409 1.00 74.44 177 HIS A C 1
ATOM 1445 O O . HIS A 1 177 ? -23.433 -4.632 -31.273 1.00 74.44 177 HIS A O 1
ATOM 1451 N N . LYS A 1 178 ? -23.347 -2.828 -32.604 1.00 75.38 178 LYS A N 1
ATOM 1452 C CA . LYS A 1 178 ? -23.522 -1.864 -31.506 1.00 75.38 178 LYS A CA 1
ATOM 1453 C C . LYS A 1 178 ? -24.957 -1.880 -30.987 1.00 75.38 178 LYS A C 1
ATOM 1455 O O . LYS A 1 178 ? -25.153 -1.894 -29.770 1.00 75.38 178 LYS A O 1
ATOM 1460 N N . GLU A 1 179 ? -25.943 -1.931 -31.877 1.00 85.25 179 GLU A N 1
ATOM 1461 C CA . GLU A 1 179 ? -27.357 -2.013 -31.504 1.00 85.25 179 GLU A CA 1
ATOM 1462 C C . GLU A 1 179 ? -27.689 -3.309 -30.762 1.00 85.25 179 GLU A C 1
ATOM 1464 O O . GLU A 1 179 ? -28.374 -3.285 -29.737 1.00 85.25 179 GLU A O 1
ATOM 1469 N N . GLU A 1 180 ? -27.176 -4.442 -31.234 1.00 80.06 180 GLU A N 1
ATOM 1470 C CA . GLU A 1 180 ? -27.406 -5.736 -30.596 1.00 80.06 180 GLU A CA 1
ATOM 1471 C C . GLU A 1 180 ? -26.762 -5.801 -29.205 1.00 80.06 180 GLU A C 1
ATOM 1473 O O . GLU A 1 180 ? -27.394 -6.231 -28.233 1.00 80.06 180 GLU A O 1
ATOM 1478 N N . ARG A 1 181 ? -25.542 -5.263 -29.065 1.00 81.06 181 ARG A N 1
ATOM 1479 C CA . ARG A 1 181 ? -24.889 -5.090 -27.759 1.00 81.06 181 ARG A CA 1
ATOM 1480 C C . ARG A 1 181 ? -25.721 -4.212 -26.832 1.00 81.06 181 ARG A C 1
ATOM 1482 O O . ARG A 1 181 ? -25.909 -4.577 -25.676 1.00 81.06 181 ARG A O 1
ATOM 1489 N N . LEU A 1 182 ? -26.269 -3.101 -27.327 1.00 81.12 182 LEU A N 1
ATOM 1490 C CA . LEU A 1 182 ? -27.125 -2.215 -26.537 1.00 81.12 182 LEU A CA 1
ATOM 1491 C C . LEU A 1 182 ? -28.411 -2.923 -26.080 1.00 81.12 182 LEU A C 1
ATOM 1493 O O . LEU A 1 182 ? -28.789 -2.811 -24.911 1.00 81.12 182 LEU A O 1
ATOM 1497 N N . LYS A 1 183 ? -29.065 -3.688 -26.965 1.00 85.88 183 LYS A N 1
ATOM 1498 C CA . LYS A 1 183 ? -30.238 -4.513 -26.625 1.00 85.88 183 LYS A CA 1
ATOM 1499 C C . LYS A 1 183 ? -29.896 -5.542 -25.544 1.00 85.88 183 LYS A C 1
ATOM 1501 O O . LYS A 1 183 ? -30.628 -5.659 -24.559 1.00 85.88 183 LYS A O 1
ATOM 1506 N N . ARG A 1 184 ? -28.760 -6.236 -25.676 1.00 77.94 184 ARG A N 1
ATOM 1507 C CA . ARG A 1 184 ? -28.277 -7.214 -24.687 1.00 77.94 184 ARG A CA 1
ATOM 1508 C C . ARG A 1 184 ? -27.965 -6.558 -23.343 1.00 77.94 184 ARG A C 1
ATOM 1510 O O . ARG A 1 184 ? -28.417 -7.070 -22.324 1.00 77.94 184 ARG A O 1
ATOM 1517 N N . CYS A 1 185 ? -27.284 -5.411 -23.324 1.00 75.00 185 CYS A N 1
ATOM 1518 C CA . CYS A 1 185 ? -27.009 -4.659 -22.095 1.00 75.00 185 CYS A CA 1
ATOM 1519 C C . CYS A 1 185 ? -28.300 -4.248 -21.380 1.00 75.00 185 CYS A C 1
ATOM 1521 O O . CYS A 1 185 ? -28.420 -4.451 -20.176 1.00 75.00 185 CYS A O 1
ATOM 1523 N N . LYS A 1 186 ? -29.302 -3.748 -22.118 1.00 81.56 186 LYS A N 1
ATOM 1524 C CA . LYS A 1 186 ? -30.620 -3.410 -21.554 1.00 81.56 186 LYS A CA 1
ATOM 1525 C C . LYS A 1 186 ? -31.322 -4.629 -20.950 1.00 81.56 186 LYS A C 1
ATOM 1527 O O . LYS A 1 186 ? -31.945 -4.507 -19.901 1.00 81.56 186 LYS A O 1
ATOM 1532 N N . ARG A 1 187 ? -31.226 -5.799 -21.591 1.00 77.44 187 ARG A N 1
ATOM 1533 C CA . ARG A 1 187 ? -31.791 -7.051 -21.064 1.00 77.44 187 ARG A CA 1
ATOM 1534 C C . ARG A 1 187 ? -31.063 -7.516 -19.802 1.00 77.44 187 ARG A C 1
ATOM 1536 O O . ARG A 1 187 ? -31.723 -7.884 -18.839 1.00 77.44 187 ARG A O 1
ATOM 1543 N N . LEU A 1 188 ? -29.731 -7.471 -19.801 1.00 72.81 188 LEU A N 1
ATOM 1544 C CA . LEU A 1 188 ? -28.922 -7.817 -18.633 1.00 72.81 188 LEU A CA 1
ATOM 1545 C C . LEU A 1 188 ? -29.249 -6.897 -17.457 1.00 72.81 188 LEU A C 1
ATOM 1547 O O . LEU A 1 188 ? -29.534 -7.405 -16.382 1.00 72.81 188 LEU A O 1
ATOM 1551 N N . LEU A 1 189 ? -29.315 -5.579 -17.669 1.00 73.38 189 LEU A N 1
ATOM 1552 C CA . LEU A 1 189 ? -29.679 -4.608 -16.629 1.00 73.38 189 LEU A CA 1
ATOM 1553 C C . LEU A 1 189 ? -31.009 -4.953 -15.937 1.00 73.38 189 LEU A C 1
ATOM 1555 O O . LEU A 1 189 ? -31.070 -4.901 -14.715 1.00 73.38 189 LEU A O 1
ATOM 1559 N N . ARG A 1 190 ? -32.032 -5.389 -16.689 1.00 74.06 190 ARG A N 1
ATOM 1560 C CA . ARG A 1 190 ? -33.311 -5.851 -16.107 1.00 74.06 190 ARG A CA 1
ATOM 1561 C C . ARG A 1 190 ? -33.166 -7.122 -15.261 1.00 74.06 190 ARG A C 1
ATOM 1563 O O . ARG A 1 190 ? -33.805 -7.251 -14.226 1.00 74.06 190 ARG A O 1
ATOM 1570 N N . LEU A 1 191 ? -32.318 -8.063 -15.676 1.00 65.50 191 LEU A N 1
ATOM 1571 C CA . LEU A 1 191 ? -32.048 -9.278 -14.895 1.00 65.50 191 LEU A CA 1
ATOM 1572 C C . LEU A 1 191 ? -31.232 -8.978 -13.626 1.00 65.50 191 LEU A C 1
ATOM 1574 O O . LEU A 1 191 ? -31.404 -9.646 -12.607 1.00 65.50 191 LEU A O 1
ATOM 1578 N N . PHE A 1 192 ? -30.361 -7.965 -13.670 1.00 64.19 192 PHE A N 1
ATOM 1579 C CA . PHE A 1 192 ? -29.613 -7.501 -12.502 1.00 64.19 192 PHE A CA 1
ATOM 1580 C C . PHE A 1 192 ? -30.529 -6.852 -11.458 1.00 64.19 192 PHE A C 1
ATOM 1582 O O . PHE A 1 192 ? -30.352 -7.143 -10.277 1.00 64.19 192 PHE A O 1
ATOM 1589 N N . THR A 1 193 ? -31.530 -6.063 -11.875 1.00 65.38 193 THR A N 1
ATOM 1590 C CA . THR A 1 193 ? -32.484 -5.400 -10.961 1.00 65.38 193 THR A CA 1
ATOM 1591 C C . THR A 1 193 ? -33.367 -6.365 -10.168 1.00 65.38 193 THR A C 1
ATOM 1593 O O . THR A 1 193 ? -33.820 -6.009 -9.088 1.00 65.38 193 THR A O 1
ATOM 1596 N N . GLU A 1 194 ? -33.579 -7.586 -10.661 1.00 65.75 194 GLU A N 1
ATOM 1597 C CA . GLU A 1 194 ? -34.385 -8.623 -9.994 1.00 65.75 194 GLU A CA 1
ATOM 1598 C C . GLU A 1 194 ? -33.543 -9.574 -9.118 1.00 65.75 194 GLU A C 1
ATOM 1600 O O . GLU A 1 194 ? -34.015 -10.638 -8.731 1.00 65.75 194 GLU A O 1
ATOM 1605 N N . CYS A 1 195 ? -32.264 -9.269 -8.856 1.00 58.00 195 CYS A N 1
ATOM 1606 C CA . CYS A 1 195 ? -31.313 -10.168 -8.176 1.00 58.00 195 CYS A CA 1
ATOM 1607 C C . CYS A 1 195 ? -31.079 -11.534 -8.863 1.00 58.00 195 CYS A C 1
ATOM 1609 O O . CYS A 1 195 ? -30.304 -12.356 -8.369 1.00 58.00 195 CYS A O 1
ATOM 1611 N N . ARG A 1 196 ? -31.642 -11.755 -10.058 1.00 63.00 196 ARG A N 1
ATOM 1612 C CA . ARG A 1 196 ? -31.501 -12.990 -10.850 1.00 63.00 196 ARG A CA 1
ATOM 1613 C C . ARG A 1 196 ? -30.131 -13.153 -11.500 1.00 63.00 196 ARG A C 1
ATOM 1615 O O . ARG A 1 196 ? -29.829 -14.194 -12.070 1.00 63.00 196 ARG A O 1
ATOM 1622 N N . HIS A 1 197 ? -29.261 -12.152 -11.381 1.00 65.38 197 HIS A N 1
ATOM 1623 C CA . HIS A 1 197 ? -27.868 -12.239 -11.817 1.00 65.38 197 HIS A CA 1
ATOM 1624 C C . HIS A 1 197 ? -27.077 -13.350 -11.114 1.00 65.38 197 HIS A C 1
ATOM 1626 O O . HIS A 1 197 ? -26.105 -13.854 -11.674 1.00 65.38 197 HIS A O 1
ATOM 1632 N N . ARG A 1 198 ? -27.513 -13.766 -9.917 1.00 63.94 198 ARG A N 1
ATOM 1633 C CA . ARG A 1 198 ? -26.935 -14.898 -9.177 1.00 63.94 198 ARG A CA 1
ATOM 1634 C C . ARG A 1 198 ? -27.217 -16.256 -9.833 1.00 63.94 198 ARG A C 1
ATOM 1636 O O . ARG A 1 198 ? -26.535 -17.224 -9.517 1.00 63.94 198 ARG A O 1
ATOM 1643 N N . GLU A 1 199 ? -28.160 -16.305 -10.774 1.00 66.44 199 GLU A N 1
ATOM 1644 C CA . GLU A 1 199 ? -28.548 -17.490 -11.556 1.00 66.44 199 GLU A CA 1
ATOM 1645 C C . GLU A 1 199 ? -27.956 -17.479 -12.982 1.00 66.44 199 GLU A C 1
ATOM 1647 O O . GLU A 1 199 ? -28.286 -18.336 -13.806 1.00 66.44 199 GLU A O 1
ATOM 1652 N N . ILE A 1 200 ? -27.103 -16.495 -13.307 1.00 70.69 200 ILE A N 1
ATOM 1653 C CA . ILE A 1 200 ? -26.508 -16.347 -14.642 1.00 70.69 200 ILE A CA 1
ATOM 1654 C C . ILE A 1 200 ? -25.159 -17.069 -14.699 1.00 70.69 200 ILE A C 1
ATOM 1656 O O . ILE A 1 200 ? -24.239 -16.773 -13.934 1.00 70.69 200 ILE A O 1
ATOM 1660 N N . LEU A 1 201 ? -25.034 -17.977 -15.669 1.00 70.38 201 LEU A N 1
ATOM 1661 C CA . LEU A 1 201 ? -23.779 -18.617 -16.048 1.00 70.38 201 LEU A CA 1
ATOM 1662 C C . LEU A 1 201 ? -23.220 -17.936 -17.299 1.00 70.38 201 LEU A C 1
ATOM 1664 O O . LEU A 1 201 ? -23.830 -17.980 -18.370 1.00 70.38 201 LEU A O 1
ATOM 1668 N N . PHE A 1 202 ? -22.047 -17.329 -17.162 1.00 76.00 202 PHE A N 1
ATOM 1669 C CA . PHE A 1 202 ? -21.271 -16.805 -18.277 1.00 76.00 202 PHE A CA 1
ATOM 1670 C C . PHE A 1 202 ? -20.325 -17.893 -18.760 1.00 76.00 202 PHE A C 1
ATOM 1672 O O . PHE A 1 202 ? -19.368 -18.212 -18.061 1.00 76.00 202 PHE A O 1
ATOM 1679 N N . SER A 1 203 ? -20.584 -18.464 -19.931 1.00 78.75 203 SER A N 1
ATOM 1680 C CA . SER A 1 203 ? -19.722 -19.479 -20.535 1.00 78.75 203 SER A CA 1
ATOM 1681 C C . SER A 1 203 ? -19.026 -18.974 -21.789 1.00 78.75 203 SER A C 1
ATOM 1683 O O . SER A 1 203 ? -19.531 -18.089 -22.482 1.00 78.75 203 SER A O 1
ATOM 1685 N N . ASP A 1 204 ? -17.872 -19.562 -22.084 1.00 75.19 204 ASP A N 1
ATOM 1686 C CA . ASP A 1 204 ? -17.172 -19.346 -23.342 1.00 75.19 204 ASP A CA 1
ATOM 1687 C C . ASP A 1 204 ? -16.549 -20.640 -23.877 1.00 75.19 204 ASP A C 1
ATOM 1689 O O . ASP A 1 204 ? -16.218 -21.557 -23.114 1.00 75.19 204 ASP A O 1
ATOM 1693 N N . GLU A 1 205 ? -16.381 -20.693 -25.199 1.00 79.19 205 GLU A N 1
ATOM 1694 C CA . GLU A 1 205 ? -15.746 -21.794 -25.918 1.00 79.19 205 GLU A CA 1
ATOM 1695 C C . GLU A 1 205 ? -14.520 -21.308 -26.684 1.00 79.19 205 GLU A C 1
ATOM 1697 O O . GLU A 1 205 ? -14.566 -20.356 -27.463 1.00 79.19 205 GLU A O 1
ATOM 1702 N N . SER A 1 206 ? -13.403 -22.009 -26.515 1.00 74.31 206 SER A N 1
ATOM 1703 C CA . SER A 1 206 ? -12.178 -21.727 -27.258 1.00 74.31 206 SER A CA 1
ATOM 1704 C C . SER A 1 206 ? -11.612 -22.972 -27.906 1.00 74.31 206 SER A C 1
ATOM 1706 O O . SER A 1 206 ? -11.399 -23.993 -27.256 1.00 74.31 206 SER A O 1
ATOM 1708 N N . TYR A 1 207 ? -11.312 -22.863 -29.199 1.00 71.06 207 TYR A N 1
ATOM 1709 C CA . TYR A 1 207 ? -10.601 -23.890 -29.949 1.00 71.06 207 TYR A CA 1
ATOM 1710 C C . TYR A 1 207 ? -9.092 -23.651 -29.869 1.00 71.06 207 TYR A C 1
ATOM 1712 O O . TYR A 1 207 ? -8.590 -22.607 -30.286 1.00 71.06 207 TYR A O 1
ATOM 1720 N N . PHE A 1 208 ? -8.363 -24.649 -29.387 1.00 68.88 208 PHE A N 1
ATOM 1721 C CA . PHE A 1 208 ? -6.907 -24.692 -29.361 1.00 68.88 208 PHE A CA 1
ATOM 1722 C C . PHE A 1 208 ? -6.401 -25.558 -30.510 1.00 68.88 208 PHE A C 1
ATOM 1724 O O . PHE A 1 208 ? -6.841 -26.692 -30.685 1.00 68.88 208 PHE A O 1
ATOM 1731 N N . LEU A 1 209 ? -5.471 -25.036 -31.307 1.00 68.00 209 LEU A N 1
ATOM 1732 C CA . LEU A 1 209 ? -4.834 -25.785 -32.389 1.00 68.00 209 LEU A CA 1
ATOM 1733 C C . LEU A 1 209 ? -3.737 -26.683 -31.798 1.00 68.00 209 LEU A C 1
ATOM 1735 O O . LEU A 1 209 ? -2.797 -26.189 -31.185 1.00 68.00 209 LEU A O 1
ATOM 1739 N N . LEU A 1 210 ? -3.838 -27.999 -31.995 1.00 65.50 210 LEU A N 1
ATOM 1740 C CA . LEU A 1 210 ? -2.848 -28.980 -31.522 1.00 65.50 210 LEU A CA 1
ATOM 1741 C C . LEU A 1 210 ? -1.648 -29.118 -32.475 1.00 65.50 210 LEU A C 1
ATOM 1743 O O . LEU A 1 210 ? -0.612 -29.664 -32.106 1.00 65.50 210 LEU A O 1
ATOM 1747 N N . GLN A 1 211 ? -1.779 -28.622 -33.707 1.00 61.06 211 GLN A N 1
ATOM 1748 C CA . GLN A 1 211 ? -0.699 -28.521 -34.686 1.00 61.06 211 GLN A CA 1
ATOM 1749 C C . GLN A 1 211 ? -0.696 -27.110 -35.278 1.00 61.06 211 GLN A C 1
ATOM 1751 O O . GLN A 1 211 ? -1.528 -26.785 -36.124 1.00 61.06 211 GLN A O 1
ATOM 1756 N N . GLU A 1 212 ? 0.250 -26.269 -34.863 1.00 55.22 212 GLU A N 1
ATOM 1757 C CA . GLU A 1 212 ? 0.518 -25.000 -35.543 1.00 55.22 212 GLU A CA 1
ATOM 1758 C C . GLU A 1 212 ? 1.765 -25.129 -36.428 1.00 55.22 212 GLU A C 1
ATOM 1760 O O . GLU A 1 212 ? 2.883 -25.258 -35.940 1.00 55.22 212 GLU A O 1
ATOM 1765 N N . GLY A 1 213 ? 1.585 -25.013 -37.747 1.00 55.91 213 GLY A N 1
ATOM 1766 C CA . GLY A 1 213 ? 2.660 -24.592 -38.658 1.00 55.91 213 GLY A CA 1
ATOM 1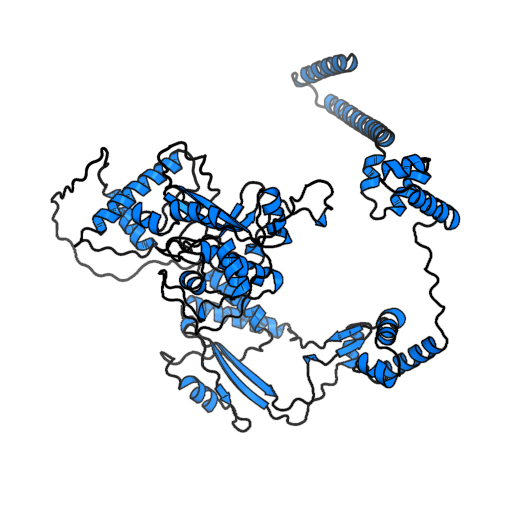767 C C . GLY A 1 213 ? 2.846 -23.065 -38.689 1.00 55.91 213 GLY A C 1
ATOM 1768 O O . GLY A 1 213 ? 3.749 -22.561 -39.355 1.00 55.91 213 GLY A O 1
ATOM 1769 N N . PHE A 1 214 ? 1.988 -22.313 -37.987 1.00 58.72 214 PHE A N 1
ATOM 1770 C CA . PHE A 1 214 ? 1.878 -20.859 -38.069 1.00 58.72 214 PHE A CA 1
ATOM 1771 C C . PHE A 1 214 ? 1.644 -20.240 -36.687 1.00 58.72 214 PHE A C 1
ATOM 1773 O O . PHE A 1 214 ? 0.593 -20.432 -36.092 1.00 58.72 214 PHE A O 1
ATOM 1780 N N . SER A 1 215 ? 2.601 -19.438 -36.209 1.00 61.91 215 SER A N 1
ATOM 1781 C CA . SER A 1 215 ? 2.475 -18.695 -34.950 1.00 61.91 215 SER A CA 1
ATOM 1782 C C . SER A 1 215 ? 2.017 -17.257 -35.215 1.00 61.91 215 SER A C 1
ATOM 1784 O O . SER A 1 215 ? 2.765 -16.429 -35.759 1.00 61.91 215 SER A O 1
ATOM 1786 N N . LYS A 1 216 ? 0.797 -16.919 -34.772 1.00 59.66 216 LYS A N 1
ATOM 1787 C CA . LYS A 1 216 ? 0.232 -15.556 -34.875 1.00 59.66 216 LYS A CA 1
ATOM 1788 C C . LYS A 1 216 ? 1.114 -14.502 -34.193 1.00 59.66 216 LYS A C 1
ATOM 1790 O O . LYS A 1 216 ? 1.252 -13.386 -34.688 1.00 59.66 216 LYS A O 1
ATOM 1795 N N . GLN A 1 217 ? 1.769 -14.852 -33.082 1.00 57.59 217 GLN A N 1
ATOM 1796 C CA . GLN A 1 217 ? 2.637 -13.932 -32.336 1.00 57.59 217 GLN A CA 1
ATOM 1797 C C . GLN A 1 217 ? 3.927 -13.565 -33.090 1.00 57.59 217 GLN A C 1
ATOM 1799 O O . GLN A 1 217 ? 4.447 -12.459 -32.902 1.00 57.59 217 GLN A O 1
ATOM 1804 N N . ASN A 1 218 ? 4.406 -14.456 -33.963 1.00 63.50 218 ASN A N 1
ATOM 1805 C CA . ASN A 1 218 ? 5.664 -14.312 -34.699 1.00 63.50 218 ASN A CA 1
ATOM 1806 C C . ASN A 1 218 ? 5.485 -13.817 -36.141 1.00 63.50 218 ASN A C 1
ATOM 1808 O O . ASN A 1 218 ? 6.472 -13.513 -36.816 1.00 63.50 218 ASN A O 1
ATOM 1812 N N . THR A 1 219 ? 4.243 -13.670 -36.603 1.00 72.31 219 THR A N 1
ATOM 1813 C CA . THR A 1 219 ? 3.945 -13.176 -37.949 1.00 72.31 219 THR A CA 1
ATOM 1814 C C . THR A 1 219 ? 4.046 -11.655 -37.996 1.00 72.31 219 THR A C 1
ATOM 1816 O O . THR A 1 219 ? 3.269 -10.928 -37.372 1.00 72.31 219 THR A O 1
ATOM 1819 N N . ARG A 1 220 ? 5.036 -11.162 -38.744 1.00 81.88 220 ARG A N 1
ATOM 1820 C CA . ARG A 1 220 ? 5.306 -9.732 -38.928 1.00 81.88 220 ARG A CA 1
ATOM 1821 C C . ARG A 1 220 ? 5.416 -9.391 -40.406 1.00 81.88 220 ARG A C 1
ATOM 1823 O O . ARG A 1 220 ? 5.899 -10.198 -41.193 1.00 81.88 220 ARG A O 1
ATOM 1830 N N . ILE A 1 221 ? 5.018 -8.176 -40.762 1.00 87.12 221 ILE A N 1
ATOM 1831 C CA . ILE A 1 221 ? 5.096 -7.634 -42.122 1.00 87.12 221 ILE A CA 1
ATOM 1832 C C . ILE A 1 221 ? 6.000 -6.403 -42.094 1.00 87.12 221 ILE A C 1
ATOM 1834 O O . ILE A 1 221 ? 5.861 -5.545 -41.224 1.00 87.12 221 ILE A O 1
ATOM 1838 N N . ILE A 1 222 ? 6.950 -6.319 -43.025 1.00 88.31 222 ILE A N 1
ATOM 1839 C CA . ILE A 1 222 ? 7.802 -5.140 -43.194 1.00 88.31 222 ILE A CA 1
ATOM 1840 C C . ILE A 1 222 ? 7.158 -4.206 -44.224 1.00 88.31 222 ILE A C 1
ATOM 1842 O O . ILE A 1 222 ? 7.181 -4.485 -45.423 1.00 88.31 222 ILE A O 1
ATOM 1846 N N . ALA A 1 223 ? 6.615 -3.082 -43.760 1.00 88.50 223 ALA A N 1
ATOM 1847 C CA . ALA A 1 223 ? 5.908 -2.097 -44.583 1.00 88.50 223 ALA A CA 1
ATOM 1848 C C . ALA A 1 223 ? 6.208 -0.664 -44.114 1.00 88.50 223 ALA A C 1
ATOM 1850 O O . ALA A 1 223 ? 6.678 -0.464 -42.994 1.00 88.50 223 ALA A O 1
ATOM 1851 N N . ALA A 1 224 ? 5.986 0.327 -44.977 1.00 87.44 224 ALA A N 1
ATOM 1852 C CA . ALA A 1 224 ? 6.145 1.739 -44.634 1.00 87.44 224 ALA A CA 1
ATOM 1853 C C . ALA A 1 224 ? 4.946 2.264 -43.834 1.00 87.44 224 ALA A C 1
ATOM 1855 O O . ALA A 1 224 ? 5.131 3.014 -42.878 1.00 87.44 224 ALA A O 1
ATOM 1856 N N . THR A 1 225 ? 3.729 1.839 -44.188 1.00 86.31 225 THR A N 1
ATOM 1857 C CA . THR A 1 225 ? 2.495 2.253 -43.507 1.00 86.31 225 THR A CA 1
ATOM 1858 C C . THR A 1 225 ? 1.596 1.064 -43.170 1.00 86.31 225 THR A C 1
ATOM 1860 O O . THR A 1 225 ? 1.811 -0.061 -43.637 1.00 86.31 225 THR A O 1
ATOM 1863 N N . ARG A 1 226 ? 0.580 1.307 -42.332 1.00 79.94 226 ARG A N 1
ATOM 1864 C CA . ARG A 1 226 ? -0.419 0.293 -41.963 1.00 79.94 226 ARG A CA 1
ATOM 1865 C C . ARG A 1 226 ? -1.285 -0.088 -43.162 1.00 79.94 226 ARG A C 1
ATOM 1867 O O . ARG A 1 226 ? -1.611 -1.255 -43.322 1.00 79.94 226 ARG A O 1
ATOM 1874 N N . GLU A 1 227 ? -1.596 0.865 -44.031 1.00 81.81 227 GLU A N 1
ATOM 1875 C CA . GLU A 1 227 ? -2.376 0.661 -45.254 1.00 81.81 227 GLU A CA 1
ATOM 1876 C C . GLU A 1 227 ? -1.619 -0.249 -46.229 1.00 81.81 227 GLU A C 1
ATOM 1878 O O . GLU A 1 227 ? -2.190 -1.206 -46.750 1.00 81.81 227 GLU A O 1
ATOM 1883 N N . GLU A 1 228 ? -0.309 -0.019 -46.398 1.00 83.00 228 GLU A N 1
ATOM 1884 C CA . GLU A 1 228 ? 0.561 -0.893 -47.192 1.00 83.00 228 GLU A CA 1
ATOM 1885 C C . GLU A 1 228 ? 0.620 -2.306 -46.580 1.00 83.00 228 GLU A C 1
ATOM 1887 O O . GLU A 1 228 ? 0.507 -3.298 -47.294 1.00 83.00 228 GLU A O 1
ATOM 1892 N N . ALA A 1 229 ? 0.733 -2.418 -45.250 1.00 80.19 229 ALA A N 1
ATOM 1893 C CA . ALA A 1 229 ? 0.721 -3.707 -44.554 1.00 80.19 229 ALA A CA 1
ATOM 1894 C C . ALA A 1 229 ? -0.603 -4.470 -44.731 1.00 80.19 229 ALA A C 1
ATOM 1896 O O . ALA A 1 229 ? -0.592 -5.679 -44.967 1.00 80.19 229 ALA A O 1
ATOM 1897 N N . ASN A 1 230 ? -1.728 -3.758 -44.665 1.00 76.38 230 ASN A N 1
ATOM 1898 C CA . ASN A 1 230 ? -3.069 -4.311 -44.833 1.00 76.38 230 ASN A CA 1
ATOM 1899 C C . ASN A 1 230 ? -3.313 -4.794 -46.269 1.00 76.38 230 ASN A C 1
ATOM 1901 O O . ASN A 1 230 ? -3.981 -5.810 -46.461 1.00 76.38 230 ASN A O 1
ATOM 1905 N N . ALA A 1 231 ? -2.727 -4.128 -47.270 1.00 77.62 231 ALA A N 1
ATOM 1906 C CA . ALA A 1 231 ? -2.767 -4.584 -48.660 1.00 77.62 231 ALA A CA 1
ATOM 1907 C C . ALA A 1 231 ? -2.072 -5.948 -48.848 1.00 77.62 231 ALA A C 1
ATOM 1909 O O . ALA A 1 231 ? -2.529 -6.764 -49.646 1.00 77.62 231 ALA A O 1
ATOM 1910 N N . TYR A 1 232 ? -1.023 -6.243 -48.068 1.00 71.88 232 TYR A N 1
ATOM 1911 C CA . TYR A 1 232 ? -0.352 -7.551 -48.072 1.00 71.88 232 TYR A CA 1
ATOM 1912 C C . TYR A 1 232 ? -1.072 -8.630 -47.233 1.00 71.88 232 TYR A C 1
ATOM 1914 O O . TYR A 1 232 ? -0.746 -9.812 -47.348 1.00 71.88 232 TYR A O 1
ATOM 1922 N N . GLY A 1 233 ? -2.007 -8.241 -46.358 1.00 61.88 233 GLY A N 1
ATOM 1923 C CA . GLY A 1 233 ? -2.556 -9.073 -45.279 1.00 61.88 233 GLY A CA 1
ATOM 1924 C C . GLY A 1 233 ? -3.897 -9.770 -45.543 1.00 61.88 233 GLY A C 1
ATOM 1925 O O . GLY A 1 233 ? -4.437 -10.358 -44.613 1.00 61.88 233 GLY A O 1
ATOM 1926 N N . ARG A 1 234 ? -4.461 -9.726 -46.760 1.00 56.00 234 ARG A N 1
ATOM 1927 C CA . ARG A 1 234 ? -5.806 -10.292 -47.031 1.00 56.00 234 ARG A CA 1
ATOM 1928 C C . ARG A 1 234 ? -5.863 -11.808 -47.258 1.00 56.00 234 ARG A C 1
ATOM 1930 O O . ARG A 1 234 ? -6.946 -12.377 -47.192 1.00 56.00 234 ARG A O 1
ATOM 1937 N N . LEU A 1 235 ? -4.736 -12.474 -47.507 1.00 54.03 235 LEU A N 1
ATOM 1938 C CA . LEU A 1 235 ? -4.701 -13.932 -47.673 1.00 54.03 235 LEU A CA 1
ATOM 1939 C C . LEU A 1 235 ? -4.436 -14.603 -46.320 1.00 54.03 235 LEU A C 1
ATOM 1941 O O . LEU A 1 235 ? -3.297 -14.659 -45.849 1.00 54.03 235 LEU A O 1
ATOM 1945 N N . VAL A 1 236 ? -5.512 -15.088 -45.696 1.00 54.41 236 VAL A N 1
ATOM 1946 C CA . VAL A 1 236 ? -5.454 -15.990 -44.541 1.00 54.41 236 VAL A CA 1
ATOM 1947 C C . VAL A 1 236 ? -5.063 -17.370 -45.063 1.00 54.41 236 VAL A C 1
ATOM 1949 O O . VAL A 1 236 ? -5.877 -18.052 -45.681 1.00 54.41 236 VAL A O 1
ATOM 1952 N N . GLU A 1 237 ? -3.820 -17.786 -44.831 1.00 54.72 237 GLU A N 1
ATOM 1953 C CA . GLU A 1 237 ? -3.425 -19.184 -45.018 1.00 54.72 237 GLU A CA 1
ATOM 1954 C C . GLU A 1 237 ? -4.149 -20.015 -43.954 1.00 54.72 237 GLU A C 1
ATOM 1956 O O . GLU A 1 237 ? -3.802 -19.989 -42.774 1.00 54.72 237 GLU A O 1
ATOM 1961 N N . ARG A 1 238 ? -5.216 -20.703 -44.363 1.00 51.72 238 ARG A N 1
ATOM 1962 C CA . ARG A 1 238 ? -5.876 -21.715 -43.541 1.00 51.72 238 ARG A CA 1
ATOM 1963 C C . ARG A 1 238 ? -5.220 -23.050 -43.862 1.00 51.72 238 ARG A C 1
ATOM 1965 O O . ARG A 1 238 ? -5.221 -23.460 -45.021 1.00 51.72 238 ARG A O 1
ATOM 1972 N N . SER A 1 239 ? -4.680 -23.737 -42.860 1.00 54.38 239 SER A N 1
ATOM 1973 C CA . SER A 1 239 ? -4.464 -25.174 -42.997 1.00 54.38 239 SER A CA 1
ATOM 1974 C C . SER A 1 239 ? -5.834 -25.819 -43.224 1.00 54.38 239 SER A C 1
ATOM 1976 O O . SER A 1 239 ? -6.797 -25.518 -42.518 1.00 54.38 239 SER A O 1
ATOM 1978 N N . GLN A 1 240 ? -5.963 -26.651 -44.254 1.00 52.59 240 GLN A N 1
ATOM 1979 C CA . GLN A 1 240 ? -7.149 -27.487 -44.402 1.00 52.59 240 GLN A CA 1
ATOM 1980 C C . GLN A 1 240 ? -7.129 -28.500 -43.247 1.00 52.59 240 GLN A C 1
ATOM 1982 O O . GLN A 1 240 ? -6.239 -29.341 -43.182 1.00 52.59 240 GLN A O 1
ATOM 1987 N N . PHE A 1 241 ? -8.090 -28.382 -42.326 1.00 57.66 241 PHE A N 1
ATOM 1988 C CA . PHE A 1 241 ? -8.359 -29.337 -41.238 1.00 57.66 241 PHE A CA 1
ATOM 1989 C C . PHE A 1 241 ? -7.259 -29.491 -40.160 1.00 57.66 241 PHE A C 1
ATOM 1991 O O . PHE A 1 241 ? -6.780 -30.602 -39.922 1.00 57.66 241 PHE A O 1
ATOM 1998 N N . PRO A 1 242 ? -6.846 -28.420 -39.452 1.00 62.31 242 PRO A N 1
ATOM 1999 C CA . PRO A 1 242 ? -5.966 -28.576 -38.299 1.00 62.31 242 PRO A CA 1
ATOM 2000 C C . PRO A 1 242 ? -6.678 -29.342 -37.177 1.00 62.31 242 PRO A C 1
ATOM 2002 O O . PRO A 1 242 ? -7.858 -29.114 -36.912 1.00 62.31 242 PRO A O 1
ATOM 2005 N N . LYS A 1 243 ? -5.954 -30.220 -36.474 1.00 66.50 243 LYS A N 1
ATOM 2006 C CA . LYS A 1 243 ? -6.476 -30.847 -35.252 1.00 66.50 243 LYS A CA 1
ATOM 2007 C C . LYS A 1 243 ? -6.714 -29.760 -34.202 1.00 66.50 243 LYS A C 1
ATOM 2009 O O . LYS A 1 243 ? -5.760 -29.123 -33.755 1.00 66.50 243 LYS A O 1
ATOM 2014 N N . THR A 1 244 ? -7.969 -29.553 -33.820 1.00 67.25 244 THR A N 1
ATOM 2015 C CA . THR A 1 244 ? -8.385 -28.593 -32.790 1.00 67.25 244 THR A CA 1
ATOM 2016 C C . THR A 1 244 ? -8.949 -29.309 -31.573 1.00 67.25 244 THR A C 1
ATOM 2018 O O . THR A 1 244 ? -9.604 -30.337 -31.713 1.00 67.25 244 THR A O 1
ATOM 2021 N N . LEU A 1 245 ? -8.747 -28.731 -30.397 1.00 76.94 245 LEU A N 1
ATOM 2022 C CA . LEU A 1 245 ? -9.335 -29.156 -29.133 1.00 76.94 245 LEU A CA 1
ATOM 2023 C C . LEU A 1 245 ? -10.201 -28.016 -28.603 1.00 76.94 245 LEU A C 1
ATOM 2025 O O . LEU A 1 245 ? -9.712 -26.895 -28.475 1.00 76.94 245 LEU A O 1
ATOM 2029 N N . MET A 1 246 ? -11.482 -28.273 -28.345 1.00 76.31 246 MET A N 1
ATOM 2030 C CA . MET A 1 246 ? -12.377 -27.249 -27.810 1.00 76.31 246 MET A CA 1
ATOM 2031 C C . MET A 1 246 ? -12.381 -27.330 -26.288 1.00 76.31 246 MET A C 1
ATOM 2033 O O . MET A 1 246 ? -12.627 -28.389 -25.716 1.00 76.31 246 MET A O 1
ATOM 2037 N N . VAL A 1 247 ? -12.124 -26.204 -25.635 1.00 78.75 247 VAL A N 1
ATOM 2038 C CA . VAL A 1 247 ? -12.253 -26.057 -24.187 1.00 78.75 247 VAL A CA 1
ATOM 2039 C C . VAL A 1 247 ? -13.442 -25.156 -23.906 1.00 78.75 247 VAL A C 1
ATOM 2041 O O . VAL A 1 247 ? -13.543 -24.067 -24.469 1.00 78.75 247 VAL A O 1
ATOM 2044 N N . TRP A 1 248 ? -14.317 -25.614 -23.022 1.00 82.56 248 TRP A N 1
ATOM 2045 C CA . TRP A 1 248 ? -15.434 -24.859 -22.478 1.00 82.56 248 TRP A CA 1
ATOM 2046 C C . TRP A 1 248 ? -15.146 -24.503 -21.021 1.00 82.56 248 TRP A C 1
ATOM 2048 O O . TRP A 1 248 ? -14.611 -25.318 -20.264 1.00 82.56 248 TRP A O 1
ATOM 2058 N N . GLY A 1 249 ? -15.516 -23.294 -20.618 1.00 76.88 249 GLY A N 1
ATOM 2059 C CA . GLY A 1 249 ? -15.452 -22.862 -19.228 1.00 76.88 249 GLY A CA 1
ATOM 2060 C C . GLY A 1 249 ? -16.561 -21.872 -18.917 1.00 76.88 249 GLY A C 1
ATOM 2061 O O . GLY A 1 249 ? -16.974 -21.104 -19.782 1.00 76.88 249 GLY A O 1
ATOM 2062 N N . GLY A 1 250 ? -17.036 -21.896 -17.677 1.00 79.25 250 GLY A N 1
ATOM 2063 C CA . GLY A 1 250 ? -18.086 -21.026 -17.181 1.00 79.25 250 GLY A CA 1
ATOM 2064 C C . GLY A 1 250 ? -17.689 -20.308 -15.898 1.00 79.25 250 GLY A C 1
ATOM 2065 O O . GLY A 1 250 ? -16.883 -20.794 -15.107 1.00 79.25 250 GLY A O 1
ATOM 2066 N N . ILE A 1 251 ? -18.271 -19.138 -15.680 1.00 73.50 251 ILE A N 1
ATOM 2067 C CA . ILE A 1 251 ? -18.171 -18.364 -14.447 1.00 73.50 251 ILE A CA 1
ATOM 2068 C C . ILE A 1 251 ? -19.586 -17.962 -14.053 1.00 73.50 251 ILE A C 1
ATOM 2070 O O . ILE A 1 251 ? -20.369 -17.491 -14.878 1.00 73.50 251 ILE A O 1
ATOM 2074 N N . CYS A 1 252 ? -19.917 -18.132 -12.785 1.00 75.62 252 CYS A N 1
ATOM 2075 C CA . CYS A 1 252 ? -21.144 -17.613 -12.204 1.00 75.62 252 CYS A CA 1
ATOM 2076 C C . CYS A 1 252 ? -20.843 -17.016 -10.826 1.00 75.62 252 CYS A C 1
ATOM 2078 O O . CYS A 1 252 ? -19.690 -16.957 -10.397 1.00 75.62 252 CYS A O 1
ATOM 2080 N N . TRP A 1 253 ? -21.880 -16.557 -10.130 1.00 66.44 253 TRP A N 1
ATOM 2081 C CA . TRP A 1 253 ? -21.735 -15.934 -8.814 1.00 66.44 253 TRP A CA 1
ATOM 2082 C C . TRP A 1 253 ? -21.020 -16.829 -7.784 1.00 66.44 253 TRP A C 1
ATOM 2084 O O . TRP A 1 253 ? -20.271 -16.321 -6.956 1.00 66.44 253 TRP A O 1
ATOM 2094 N N . ASN A 1 254 ? -21.214 -18.152 -7.841 1.00 68.31 254 ASN A N 1
ATOM 2095 C CA . ASN A 1 254 ? -20.602 -19.085 -6.886 1.00 68.31 254 ASN A CA 1
ATOM 2096 C C . ASN A 1 254 ? -19.148 -19.475 -7.224 1.00 68.31 254 ASN A C 1
ATOM 2098 O O . ASN A 1 254 ? -18.539 -20.239 -6.477 1.00 68.31 254 ASN A O 1
ATOM 2102 N N . GLY A 1 255 ? -18.592 -18.959 -8.327 1.00 70.75 255 GLY A N 1
ATOM 2103 C CA . GLY A 1 255 ? -17.228 -19.235 -8.761 1.00 70.75 255 GLY A CA 1
ATOM 2104 C C . GLY A 1 255 ? -17.121 -19.680 -10.220 1.00 70.75 255 GLY A C 1
ATOM 2105 O O . GLY A 1 255 ? -17.984 -19.415 -11.059 1.00 70.75 255 GLY A O 1
ATOM 2106 N N . LYS A 1 256 ? -16.001 -20.334 -10.535 1.00 75.62 256 LYS A N 1
ATOM 2107 C CA . LYS A 1 256 ? -15.673 -20.835 -11.876 1.00 75.62 256 LYS A CA 1
ATOM 2108 C C . LYS A 1 256 ? -15.981 -22.324 -11.991 1.00 75.62 256 LYS A C 1
ATOM 2110 O O . LYS A 1 256 ? -15.714 -23.085 -11.062 1.00 75.62 256 LYS A O 1
ATOM 2115 N N . THR A 1 257 ? -16.482 -22.751 -13.143 1.00 72.12 257 THR A N 1
ATOM 2116 C CA . THR A 1 257 ? -16.645 -24.173 -13.441 1.00 72.12 257 THR A CA 1
ATOM 2117 C C . THR A 1 257 ? -15.284 -24.808 -13.742 1.00 72.12 257 THR A C 1
ATOM 2119 O O . THR A 1 257 ? -14.364 -24.125 -14.211 1.00 72.12 257 THR A O 1
ATOM 2122 N N . PRO A 1 258 ? -15.139 -26.129 -13.552 1.00 73.19 258 PRO A N 1
ATOM 2123 C CA . PRO A 1 258 ? -14.051 -26.878 -14.165 1.00 73.19 258 PRO A CA 1
ATOM 2124 C C . PRO A 1 258 ? -14.042 -26.666 -15.685 1.00 73.19 258 PRO A C 1
ATOM 2126 O O . PRO A 1 258 ? -15.098 -26.486 -16.301 1.00 73.19 258 PRO A O 1
ATOM 2129 N N . LEU A 1 259 ? -12.853 -26.686 -16.287 1.00 77.38 259 LEU A N 1
ATOM 2130 C CA . LEU A 1 259 ? -12.721 -26.641 -17.740 1.00 77.38 259 LEU A CA 1
ATOM 2131 C C . LEU A 1 259 ? -13.172 -27.982 -18.322 1.00 77.38 259 LEU A C 1
ATOM 2133 O O . LEU A 1 259 ? -12.654 -29.032 -17.942 1.00 77.38 259 LEU A O 1
ATOM 2137 N N . VAL A 1 260 ? -14.122 -27.939 -19.252 1.00 76.06 260 VAL A N 1
ATOM 2138 C CA . VAL A 1 260 ? -14.605 -29.119 -19.969 1.00 76.06 260 VAL A CA 1
ATOM 2139 C C . VAL A 1 260 ? -13.897 -29.174 -21.313 1.00 76.06 260 VAL A C 1
ATOM 2141 O O . VAL A 1 260 ? -14.032 -28.274 -22.140 1.00 76.06 260 VAL A O 1
ATOM 2144 N N . ILE A 1 261 ? -13.120 -30.230 -21.521 1.00 76.50 261 ILE A N 1
ATOM 2145 C CA . ILE A 1 261 ? -12.382 -30.457 -22.760 1.00 76.50 261 ILE A CA 1
ATOM 2146 C C . ILE A 1 261 ? -13.199 -31.400 -23.639 1.00 76.50 261 ILE A C 1
ATOM 2148 O O . ILE A 1 261 ? -13.517 -32.513 -23.227 1.00 76.50 261 ILE A O 1
ATOM 2152 N N . PHE A 1 262 ? -13.523 -30.953 -24.847 1.00 72.50 262 PHE A N 1
ATOM 2153 C CA . PHE A 1 262 ? -14.203 -31.761 -25.850 1.00 72.50 262 PHE A CA 1
ATOM 2154 C C . PHE A 1 262 ? -13.181 -32.308 -26.844 1.00 72.50 262 PHE A C 1
ATOM 2156 O O . PHE A 1 262 ? -12.357 -31.566 -27.395 1.00 72.50 262 PHE A O 1
ATOM 2163 N N . GLU A 1 263 ? -13.236 -33.619 -27.071 1.00 65.69 263 GLU A N 1
ATOM 2164 C CA . GLU A 1 263 ? -12.337 -34.287 -28.004 1.00 65.69 263 GLU A CA 1
ATOM 2165 C C . GLU A 1 263 ? -12.719 -34.012 -29.472 1.00 65.69 263 GLU A C 1
ATOM 2167 O O . GLU A 1 263 ? -13.892 -33.793 -29.778 1.00 65.69 263 GLU A O 1
ATOM 2172 N N . PRO A 1 264 ? -11.766 -34.078 -30.426 1.00 57.19 264 PRO A N 1
ATOM 2173 C CA . PRO A 1 264 ? -11.953 -33.618 -31.811 1.00 57.19 264 PRO A CA 1
ATOM 2174 C C . PRO A 1 264 ? -13.054 -34.316 -32.635 1.00 57.19 264 PRO A C 1
ATOM 2176 O O . PRO A 1 264 ? -13.310 -33.905 -33.764 1.00 57.19 264 PRO A O 1
ATOM 2179 N N . ARG A 1 265 ? -13.658 -35.400 -32.130 1.00 55.97 265 ARG A N 1
ATOM 2180 C CA . ARG A 1 265 ? -14.721 -36.174 -32.804 1.00 55.97 265 ARG A CA 1
ATOM 2181 C C . ARG A 1 265 ? -16.088 -36.050 -32.134 1.00 55.97 265 ARG A C 1
ATOM 2183 O O . ARG A 1 265 ? -17.056 -36.620 -32.631 1.00 55.97 265 ARG A O 1
ATOM 2190 N N . GLU A 1 266 ? -16.184 -35.318 -31.030 1.00 57.44 266 GLU A N 1
ATOM 2191 C CA . GLU A 1 266 ? -17.462 -35.043 -30.389 1.00 57.44 266 GLU A CA 1
ATOM 2192 C C . GLU A 1 266 ? -18.083 -33.780 -30.982 1.00 57.44 266 GLU A C 1
ATOM 2194 O O . GLU A 1 266 ? -17.577 -32.672 -30.813 1.00 57.44 266 GLU A O 1
ATOM 2199 N N . ASN A 1 267 ? -19.213 -33.937 -31.672 1.00 54.50 267 ASN A N 1
ATOM 2200 C CA . ASN A 1 267 ? -19.998 -32.787 -32.098 1.00 54.50 267 ASN A CA 1
ATOM 2201 C C . ASN A 1 267 ? -20.629 -32.131 -30.866 1.00 54.50 267 ASN A C 1
ATOM 2203 O O . ASN A 1 267 ? -21.356 -32.775 -30.099 1.00 54.50 267 ASN A O 1
ATOM 2207 N N . VAL A 1 268 ? -20.381 -30.833 -30.701 1.00 54.78 268 VAL A N 1
ATOM 2208 C CA . VAL A 1 268 ? -21.084 -29.993 -29.730 1.00 54.78 268 VAL A CA 1
ATOM 2209 C C . VAL A 1 268 ? -22.516 -29.832 -30.220 1.00 54.78 268 VAL A C 1
ATOM 2211 O O . VAL A 1 268 ? -22.835 -28.947 -31.009 1.00 54.78 268 VAL A O 1
ATOM 2214 N N . ASN A 1 269 ? -23.383 -30.749 -29.812 1.00 58.69 269 ASN A N 1
ATOM 2215 C CA . ASN A 1 269 ? -24.818 -30.640 -30.018 1.00 58.69 269 ASN A CA 1
ATOM 2216 C C . ASN A 1 269 ? -25.472 -30.084 -28.740 1.00 58.69 269 ASN A C 1
ATOM 2218 O O . ASN A 1 269 ? -24.886 -30.117 -27.656 1.00 58.69 269 ASN A O 1
ATOM 2222 N N . VAL A 1 270 ? -26.698 -29.565 -28.864 1.00 53.12 270 VAL A N 1
ATOM 2223 C CA . VAL A 1 270 ? -27.447 -28.955 -27.744 1.00 53.12 270 VAL A CA 1
ATOM 2224 C C . VAL A 1 270 ? -27.538 -29.897 -26.536 1.00 53.12 270 VAL A C 1
ATOM 2226 O O . VAL A 1 270 ? -27.539 -29.440 -25.396 1.00 53.12 270 VAL A O 1
ATOM 2229 N N . LYS A 1 271 ? -27.564 -31.211 -26.788 1.00 55.69 271 LYS A N 1
ATOM 2230 C CA . LYS A 1 271 ? -27.619 -32.262 -25.771 1.00 55.69 271 LYS A CA 1
ATOM 2231 C C . LYS A 1 271 ? -26.303 -32.370 -24.982 1.00 55.69 271 LYS A C 1
ATOM 2233 O O . LYS A 1 271 ? -26.296 -32.158 -23.775 1.00 55.69 271 LYS A O 1
ATOM 2238 N N . ASN A 1 272 ? -25.171 -32.539 -25.666 1.00 58.03 272 ASN A N 1
ATOM 2239 C CA . ASN A 1 272 ? -23.834 -32.623 -25.066 1.00 58.03 272 ASN A CA 1
ATOM 2240 C C . ASN A 1 272 ? -23.423 -31.324 -24.351 1.00 58.03 272 ASN A C 1
ATOM 2242 O O . ASN A 1 272 ? -22.711 -31.375 -23.349 1.00 58.03 272 ASN A O 1
ATOM 2246 N N . TYR A 1 273 ? -23.891 -30.171 -24.843 1.00 57.06 273 TYR A N 1
ATOM 2247 C CA . TYR A 1 273 ? -23.638 -28.857 -24.244 1.00 57.06 273 TYR A CA 1
ATOM 2248 C C . TYR A 1 273 ? -24.370 -28.654 -22.908 1.00 57.06 273 TYR A C 1
ATOM 2250 O O . TYR A 1 273 ? -23.866 -27.964 -22.027 1.00 57.06 273 TYR A O 1
ATOM 2258 N N . LYS A 1 274 ? -25.551 -29.261 -22.740 1.00 55.75 274 LYS A N 1
ATOM 2259 C CA . LYS A 1 274 ? -26.331 -29.206 -21.494 1.00 55.75 274 LYS A CA 1
ATOM 2260 C C . LYS A 1 274 ? -26.022 -30.346 -20.529 1.00 55.75 274 LYS A C 1
ATOM 2262 O O . LYS A 1 274 ? -26.239 -30.196 -19.338 1.00 55.75 274 LYS A O 1
ATOM 2267 N N . GLU A 1 275 ? -25.526 -31.479 -21.008 1.00 58.81 275 GLU A N 1
ATOM 2268 C CA . GLU A 1 275 ? -25.306 -32.645 -20.147 1.00 58.81 275 GLU A CA 1
ATOM 2269 C C . GLU A 1 275 ? -23.901 -32.639 -19.520 1.00 58.81 275 GLU A C 1
ATOM 2271 O O . GLU A 1 275 ? -23.767 -32.803 -18.309 1.00 58.81 275 GLU A O 1
ATOM 2276 N N . LYS A 1 276 ? -22.832 -32.374 -20.287 1.00 58.78 276 LYS A N 1
ATOM 2277 C CA . LYS A 1 276 ? -21.455 -32.480 -19.759 1.00 58.78 276 LYS A CA 1
ATOM 2278 C C . LYS A 1 276 ? -21.067 -31.401 -18.733 1.00 58.78 276 LYS A C 1
ATOM 2280 O O . LYS A 1 276 ? -20.467 -31.761 -17.721 1.00 58.78 276 LYS A O 1
ATOM 2285 N N . PRO A 1 277 ? -21.387 -30.107 -18.925 1.00 55.22 277 PRO A N 1
ATOM 2286 C CA . PRO A 1 277 ? -21.003 -29.072 -17.960 1.00 55.22 277 PRO A CA 1
ATOM 2287 C C . PRO A 1 277 ? -21.826 -29.088 -16.663 1.00 55.22 277 PRO A C 1
ATOM 2289 O O . PRO A 1 277 ? -21.323 -28.740 -15.592 1.00 55.22 277 PRO A O 1
ATOM 2292 N N . PHE A 1 278 ? -23.090 -29.514 -16.749 1.00 54.22 278 PHE A N 1
ATOM 2293 C CA . PHE A 1 278 ? -24.076 -29.381 -15.672 1.00 54.22 278 PHE A CA 1
ATOM 2294 C C . PHE A 1 278 ? -24.155 -30.599 -14.737 1.00 54.22 278 PHE A C 1
ATOM 2296 O O . PHE A 1 278 ? -24.847 -30.545 -13.725 1.00 54.22 278 PHE A O 1
ATOM 2303 N N . HIS A 1 279 ? -23.392 -31.666 -15.003 1.00 49.78 279 HIS A N 1
ATOM 2304 C CA . HIS A 1 279 ? -23.255 -32.816 -14.097 1.00 49.78 279 HIS A CA 1
ATOM 2305 C C . HIS A 1 279 ? -22.337 -32.566 -12.884 1.00 49.78 279 HIS A C 1
ATOM 2307 O O . HIS A 1 279 ? -22.271 -33.398 -11.975 1.00 49.78 279 HIS A O 1
ATOM 2313 N N . SER A 1 280 ? -21.632 -31.430 -12.825 1.00 46.81 280 SER A N 1
ATOM 2314 C CA . SER A 1 280 ? -20.871 -31.048 -11.631 1.00 46.81 280 SER A CA 1
ATOM 2315 C C . SER A 1 280 ? -21.835 -30.523 -10.553 1.00 46.81 280 SER A C 1
ATOM 2317 O O . SER A 1 280 ? -22.698 -29.702 -10.845 1.00 46.81 280 SER A O 1
ATOM 2319 N N . ARG A 1 281 ? -21.721 -31.012 -9.305 1.00 44.03 281 ARG A N 1
ATOM 2320 C CA . ARG A 1 281 ? -22.636 -30.776 -8.152 1.00 44.03 281 ARG A CA 1
ATOM 2321 C C . ARG A 1 281 ? -22.777 -29.306 -7.677 1.00 44.03 281 ARG A C 1
ATOM 2323 O O . ARG A 1 281 ? -23.073 -29.064 -6.516 1.00 44.03 281 ARG A O 1
ATOM 2330 N N . HIS A 1 282 ? -22.531 -28.321 -8.535 1.00 46.19 282 HIS A N 1
ATOM 2331 C CA . HIS A 1 282 ? -22.403 -26.905 -8.183 1.00 46.19 282 HIS A CA 1
ATOM 2332 C C . HIS A 1 282 ? -23.630 -26.052 -8.553 1.00 46.19 282 HIS A C 1
ATOM 2334 O O . HIS A 1 282 ? -23.577 -24.833 -8.406 1.00 46.19 282 HIS A O 1
ATOM 2340 N N . PHE A 1 283 ? -24.737 -26.648 -9.014 1.00 49.50 283 PHE A N 1
ATOM 2341 C CA . PHE A 1 283 ? -25.911 -25.894 -9.471 1.00 49.50 283 PHE A CA 1
ATOM 2342 C C . PHE A 1 283 ? -27.137 -26.091 -8.563 1.00 49.50 283 PHE A C 1
ATOM 2344 O O . PHE A 1 283 ? -27.689 -27.192 -8.516 1.00 49.50 283 PHE A O 1
ATOM 2351 N N . PRO A 1 284 ? -27.628 -25.038 -7.884 1.00 38.47 284 PRO A N 1
ATOM 2352 C CA . PRO A 1 284 ? -28.977 -25.011 -7.345 1.00 38.47 284 PRO A CA 1
ATOM 2353 C C . PRO A 1 284 ? -29.946 -24.546 -8.451 1.00 38.47 284 PRO A C 1
ATOM 2355 O O . PRO A 1 284 ? -30.031 -23.359 -8.737 1.00 38.47 284 PRO A O 1
ATOM 2358 N N . ARG A 1 285 ? -30.680 -25.502 -9.046 1.00 44.47 285 ARG A N 1
ATOM 2359 C CA . ARG A 1 285 ? -31.697 -25.346 -10.122 1.00 44.47 285 ARG A CA 1
ATOM 2360 C C . ARG A 1 285 ? -31.173 -24.816 -11.473 1.00 44.47 285 ARG A C 1
ATOM 2362 O O . ARG A 1 285 ? -30.131 -24.180 -11.548 1.00 44.47 285 ARG A O 1
ATOM 2369 N N . GLU A 1 286 ? -31.875 -25.174 -12.557 1.00 47.97 286 GLU A N 1
ATOM 2370 C CA . GLU A 1 286 ? -31.465 -24.954 -13.957 1.00 47.97 286 GLU A CA 1
ATOM 2371 C C . GLU A 1 286 ? -31.115 -23.477 -14.248 1.00 47.97 286 GLU A C 1
ATOM 2373 O O . GLU A 1 286 ? -32.012 -22.630 -14.273 1.00 47.97 286 GLU A O 1
ATOM 2378 N N . PRO A 1 287 ? -29.835 -23.132 -14.487 1.00 48.72 287 PRO A N 1
ATOM 2379 C CA . PRO A 1 287 ? -29.444 -21.753 -14.752 1.00 48.72 287 PRO A CA 1
ATOM 2380 C C . PRO A 1 287 ? -29.812 -21.330 -16.180 1.00 48.72 287 PRO A C 1
ATOM 2382 O O . PRO A 1 287 ? -29.786 -22.118 -17.131 1.00 48.72 287 PRO A O 1
ATOM 2385 N N . THR A 1 288 ? -30.102 -20.040 -16.356 1.00 48.53 288 THR A N 1
ATOM 2386 C CA . THR A 1 288 ? -30.357 -19.469 -17.686 1.00 48.53 288 THR A CA 1
ATOM 2387 C C . THR A 1 288 ? -29.028 -19.287 -18.424 1.00 48.53 288 THR A C 1
ATOM 2389 O O . THR A 1 288 ? -28.254 -18.382 -18.116 1.00 48.53 288 THR A O 1
ATOM 2392 N N . VAL A 1 289 ? -28.757 -20.146 -19.409 1.00 50.44 289 VAL A N 1
ATOM 2393 C CA . VAL A 1 289 ? -27.523 -20.120 -20.213 1.00 50.44 289 VAL A CA 1
ATOM 2394 C C . VAL A 1 289 ? -27.579 -19.002 -21.256 1.00 50.44 289 VAL A C 1
ATOM 2396 O O . VAL A 1 289 ? -28.512 -18.944 -22.061 1.00 50.44 289 VAL A O 1
ATOM 2399 N N . ILE A 1 290 ? -26.572 -18.124 -21.282 1.00 47.88 290 ILE A N 1
ATOM 2400 C CA . ILE A 1 290 ? -26.442 -17.065 -22.294 1.00 47.88 290 ILE A CA 1
ATOM 2401 C C . ILE A 1 290 ? -25.167 -17.322 -23.114 1.00 47.88 290 ILE A C 1
ATOM 2403 O O . ILE A 1 290 ? -24.068 -17.228 -22.583 1.00 47.88 290 ILE A O 1
ATOM 2407 N N . GLY A 1 291 ? -25.332 -17.640 -24.405 1.00 42.41 291 GLY A N 1
ATOM 2408 C CA . GLY A 1 291 ? -24.267 -18.084 -25.321 1.00 42.41 291 GLY A CA 1
ATOM 2409 C C . GLY A 1 291 ? -23.188 -17.049 -25.722 1.00 42.41 291 GLY A C 1
ATOM 2410 O O . GLY A 1 291 ? -23.176 -15.913 -25.217 1.00 42.41 291 GLY A O 1
ATOM 2411 N N . PRO A 1 292 ? -22.307 -17.438 -26.671 1.00 38.00 292 PRO A N 1
ATOM 2412 C CA . PRO A 1 292 ? -20.855 -17.231 -26.612 1.00 38.00 292 PRO A CA 1
ATOM 2413 C C . PRO A 1 292 ? -20.397 -15.780 -26.781 1.00 38.00 292 PRO A C 1
ATOM 2415 O O . PRO A 1 292 ? -20.972 -15.005 -27.550 1.00 38.00 292 PRO A O 1
ATOM 2418 N N . MET A 1 293 ? -19.329 -15.415 -26.066 1.00 41.56 293 MET A N 1
ATOM 2419 C CA . MET A 1 293 ? -18.687 -14.098 -26.114 1.00 41.56 293 MET A CA 1
ATOM 2420 C C . MET A 1 293 ? -17.260 -14.233 -26.643 1.00 41.56 293 MET A C 1
ATOM 2422 O O . MET A 1 293 ? -16.407 -14.796 -25.981 1.00 41.56 293 MET A O 1
ATOM 2426 N N . ALA A 1 294 ? -16.960 -13.646 -27.804 1.00 34.66 294 ALA A N 1
ATOM 2427 C CA . ALA A 1 294 ? -15.606 -13.649 -28.356 1.00 34.66 294 ALA A CA 1
ATOM 2428 C C . ALA A 1 294 ? -14.568 -13.075 -27.359 1.00 34.66 294 ALA A C 1
ATOM 2430 O O . ALA A 1 294 ? -14.592 -11.884 -27.016 1.00 34.66 294 ALA A O 1
ATOM 2431 N N . LEU A 1 295 ? -13.615 -13.924 -26.963 1.00 36.38 295 LEU A N 1
ATOM 2432 C CA . LEU A 1 295 ? -12.565 -13.722 -25.950 1.00 36.38 295 LEU A CA 1
ATOM 2433 C C . LEU A 1 295 ? -11.627 -12.511 -26.149 1.00 36.38 295 LEU A C 1
ATOM 2435 O O . LEU A 1 295 ? -10.821 -12.203 -25.275 1.00 36.38 295 LEU A O 1
ATOM 2439 N N . SER A 1 296 ? -11.741 -11.750 -27.241 1.00 36.16 296 SER A N 1
ATOM 2440 C CA . SER A 1 296 ? -11.036 -10.465 -27.402 1.00 36.16 296 SER A CA 1
ATOM 2441 C C . SER A 1 296 ? -11.749 -9.276 -26.741 1.00 36.16 296 SER A C 1
ATOM 2443 O O . SER A 1 296 ? -11.172 -8.196 -26.632 1.00 36.16 296 SER A O 1
ATOM 2445 N N . SER A 1 297 ? -12.990 -9.462 -26.277 1.00 38.34 297 SER A N 1
ATOM 2446 C CA . SER A 1 297 ? -13.812 -8.412 -25.651 1.00 38.34 297 SER A CA 1
ATOM 2447 C C . SER A 1 297 ? -13.976 -8.547 -24.132 1.00 38.34 297 SER A C 1
ATOM 2449 O O . SER A 1 297 ? -14.460 -7.620 -23.484 1.00 38.34 297 SER A O 1
ATOM 2451 N N . VAL A 1 298 ? -13.471 -9.641 -23.552 1.00 39.44 298 VAL A N 1
ATOM 2452 C CA . VAL A 1 298 ? -13.609 -9.991 -22.130 1.00 39.44 298 VAL A CA 1
ATOM 2453 C C . VAL A 1 298 ? -12.893 -8.993 -21.214 1.00 39.44 298 VAL A C 1
ATOM 2455 O O . VAL A 1 298 ? -13.455 -8.599 -20.202 1.00 39.44 298 VAL A O 1
ATOM 2458 N N . LEU A 1 299 ? -11.725 -8.463 -21.589 1.00 38.31 299 LEU A N 1
ATOM 2459 C CA . LEU A 1 299 ? -11.019 -7.498 -20.731 1.00 38.31 299 LEU A CA 1
ATOM 2460 C C . LEU A 1 299 ? -11.685 -6.115 -20.690 1.00 38.31 299 LEU A C 1
ATOM 2462 O O . LEU A 1 299 ? -11.716 -5.497 -19.635 1.00 38.31 299 LEU A O 1
ATOM 2466 N N . LEU A 1 300 ? -12.275 -5.647 -21.798 1.00 36.00 300 LEU A N 1
ATOM 2467 C CA . LEU A 1 300 ? -12.989 -4.360 -21.821 1.00 36.00 300 LEU A CA 1
ATOM 2468 C C . LEU A 1 300 ? -14.405 -4.462 -21.236 1.00 36.00 300 LEU A C 1
ATOM 2470 O O . LEU A 1 300 ? -14.920 -3.483 -20.699 1.00 36.00 300 LEU A O 1
ATOM 2474 N N . GLN A 1 301 ? -15.041 -5.632 -21.327 1.00 39.34 301 GLN A N 1
ATOM 2475 C CA . GLN A 1 301 ? -16.384 -5.845 -20.790 1.00 39.34 301 GLN A CA 1
ATOM 2476 C C . GLN A 1 301 ? -16.378 -6.261 -19.318 1.00 39.34 301 GLN A C 1
ATOM 2478 O O . GLN A 1 301 ? -17.307 -5.877 -18.621 1.00 39.34 301 GLN A O 1
ATOM 2483 N N . ILE A 1 302 ? -15.329 -6.919 -18.804 1.00 43.56 302 ILE A N 1
ATOM 2484 C CA . ILE A 1 302 ? -15.140 -7.108 -17.355 1.00 43.56 302 ILE A CA 1
ATOM 2485 C C . ILE A 1 302 ? -14.983 -5.750 -16.666 1.00 43.56 302 ILE A C 1
ATOM 2487 O O . ILE A 1 302 ? -15.622 -5.530 -15.648 1.00 43.56 302 ILE A O 1
ATOM 2491 N N . SER A 1 303 ? -14.246 -4.797 -17.250 1.00 41.25 303 SER A N 1
ATOM 2492 C CA . SER A 1 303 ? -14.161 -3.434 -16.705 1.00 41.25 303 SER A CA 1
ATOM 2493 C C . SER A 1 303 ? -15.516 -2.719 -16.693 1.00 41.25 303 SER A C 1
ATOM 2495 O O . SER A 1 303 ? -15.841 -2.042 -15.726 1.00 41.25 303 SER A O 1
ATOM 2497 N N . PHE A 1 304 ? -16.337 -2.898 -17.734 1.00 37.81 304 PHE A N 1
ATOM 2498 C CA . PHE A 1 304 ? -17.658 -2.264 -17.827 1.00 37.81 304 PHE A CA 1
ATOM 2499 C C . PHE A 1 304 ? -18.710 -2.941 -16.928 1.00 37.81 304 PHE A C 1
ATOM 2501 O O . PHE A 1 304 ? -19.554 -2.264 -16.353 1.00 37.81 304 PHE A O 1
ATOM 2508 N N . ILE A 1 305 ? -18.648 -4.267 -16.763 1.00 45.59 305 ILE A N 1
ATOM 2509 C CA . ILE A 1 305 ? -19.528 -5.039 -15.871 1.00 45.59 305 ILE A CA 1
ATOM 2510 C C . ILE A 1 305 ? -19.133 -4.819 -14.408 1.00 45.59 305 ILE A C 1
ATOM 2512 O O . ILE A 1 305 ? -20.021 -4.622 -13.588 1.00 45.59 305 ILE A O 1
ATOM 2516 N N . LEU A 1 306 ? -17.836 -4.762 -14.082 1.00 45.59 306 LEU A N 1
ATOM 2517 C CA . LEU A 1 306 ? -17.367 -4.370 -12.749 1.00 45.59 306 LEU A CA 1
ATOM 2518 C C . LEU A 1 306 ? -17.745 -2.919 -12.438 1.00 45.59 306 LEU A C 1
ATOM 2520 O O . LEU A 1 306 ? -18.193 -2.664 -11.330 1.00 45.59 306 LEU A O 1
ATOM 2524 N N . ALA A 1 307 ? -17.679 -1.999 -13.408 1.00 42.00 307 ALA A N 1
ATOM 2525 C CA . ALA A 1 307 ? -18.135 -0.617 -13.227 1.00 42.00 307 ALA A CA 1
ATOM 2526 C C . ALA A 1 307 ? -19.658 -0.511 -13.009 1.00 42.00 307 ALA A C 1
ATOM 2528 O O . ALA A 1 307 ? -20.103 0.264 -12.164 1.00 42.00 307 ALA A O 1
ATOM 2529 N N . ILE A 1 308 ? -20.470 -1.311 -13.713 1.00 42.12 308 ILE A N 1
ATOM 2530 C CA . ILE A 1 308 ? -21.930 -1.364 -13.508 1.00 42.12 308 ILE A CA 1
ATOM 2531 C C . ILE A 1 308 ? -22.282 -2.035 -12.168 1.00 42.12 308 ILE A C 1
ATOM 2533 O O . ILE A 1 308 ? -23.185 -1.563 -11.482 1.00 42.12 308 ILE A O 1
ATOM 2537 N N . LEU A 1 309 ? -21.559 -3.086 -11.762 1.00 44.12 309 LEU A N 1
ATOM 2538 C CA . LEU A 1 309 ? -21.721 -3.745 -10.459 1.00 44.12 309 LEU A CA 1
ATOM 2539 C C . LEU A 1 309 ? -21.300 -2.833 -9.297 1.00 44.12 309 LEU A C 1
ATOM 2541 O O . LEU A 1 309 ? -21.988 -2.807 -8.280 1.00 44.12 309 LEU A O 1
ATOM 2545 N N . HIS A 1 310 ? -20.247 -2.027 -9.470 1.00 46.00 310 HIS A N 1
ATOM 2546 C CA . HIS A 1 310 ? -19.861 -1.001 -8.495 1.00 46.00 310 HIS A CA 1
ATOM 2547 C C . HIS A 1 310 ? -20.901 0.127 -8.422 1.00 46.00 310 HIS A C 1
ATOM 2549 O O . HIS A 1 310 ? -21.219 0.602 -7.336 1.00 46.00 310 HIS A O 1
ATOM 2555 N N . SER A 1 311 ? -21.484 0.513 -9.564 1.00 35.69 311 SER A N 1
ATOM 2556 C CA . SER A 1 311 ? -22.494 1.580 -9.639 1.00 35.69 311 SER A CA 1
ATOM 2557 C C . SER A 1 311 ? -23.866 1.161 -9.085 1.00 35.69 311 SER A C 1
ATOM 2559 O O . SER A 1 311 ? -24.602 2.008 -8.589 1.00 35.69 311 SER A O 1
ATOM 2561 N N . LEU A 1 312 ? -24.226 -0.128 -9.144 1.00 39.50 312 LEU A N 1
ATOM 2562 C CA . LEU A 1 312 ? -25.501 -0.648 -8.621 1.00 39.50 312 LEU A CA 1
ATOM 2563 C C . LEU A 1 312 ? -25.429 -1.079 -7.148 1.00 39.50 312 LEU A C 1
ATOM 2565 O O . LEU A 1 312 ? -26.451 -1.043 -6.469 1.00 39.50 312 LEU A O 1
ATOM 2569 N N . ALA A 1 313 ? -24.242 -1.392 -6.614 1.00 39.50 313 ALA A N 1
ATOM 2570 C CA . ALA A 1 313 ? -24.054 -1.612 -5.174 1.00 39.50 313 ALA A CA 1
ATOM 2571 C C . ALA A 1 313 ? -24.288 -0.337 -4.331 1.00 39.50 313 ALA A C 1
ATOM 2573 O O . ALA A 1 313 ? -24.463 -0.426 -3.119 1.00 39.50 313 ALA A O 1
ATOM 2574 N N . LEU A 1 314 ? -24.345 0.837 -4.973 1.00 34.78 314 LEU A N 1
ATOM 2575 C CA . LEU A 1 314 ? -24.656 2.131 -4.356 1.00 34.78 314 LEU A CA 1
ATOM 2576 C C . LEU A 1 314 ? -26.152 2.503 -4.408 1.00 34.78 314 LEU A C 1
ATOM 2578 O O . LEU A 1 314 ? -26.530 3.574 -3.940 1.00 34.78 314 LEU A O 1
ATOM 2582 N N . CYS A 1 315 ? -27.021 1.657 -4.970 1.00 29.86 315 CYS A N 1
ATOM 2583 C CA . CYS A 1 315 ? -28.451 1.949 -5.109 1.00 29.86 315 CYS A CA 1
ATOM 2584 C C . CYS A 1 315 ? -29.308 0.696 -4.891 1.00 29.86 315 CYS A C 1
ATOM 2586 O O . CYS A 1 315 ? -29.875 0.176 -5.845 1.00 29.86 315 CYS A O 1
ATOM 2588 N N . GLN A 1 316 ? -29.425 0.224 -3.645 1.00 32.16 316 GLN A N 1
ATOM 2589 C CA . GLN A 1 316 ? -30.598 -0.518 -3.155 1.00 32.16 316 GLN A CA 1
ATOM 2590 C C . GLN A 1 316 ? -30.578 -0.598 -1.615 1.00 32.16 316 GLN A C 1
ATOM 2592 O O . GLN A 1 316 ? -30.088 -1.554 -1.027 1.00 32.16 316 GLN A O 1
ATOM 2597 N N . ASN A 1 317 ? -31.156 0.424 -0.980 1.00 38.53 317 ASN A N 1
ATOM 2598 C CA . ASN A 1 317 ? -32.127 0.207 0.093 1.00 38.53 317 ASN A CA 1
ATOM 2599 C C . ASN A 1 317 ? -33.508 0.315 -0.565 1.00 38.53 317 ASN A C 1
ATOM 2601 O O . ASN A 1 317 ? -33.786 1.322 -1.223 1.00 38.53 317 ASN A O 1
ATOM 2605 N N . PRO A 1 318 ? -34.365 -0.699 -0.412 1.00 32.28 318 PRO A N 1
ATOM 2606 C CA . PRO A 1 318 ? -35.756 -0.400 -0.117 1.00 32.28 318 PRO A CA 1
ATOM 2607 C C . PRO A 1 318 ? -36.254 -1.234 1.065 1.00 32.28 318 PRO A C 1
ATOM 2609 O O . PRO A 1 318 ? -36.045 -2.443 1.149 1.00 32.28 318 PRO A O 1
ATOM 2612 N N . GLU A 1 319 ? -36.916 -0.540 1.982 1.00 34.00 319 GLU A N 1
ATOM 2613 C CA . GLU A 1 319 ? -37.604 -1.100 3.133 1.00 34.00 319 GLU A CA 1
ATOM 2614 C C . GLU A 1 319 ? -38.872 -1.902 2.765 1.00 34.00 319 GLU A C 1
ATOM 2616 O O . GLU A 1 319 ? -39.501 -1.676 1.730 1.00 34.00 319 GLU A O 1
ATOM 2621 N N . ASN A 1 320 ? -39.292 -2.700 3.757 1.00 30.75 320 ASN A N 1
ATOM 2622 C CA . ASN A 1 320 ? -40.660 -3.070 4.151 1.00 30.75 320 ASN A CA 1
ATOM 2623 C C . ASN A 1 320 ? -41.361 -4.290 3.523 1.00 30.75 320 ASN A C 1
ATOM 2625 O O . ASN A 1 320 ? -41.761 -4.297 2.362 1.00 30.75 320 ASN A O 1
ATOM 2629 N N . GLY A 1 321 ? -41.693 -5.240 4.416 1.00 24.23 321 GLY A N 1
ATOM 2630 C CA . GLY A 1 321 ? -42.993 -5.916 4.413 1.00 24.23 321 GLY A CA 1
ATOM 2631 C C . GLY A 1 321 ? -43.002 -7.409 4.763 1.00 24.23 321 GLY A C 1
ATOM 2632 O O . GLY A 1 321 ? -43.010 -8.227 3.853 1.00 24.23 321 GLY A O 1
ATOM 2633 N N . ALA A 1 322 ? -43.115 -7.761 6.051 1.00 25.28 322 ALA A N 1
ATOM 2634 C CA . ALA A 1 322 ? -44.088 -8.754 6.542 1.00 25.28 322 ALA A CA 1
ATOM 2635 C C . ALA A 1 322 ? -44.095 -8.810 8.081 1.00 25.28 322 ALA A C 1
ATOM 2637 O O . ALA A 1 322 ? -43.053 -8.850 8.728 1.00 25.28 322 ALA A O 1
ATOM 2638 N N . ALA A 1 323 ? -45.305 -8.789 8.633 1.00 25.00 323 ALA A N 1
ATOM 2639 C CA . ALA A 1 323 ? -45.635 -8.671 10.042 1.00 25.00 323 ALA A CA 1
ATOM 2640 C C . ALA A 1 323 ? -45.432 -9.969 10.841 1.00 25.00 323 ALA A C 1
ATOM 2642 O O . ALA A 1 323 ? -45.690 -11.059 10.335 1.00 25.00 323 ALA A O 1
ATOM 2643 N N . ALA A 1 324 ? -45.129 -9.824 12.133 1.00 25.77 324 ALA A N 1
ATOM 2644 C CA . ALA A 1 324 ? -45.582 -10.753 13.163 1.00 25.77 324 ALA A CA 1
ATOM 2645 C C . ALA A 1 324 ? -45.816 -9.991 14.479 1.00 25.77 324 ALA A C 1
ATOM 2647 O O . ALA A 1 324 ? -44.916 -9.370 15.037 1.00 25.77 324 ALA A O 1
ATOM 2648 N N . LEU A 1 325 ? -47.076 -10.016 14.908 1.00 24.67 325 LEU A N 1
ATOM 2649 C CA . LEU A 1 325 ? -47.626 -9.501 16.160 1.00 24.67 325 LEU A CA 1
ATOM 2650 C C . LEU A 1 325 ? -47.116 -10.303 17.362 1.00 24.67 325 LEU A C 1
ATOM 2652 O O . LEU A 1 325 ? -47.348 -11.505 17.363 1.00 24.67 325 LEU A O 1
ATOM 2656 N N . VAL A 1 326 ? -46.588 -9.641 18.402 1.00 26.23 326 VAL A N 1
ATOM 2657 C CA . VAL A 1 326 ? -46.842 -9.951 19.830 1.00 26.23 326 VAL A CA 1
ATOM 2658 C C . VAL A 1 326 ? -46.644 -8.660 20.651 1.00 26.23 326 VAL A C 1
ATOM 2660 O O . VAL A 1 326 ? -45.664 -7.946 20.453 1.00 26.23 326 VAL A O 1
ATOM 2663 N N . SER A 1 327 ? -47.595 -8.331 21.532 1.00 27.31 327 SER A N 1
ATOM 2664 C CA . SER A 1 327 ? -47.597 -7.161 22.440 1.00 27.31 327 SER A CA 1
ATOM 2665 C C . SER A 1 327 ? -47.250 -7.575 23.898 1.00 27.31 327 SER A C 1
ATOM 2667 O O . SER A 1 327 ? -46.896 -8.733 24.106 1.00 27.31 327 SER A O 1
ATOM 2669 N N . PRO A 1 328 ? -47.245 -6.684 24.916 1.00 30.09 328 PRO A N 1
ATOM 2670 C CA . PRO A 1 328 ? -46.065 -6.441 25.743 1.00 30.09 328 PRO A CA 1
ATOM 2671 C C . PRO A 1 328 ? -46.174 -7.012 27.168 1.00 30.09 328 PRO A C 1
ATOM 2673 O O . PRO A 1 328 ? -47.246 -7.034 27.771 1.00 30.09 328 PRO A O 1
ATOM 2676 N N . GLY A 1 329 ? -45.035 -7.399 27.740 1.00 25.53 329 GLY A N 1
ATOM 2677 C CA . GLY A 1 329 ? -44.889 -7.672 29.169 1.00 25.53 329 GLY A CA 1
ATOM 2678 C C . GLY A 1 329 ? -43.985 -6.623 29.804 1.00 25.53 329 GLY A C 1
ATOM 2679 O O . GLY A 1 329 ? -42.788 -6.603 29.536 1.00 25.53 329 GLY A O 1
ATOM 2680 N N . ASN A 1 330 ? -44.578 -5.742 30.608 1.00 27.02 330 ASN A N 1
ATOM 2681 C CA . ASN A 1 330 ? -43.888 -4.805 31.493 1.00 27.02 330 ASN A CA 1
ATOM 2682 C C . ASN A 1 330 ? -42.993 -5.567 32.477 1.00 27.02 330 ASN A C 1
ATOM 2684 O O . ASN A 1 330 ? -43.484 -6.528 33.054 1.00 27.02 330 ASN A O 1
ATOM 2688 N N . HIS A 1 331 ? -41.762 -5.104 32.712 1.00 26.73 331 HIS A N 1
ATOM 2689 C CA . HIS A 1 331 ? -41.139 -5.005 34.042 1.00 26.73 331 HIS A CA 1
ATOM 2690 C C . HIS A 1 331 ? -39.766 -4.312 33.931 1.00 26.73 331 HIS A C 1
ATOM 2692 O O . HIS A 1 331 ? -38.847 -4.812 33.293 1.00 26.73 331 HIS A O 1
ATOM 2698 N N . GLU A 1 332 ? -39.648 -3.165 34.590 1.00 24.33 332 GLU A N 1
ATOM 2699 C CA . GLU A 1 332 ? -38.409 -2.548 35.082 1.00 24.33 332 GLU A CA 1
ATOM 2700 C C . GLU A 1 332 ? -38.541 -2.465 36.619 1.00 24.33 332 GLU A C 1
ATOM 2702 O O . GLU A 1 332 ? -39.676 -2.513 37.114 1.00 24.33 332 GLU A O 1
ATOM 2707 N N . PRO A 1 333 ? -37.473 -2.176 37.386 1.00 40.53 333 PRO A N 1
ATOM 2708 C CA . PRO A 1 333 ? -36.041 -2.373 37.112 1.00 40.53 333 PRO A CA 1
ATOM 2709 C C . PRO A 1 333 ? -35.300 -2.982 38.328 1.00 40.53 333 PRO A C 1
ATOM 2711 O O . PRO A 1 333 ? -35.780 -2.882 39.452 1.00 40.53 333 PRO A O 1
ATOM 2714 N N . GLU A 1 334 ? -34.075 -3.497 38.159 1.00 28.17 334 GLU A N 1
ATOM 2715 C CA . GLU A 1 334 ? -33.107 -3.524 39.272 1.00 28.17 334 GLU A CA 1
ATOM 2716 C C . GLU A 1 334 ? -31.692 -3.132 38.823 1.00 28.17 334 GLU A C 1
ATOM 2718 O O . GLU A 1 334 ? -31.133 -3.646 37.853 1.00 28.17 334 GLU A O 1
ATOM 2723 N N . ASN A 1 335 ? -31.145 -2.167 39.566 1.00 30.73 335 ASN A N 1
ATOM 2724 C CA . ASN A 1 335 ? -29.814 -1.585 39.456 1.00 30.73 335 ASN A CA 1
ATOM 2725 C C . ASN A 1 335 ? -28.715 -2.613 39.759 1.00 30.73 335 ASN A C 1
ATOM 2727 O O . ASN A 1 335 ? -28.648 -3.148 40.863 1.00 30.73 335 ASN A O 1
ATOM 2731 N N . GLY A 1 336 ? -27.786 -2.794 38.820 1.00 28.80 336 GLY A N 1
ATOM 2732 C CA . GLY A 1 336 ? -26.542 -3.537 39.025 1.00 28.80 336 GLY A CA 1
ATOM 2733 C C . GLY A 1 336 ? -25.329 -2.613 38.963 1.00 28.80 336 GLY A C 1
ATOM 2734 O O . GLY A 1 336 ? -24.735 -2.434 37.903 1.00 28.80 336 GLY A O 1
ATOM 2735 N N . THR A 1 337 ? -24.962 -2.021 40.097 1.00 28.62 337 THR A N 1
ATOM 2736 C CA . THR A 1 337 ? -23.750 -1.208 40.262 1.00 28.62 337 THR A CA 1
ATOM 2737 C C . THR A 1 337 ? -22.522 -2.119 40.354 1.00 28.62 337 THR A C 1
ATOM 2739 O O . THR A 1 337 ? -22.352 -2.825 41.346 1.00 28.62 337 THR A O 1
ATOM 2742 N N . THR A 1 338 ? -21.628 -2.093 39.364 1.00 29.70 338 THR A N 1
ATOM 2743 C CA . THR A 1 338 ? -20.293 -2.712 39.469 1.00 29.70 338 THR A CA 1
ATOM 2744 C C . THR A 1 338 ? -19.226 -1.643 39.672 1.00 29.70 338 THR A C 1
ATOM 2746 O O . THR A 1 338 ? -19.029 -0.772 38.828 1.00 29.70 338 THR A O 1
ATOM 2749 N N . VAL A 1 339 ? -18.550 -1.724 40.818 1.00 29.45 339 VAL A N 1
ATOM 2750 C CA . VAL A 1 339 ? -17.482 -0.831 41.280 1.00 29.45 339 VAL A CA 1
ATOM 2751 C C . VAL A 1 339 ? -16.135 -1.227 40.667 1.00 29.45 339 VAL A C 1
ATOM 2753 O O . VAL A 1 339 ? -15.723 -2.374 40.813 1.00 29.45 339 VAL A O 1
ATOM 2756 N N . THR A 1 340 ? -15.398 -0.256 40.116 1.00 30.59 340 THR A N 1
ATOM 2757 C CA . THR A 1 340 ? -13.919 -0.212 40.149 1.00 30.59 340 THR A CA 1
ATOM 2758 C C . THR A 1 340 ? -13.427 1.234 40.318 1.00 30.59 340 THR A C 1
ATOM 2760 O O . THR A 1 340 ? -14.143 2.157 39.922 1.00 30.59 340 THR A O 1
ATOM 2763 N N . PRO A 1 341 ? -12.239 1.455 40.917 1.00 37.97 341 PRO A N 1
ATOM 2764 C CA . PRO A 1 341 ? -11.853 2.738 41.487 1.00 37.97 341 PRO A CA 1
ATOM 2765 C C . PRO A 1 341 ? -10.996 3.566 40.522 1.00 37.97 341 PRO A C 1
ATOM 2767 O O . PRO A 1 341 ? -9.799 3.336 40.418 1.00 37.97 341 PRO A O 1
ATOM 2770 N N . ASP A 1 342 ? -11.597 4.547 39.853 1.00 30.03 342 ASP A N 1
ATOM 2771 C CA . ASP A 1 342 ? -10.996 5.879 39.696 1.00 30.03 342 ASP A CA 1
ATOM 2772 C C . ASP A 1 342 ? -12.085 6.890 39.292 1.00 30.03 342 ASP A C 1
ATOM 2774 O O . ASP A 1 342 ? -13.050 6.562 38.597 1.00 30.03 342 ASP A O 1
ATOM 2778 N N . GLY A 1 343 ? -11.990 8.108 39.812 1.00 35.84 343 GLY A N 1
ATOM 2779 C CA . GLY A 1 343 ? -13.072 9.085 39.853 1.00 35.84 343 GLY A CA 1
ATOM 2780 C C . GLY A 1 343 ? -13.461 9.656 38.487 1.00 35.84 343 GLY A C 1
ATOM 2781 O O . GLY A 1 343 ? -12.721 10.444 37.909 1.00 35.84 343 GLY A O 1
ATOM 2782 N N . SER A 1 344 ? -14.676 9.309 38.036 1.00 37.38 344 SER A N 1
ATOM 2783 C CA . SER A 1 344 ? -15.630 10.072 37.188 1.00 37.38 344 SER A CA 1
ATOM 2784 C C . SER A 1 344 ? -16.328 9.227 36.105 1.00 37.38 344 SER A C 1
ATOM 2786 O O . SER A 1 344 ? -16.421 9.613 34.939 1.00 37.38 344 SER A O 1
ATOM 2788 N N . ALA A 1 345 ? -16.896 8.074 36.470 1.00 42.75 345 ALA A N 1
ATOM 2789 C CA . ALA A 1 345 ? -17.792 7.349 35.570 1.00 42.75 345 ALA A CA 1
ATOM 2790 C C . ALA A 1 345 ? -19.141 8.085 35.472 1.00 42.75 345 ALA A C 1
ATOM 2792 O O . ALA A 1 345 ? -20.019 7.918 36.313 1.00 42.75 345 ALA A O 1
ATOM 2793 N N . LYS A 1 346 ? -19.313 8.925 34.445 1.00 59.84 346 LYS A N 1
ATOM 2794 C CA . LYS A 1 346 ? -20.656 9.351 34.026 1.00 59.84 346 LYS A CA 1
ATOM 2795 C C . LYS A 1 346 ? -21.456 8.098 33.659 1.00 59.84 346 LYS A C 1
ATOM 2797 O O . LYS A 1 346 ? -21.004 7.342 32.792 1.00 59.84 346 LYS A O 1
ATOM 2802 N N . GLU A 1 347 ? -22.610 7.911 34.299 1.00 76.75 347 GLU A N 1
ATOM 2803 C CA . GLU A 1 347 ? -23.539 6.804 34.036 1.00 76.75 347 GLU A CA 1
ATOM 2804 C C . GLU A 1 347 ? -23.825 6.656 32.532 1.00 76.75 347 GLU A C 1
ATOM 2806 O O . GLU A 1 347 ? -23.809 7.628 31.771 1.00 76.75 347 GLU A O 1
ATOM 2811 N N . VAL A 1 348 ? -24.005 5.417 32.079 1.00 87.62 348 VAL A N 1
ATOM 2812 C CA . VAL A 1 348 ? -24.376 5.100 30.693 1.00 87.62 348 VAL A CA 1
ATOM 2813 C C . VAL A 1 348 ? -25.848 5.464 30.501 1.00 87.62 348 VAL A C 1
ATOM 2815 O O . VAL A 1 348 ? -26.690 4.930 31.219 1.00 87.62 348 VAL A O 1
ATOM 2818 N N . SER A 1 349 ? -26.165 6.355 29.555 1.00 90.69 349 SER A N 1
ATOM 2819 C CA . SER A 1 349 ? -27.554 6.772 29.314 1.00 90.69 349 SER A CA 1
ATOM 2820 C C . SER A 1 349 ? -28.321 5.786 28.424 1.00 90.69 349 SER A C 1
ATOM 2822 O O . SER A 1 349 ? -27.735 4.935 27.747 1.00 90.69 349 SER A O 1
ATOM 2824 N N . GLU A 1 350 ? -29.647 5.924 28.368 1.00 90.50 350 GLU A N 1
ATOM 2825 C CA . GLU A 1 350 ? -30.473 5.149 27.433 1.00 90.50 350 GLU A CA 1
ATOM 2826 C C . GLU A 1 350 ? -30.153 5.498 25.966 1.00 90.50 350 GLU A C 1
ATOM 2828 O O . GLU A 1 350 ? -30.171 4.631 25.089 1.00 90.50 350 GLU A O 1
ATOM 2833 N N . GLU A 1 351 ? -29.740 6.741 25.680 1.00 92.56 351 GLU A N 1
ATOM 2834 C CA . GLU A 1 351 ? -29.241 7.084 24.343 1.00 92.56 351 GLU A CA 1
ATOM 2835 C C . GLU A 1 351 ? -27.906 6.402 24.014 1.00 92.56 351 GLU A C 1
ATOM 2837 O O . GLU A 1 351 ? -27.640 6.129 22.841 1.00 92.56 351 GLU A O 1
ATOM 2842 N N . ASP A 1 352 ? -27.052 6.137 25.009 1.00 93.38 352 ASP A N 1
ATOM 2843 C CA . ASP A 1 352 ? -25.828 5.347 24.830 1.00 93.38 352 ASP A CA 1
ATOM 2844 C C . ASP A 1 352 ? -26.159 3.885 24.513 1.00 93.38 352 ASP A C 1
ATOM 2846 O O . ASP A 1 352 ? -25.575 3.324 23.584 1.00 93.38 352 ASP A O 1
ATOM 2850 N N . ARG A 1 353 ? -27.150 3.295 25.195 1.00 93.81 353 ARG A N 1
ATOM 2851 C CA . ARG A 1 353 ? -27.646 1.935 24.909 1.00 93.81 353 ARG A CA 1
ATOM 2852 C C . ARG A 1 353 ? -28.192 1.807 23.492 1.00 93.81 353 ARG A C 1
ATOM 2854 O O . ARG A 1 353 ? -27.778 0.907 22.759 1.00 93.81 353 ARG A O 1
ATOM 2861 N N . LYS A 1 354 ? -29.064 2.728 23.075 1.00 94.81 354 LYS A N 1
ATOM 2862 C CA . LYS A 1 354 ? -29.632 2.729 21.719 1.00 94.81 354 LYS A CA 1
ATOM 2863 C C . LYS A 1 354 ? -28.552 2.892 20.647 1.00 94.81 354 LYS A C 1
ATOM 2865 O O . LYS A 1 354 ? -28.497 2.105 19.706 1.00 94.81 354 LYS A O 1
ATOM 2870 N N . ALA A 1 355 ? -27.656 3.866 20.817 1.00 96.00 355 ALA A N 1
ATOM 2871 C CA . ALA A 1 355 ? -26.560 4.077 19.875 1.00 96.00 355 ALA A CA 1
ATOM 2872 C C . ALA A 1 355 ? -25.598 2.881 19.822 1.00 96.00 355 ALA A C 1
ATOM 2874 O O . ALA A 1 355 ? -25.020 2.606 18.773 1.00 96.00 355 ALA A O 1
ATOM 2875 N N . PHE A 1 356 ? -25.427 2.158 20.932 1.00 97.00 356 PHE A N 1
ATOM 2876 C CA . PHE A 1 356 ? -24.619 0.946 20.950 1.00 97.00 356 PHE A CA 1
ATOM 2877 C C . PHE A 1 356 ? -25.286 -0.181 20.160 1.00 97.00 356 PHE A C 1
ATOM 2879 O O . PHE A 1 356 ? -24.613 -0.855 19.392 1.00 97.00 356 PHE A O 1
ATOM 2886 N N . GLN A 1 357 ? -26.606 -0.351 20.254 1.00 95.00 357 GLN A N 1
ATOM 2887 C CA . GLN A 1 357 ? -27.328 -1.313 19.411 1.00 95.00 357 GLN A CA 1
ATOM 2888 C C . GLN A 1 357 ? -27.210 -0.984 17.914 1.00 95.00 357 GLN A C 1
ATOM 2890 O O . GLN A 1 357 ? -27.011 -1.892 17.104 1.00 95.00 357 GLN A O 1
ATOM 2895 N N . ASP A 1 358 ? -27.292 0.300 17.547 1.00 95.50 358 ASP A N 1
ATOM 2896 C CA . ASP A 1 358 ? -27.038 0.759 16.174 1.00 95.50 358 ASP A CA 1
ATOM 2897 C C . ASP A 1 358 ? -25.609 0.405 15.736 1.00 95.50 358 ASP A C 1
ATOM 2899 O O . ASP A 1 358 ? -25.414 -0.240 14.708 1.00 95.50 358 ASP A O 1
ATOM 2903 N N . TYR A 1 359 ? -24.622 0.715 16.577 1.00 96.00 359 TYR A N 1
ATOM 2904 C CA . TYR A 1 359 ? -23.219 0.370 16.361 1.00 96.00 359 TYR A CA 1
ATOM 2905 C C . TYR A 1 359 ? -22.991 -1.140 16.167 1.00 96.00 359 TYR A C 1
ATOM 2907 O O . TYR A 1 359 ? -22.280 -1.548 15.246 1.00 96.00 359 TYR A O 1
ATOM 2915 N N . LEU A 1 360 ? -23.616 -1.989 16.988 1.00 95.75 360 LEU A N 1
ATOM 2916 C CA . LEU A 1 360 ? -23.516 -3.444 16.853 1.00 95.75 360 LEU A CA 1
ATOM 2917 C C . LEU A 1 360 ? -24.065 -3.924 15.507 1.00 95.75 360 LEU A C 1
ATOM 2919 O O . LEU A 1 360 ? -23.462 -4.787 14.868 1.00 95.75 360 LEU A O 1
ATOM 2923 N N . ARG A 1 361 ? -25.175 -3.345 15.040 1.00 93.75 361 ARG A N 1
ATOM 2924 C CA . ARG A 1 361 ? -25.750 -3.648 13.724 1.00 93.75 361 ARG A CA 1
ATOM 2925 C C . ARG A 1 361 ? -24.840 -3.179 12.586 1.00 93.75 361 ARG A C 1
ATOM 2927 O O . ARG A 1 361 ? -24.576 -3.966 11.677 1.00 93.75 361 ARG A O 1
ATOM 2934 N N . ASP A 1 362 ? -24.336 -1.951 12.655 1.00 90.75 362 ASP A N 1
ATOM 2935 C CA . ASP A 1 362 ? -23.511 -1.344 11.604 1.00 90.75 362 ASP A CA 1
ATOM 2936 C C . ASP A 1 362 ? -22.185 -2.096 11.411 1.00 90.75 362 ASP A C 1
ATOM 2938 O O . ASP A 1 362 ? -21.776 -2.374 10.281 1.00 90.75 362 ASP A O 1
ATOM 2942 N N . PHE A 1 363 ? -21.549 -2.508 12.512 1.00 91.38 363 PHE A N 1
ATOM 2943 C CA . PHE A 1 363 ? -20.283 -3.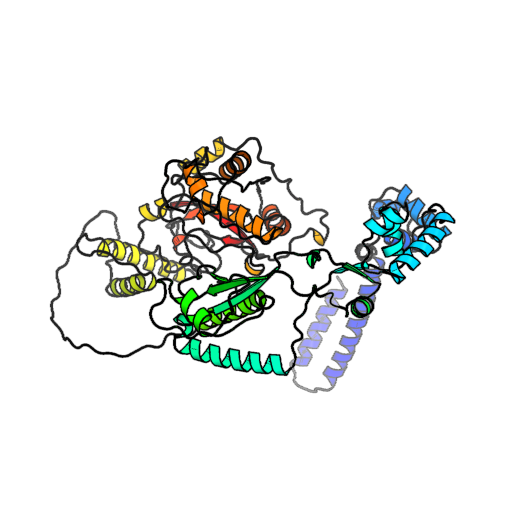249 12.496 1.00 91.38 363 PHE A CA 1
ATOM 2944 C C . PHE A 1 363 ? -20.447 -4.773 12.595 1.00 91.38 363 PHE A C 1
ATOM 2946 O O . PHE A 1 363 ? -19.446 -5.488 12.652 1.00 91.38 363 PHE A O 1
ATOM 2953 N N . LYS A 1 364 ? -21.687 -5.285 12.564 1.00 93.50 364 LYS A N 1
ATOM 2954 C CA . LYS A 1 364 ? -22.032 -6.721 12.613 1.00 93.50 364 LYS A CA 1
ATOM 2955 C C . LYS A 1 364 ? -21.421 -7.451 13.817 1.00 93.50 364 LYS A C 1
ATOM 2957 O O . LYS A 1 364 ? -20.840 -8.527 13.678 1.00 93.50 364 LYS A O 1
ATOM 2962 N N . LYS A 1 365 ? -21.552 -6.849 14.996 1.00 93.19 365 LYS A N 1
ATOM 2963 C CA . LYS A 1 365 ? -21.026 -7.341 16.273 1.00 93.19 365 LYS A CA 1
ATOM 2964 C C . LYS A 1 365 ? -22.130 -7.941 17.140 1.00 93.19 365 LYS A C 1
ATOM 2966 O O . LYS A 1 365 ? -23.274 -7.499 17.103 1.00 93.19 365 LYS A O 1
ATOM 2971 N N . THR A 1 366 ? -21.764 -8.927 17.952 1.00 94.06 366 THR A N 1
ATOM 2972 C CA . THR A 1 366 ? -22.653 -9.592 18.915 1.00 94.06 366 THR A CA 1
ATOM 2973 C C . THR A 1 366 ? -21.883 -9.889 20.194 1.00 94.06 366 THR A C 1
ATOM 2975 O O . THR A 1 366 ? -20.769 -10.405 20.113 1.00 94.06 366 THR A O 1
ATOM 2978 N N . TYR A 1 367 ? -22.482 -9.618 21.353 1.00 93.44 367 TYR A N 1
ATOM 2979 C CA . TYR A 1 367 ? -21.871 -9.839 22.665 1.00 93.44 367 TYR A CA 1
ATOM 2980 C C . TYR A 1 367 ? -22.839 -10.562 23.596 1.00 93.44 367 TYR A C 1
ATOM 2982 O O . TYR A 1 367 ? -24.048 -10.363 23.497 1.00 93.44 367 TYR A O 1
ATOM 2990 N N . SER A 1 368 ? -22.305 -11.394 24.491 1.00 87.94 368 SER A N 1
ATOM 2991 C CA . SER A 1 368 ? -23.114 -12.072 25.505 1.00 87.94 368 SER A CA 1
ATOM 2992 C C . SER A 1 368 ? -23.451 -11.116 26.650 1.00 87.94 368 SER A C 1
ATOM 2994 O O . SER A 1 368 ? -22.593 -10.375 27.141 1.00 87.94 368 SER A O 1
ATOM 2996 N N . GLU A 1 369 ? -24.708 -11.136 27.083 1.00 88.88 369 GLU A N 1
ATOM 2997 C CA . GLU A 1 369 ? -25.125 -10.463 28.314 1.00 88.88 369 GLU A CA 1
ATOM 2998 C C . GLU A 1 369 ? -24.793 -11.305 29.554 1.00 88.88 369 GLU A C 1
ATOM 3000 O O . GLU A 1 369 ? -24.435 -10.752 30.591 1.00 88.88 369 GLU A O 1
ATOM 3005 N N . GLU A 1 370 ? -24.809 -12.638 29.433 1.00 85.00 370 GLU A N 1
ATOM 3006 C CA . GLU A 1 370 ? -24.640 -13.578 30.552 1.00 85.00 370 GLU A CA 1
ATOM 3007 C C . GLU A 1 370 ? -23.277 -13.447 31.246 1.00 85.00 370 GLU A C 1
ATOM 3009 O O . GLU A 1 370 ? -23.175 -13.571 32.464 1.00 85.00 370 GLU A O 1
ATOM 3014 N N . ASN A 1 371 ? -22.216 -13.174 30.482 1.00 88.12 371 ASN A N 1
ATOM 3015 C CA . ASN A 1 371 ? -20.852 -13.008 31.002 1.00 88.12 371 ASN A CA 1
ATOM 3016 C C . ASN A 1 371 ? -20.482 -11.530 31.274 1.00 88.12 371 ASN A C 1
ATOM 3018 O O . ASN A 1 371 ? -19.303 -11.195 31.461 1.00 88.12 371 ASN A O 1
ATOM 3022 N N . GLY A 1 372 ? -21.467 -10.626 31.219 1.00 89.56 372 GLY A N 1
ATOM 3023 C CA . GLY A 1 372 ? -21.290 -9.185 31.399 1.00 89.56 372 GLY A CA 1
ATOM 3024 C C . GLY A 1 372 ? -20.456 -8.494 30.311 1.00 89.56 372 GLY A C 1
ATOM 3025 O O . GLY A 1 372 ? -20.036 -7.352 30.507 1.00 89.56 372 GLY A O 1
ATOM 3026 N N . GLU A 1 373 ? -20.162 -9.149 29.181 1.00 92.12 373 GLU A N 1
ATOM 3027 C CA . GLU A 1 373 ? -19.393 -8.543 28.088 1.00 92.12 373 GLU A CA 1
ATOM 3028 C C . GLU A 1 373 ? -20.145 -7.385 27.449 1.00 92.12 373 GLU A C 1
ATOM 3030 O O . GLU A 1 373 ? -19.550 -6.326 27.256 1.00 92.12 373 GLU A O 1
ATOM 3035 N N . PHE A 1 374 ? -21.449 -7.542 27.207 1.00 93.19 374 PHE A N 1
ATOM 3036 C CA . PHE A 1 374 ? -22.286 -6.468 26.673 1.00 93.19 374 PHE A CA 1
ATOM 3037 C C . PHE A 1 374 ? -22.157 -5.176 27.495 1.00 93.19 374 PHE A C 1
ATOM 3039 O O . PHE A 1 374 ? -21.886 -4.113 26.937 1.00 93.19 374 PHE A O 1
ATOM 3046 N N . GLY A 1 375 ? -22.268 -5.272 28.825 1.00 92.06 375 GLY A N 1
ATOM 3047 C CA . GLY A 1 375 ? -22.147 -4.122 29.725 1.00 92.06 375 GLY A CA 1
ATOM 3048 C C . GLY A 1 375 ? -20.764 -3.464 29.673 1.00 92.06 375 GLY A C 1
ATOM 3049 O O . GLY A 1 375 ? -20.665 -2.239 29.596 1.00 92.06 375 GLY A O 1
ATOM 3050 N N . ARG A 1 376 ? -19.690 -4.267 29.636 1.00 93.69 376 ARG A N 1
ATOM 3051 C CA . ARG A 1 376 ? -18.309 -3.766 29.504 1.00 93.69 376 ARG A CA 1
ATOM 3052 C C . ARG A 1 376 ? -18.088 -3.046 28.170 1.00 93.69 376 ARG A C 1
ATOM 3054 O O . ARG A 1 376 ? -17.543 -1.945 28.159 1.00 93.69 376 ARG A O 1
ATOM 3061 N N . ARG A 1 377 ? -18.543 -3.631 27.057 1.00 95.94 377 ARG A N 1
ATOM 3062 C CA . ARG A 1 377 ? -18.434 -3.049 25.706 1.00 95.94 377 ARG A CA 1
ATOM 3063 C C . ARG A 1 377 ? -19.225 -1.750 25.582 1.00 95.94 377 ARG A C 1
ATOM 3065 O O . ARG A 1 377 ? -18.706 -0.767 25.061 1.00 95.94 377 ARG A O 1
ATOM 3072 N N . LEU A 1 378 ? -20.442 -1.729 26.124 1.00 96.06 378 LEU A N 1
ATOM 3073 C CA . LEU A 1 378 ? -21.301 -0.551 26.169 1.00 96.06 378 LEU A CA 1
ATOM 3074 C C . LEU A 1 378 ? -20.652 0.600 26.951 1.00 96.06 378 LEU A C 1
ATOM 3076 O O . LEU A 1 378 ? -20.674 1.740 26.490 1.00 96.06 378 LEU A O 1
ATOM 3080 N N . ALA A 1 379 ? -20.043 0.316 28.105 1.00 94.31 379 ALA A N 1
ATOM 3081 C CA . ALA A 1 379 ? -19.359 1.334 28.902 1.00 94.31 379 ALA A CA 1
ATOM 3082 C C . ALA A 1 379 ? -18.180 1.968 28.142 1.00 94.31 379 ALA A C 1
ATOM 3084 O O . ALA A 1 379 ? -18.053 3.195 28.105 1.00 94.31 379 ALA A O 1
ATOM 3085 N N . VAL A 1 380 ? -17.359 1.144 27.479 1.00 94.88 380 VAL A N 1
ATOM 3086 C CA . VAL A 1 380 ? -16.249 1.619 26.634 1.00 94.88 380 VAL A CA 1
ATOM 3087 C C . VAL A 1 380 ? -16.776 2.436 25.452 1.00 94.88 380 VAL A C 1
ATOM 3089 O O . VAL A 1 380 ? -16.299 3.540 25.195 1.00 94.88 380 VAL A O 1
ATOM 3092 N N . PHE A 1 381 ? -17.816 1.947 24.779 1.00 96.62 381 PHE A N 1
ATOM 3093 C CA . PHE A 1 381 ? -18.451 2.647 23.667 1.00 96.62 381 PHE A CA 1
ATOM 3094 C C . PHE A 1 381 ? -19.005 4.019 24.067 1.00 96.62 381 PHE A C 1
ATOM 3096 O O . PHE A 1 381 ? -18.769 5.010 23.371 1.00 96.62 381 PHE A O 1
ATOM 3103 N N . ALA A 1 382 ? -19.683 4.110 25.211 1.00 95.31 382 ALA A N 1
ATOM 3104 C CA . ALA A 1 382 ? -20.183 5.371 25.751 1.00 95.31 382 ALA A CA 1
ATOM 3105 C C . ALA A 1 382 ? -19.039 6.364 26.027 1.00 95.31 382 ALA A C 1
ATOM 3107 O O . ALA A 1 382 ? -19.150 7.555 25.718 1.00 95.31 382 ALA A O 1
ATOM 3108 N N . GLN A 1 383 ? -17.906 5.886 26.555 1.00 92.31 383 GLN A N 1
ATOM 3109 C CA . GLN A 1 383 ? -16.712 6.712 26.747 1.00 92.31 383 GLN A CA 1
ATOM 3110 C C . GLN A 1 383 ? -16.167 7.235 25.409 1.00 92.31 383 GLN A C 1
ATOM 3112 O O . GLN A 1 383 ? -15.903 8.435 25.285 1.00 92.31 383 GLN A O 1
ATOM 3117 N N . THR A 1 384 ? -16.062 6.375 24.394 1.00 92.94 384 THR A N 1
ATOM 3118 C CA . THR A 1 384 ? -15.619 6.768 23.050 1.00 92.94 384 THR A CA 1
ATOM 3119 C C . THR A 1 384 ? -16.563 7.786 22.417 1.00 92.94 384 THR A C 1
ATOM 3121 O O . THR A 1 384 ? -16.104 8.812 21.919 1.00 92.94 384 THR A O 1
ATOM 3124 N N . ARG A 1 385 ? -17.886 7.590 22.504 1.00 94.00 385 ARG A N 1
ATOM 312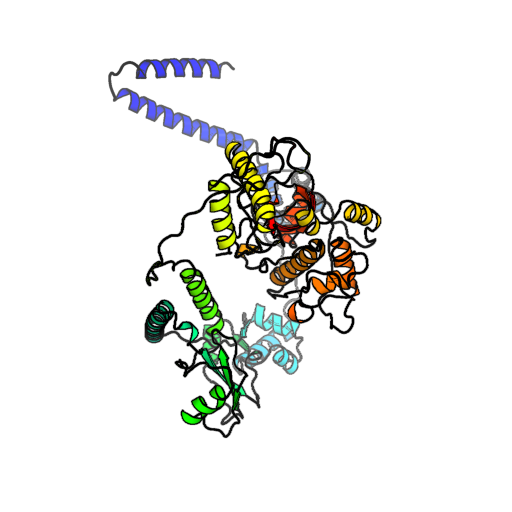5 C CA . ARG A 1 385 ? -18.874 8.559 21.994 1.00 94.00 385 ARG A CA 1
ATOM 3126 C C . ARG A 1 385 ? -18.692 9.948 22.589 1.00 94.00 385 ARG A C 1
ATOM 3128 O O . ARG A 1 385 ? -18.729 10.937 21.860 1.00 94.00 385 ARG A O 1
ATOM 3135 N N . ARG A 1 386 ? -18.472 10.033 23.902 1.00 91.56 386 ARG A N 1
ATOM 3136 C CA . ARG A 1 386 ? -18.235 11.310 24.595 1.00 91.56 386 ARG A CA 1
ATOM 3137 C C . ARG A 1 386 ? -16.935 11.956 24.129 1.00 91.56 386 ARG A C 1
ATOM 3139 O O . ARG A 1 386 ? -16.908 13.165 23.909 1.00 91.56 386 ARG A O 1
ATOM 3146 N N . ARG A 1 387 ? -15.882 11.157 23.937 1.00 89.56 387 ARG A N 1
ATOM 3147 C CA . ARG A 1 387 ? -14.591 11.625 23.417 1.00 89.56 387 ARG A CA 1
ATOM 3148 C C . ARG A 1 387 ? -14.718 12.159 21.987 1.00 89.56 387 ARG A C 1
ATOM 3150 O O . ARG A 1 387 ? -14.256 13.263 21.723 1.00 89.56 387 ARG A O 1
ATOM 3157 N N . VAL A 1 388 ? -15.421 11.451 21.102 1.00 91.81 388 VAL A N 1
ATOM 3158 C CA . VAL A 1 388 ? -15.710 11.905 19.728 1.00 91.81 388 VAL A CA 1
ATOM 3159 C C . VAL A 1 388 ? -16.546 13.183 19.716 1.00 91.81 388 VAL A C 1
ATOM 3161 O O . VAL A 1 388 ? -16.197 14.130 19.016 1.00 91.81 388 VAL A O 1
ATOM 3164 N N . ALA A 1 389 ? -17.601 13.259 20.532 1.00 91.56 389 ALA A N 1
ATOM 3165 C CA . ALA A 1 389 ? -18.423 14.464 20.645 1.00 91.56 389 ALA A CA 1
ATOM 3166 C C . ALA A 1 389 ? -17.606 15.677 21.125 1.00 91.56 389 ALA A C 1
ATOM 3168 O O . ALA A 1 389 ? -17.768 16.781 20.601 1.00 91.56 389 ALA A O 1
ATOM 3169 N N . LYS A 1 390 ? -16.684 15.468 22.075 1.00 90.19 390 LYS A N 1
ATOM 3170 C CA . LYS A 1 390 ? -15.742 16.500 22.520 1.00 90.19 390 LYS A CA 1
ATOM 3171 C C . LYS A 1 390 ? -14.823 16.943 21.377 1.00 90.19 390 LYS A C 1
ATOM 3173 O O . LYS A 1 390 ? -14.761 18.138 21.098 1.00 90.19 390 LYS A O 1
ATOM 3178 N N . MET A 1 391 ? -14.194 16.008 20.661 1.00 89.19 391 MET A N 1
ATOM 3179 C CA . MET A 1 391 ? -13.327 16.325 19.517 1.00 89.19 391 MET A CA 1
ATOM 3180 C C . MET A 1 391 ? -14.070 17.128 18.434 1.00 89.19 391 MET A C 1
ATOM 3182 O O . MET A 1 391 ? -13.552 18.117 17.919 1.00 89.19 391 MET A O 1
ATOM 3186 N N . HIS A 1 392 ? -15.327 16.777 18.140 1.00 90.00 392 HIS A N 1
ATOM 3187 C CA . HIS A 1 392 ? -16.172 17.547 17.219 1.00 90.00 392 HIS A CA 1
ATOM 3188 C C . HIS A 1 392 ? -16.455 18.964 17.714 1.00 90.00 392 HIS A C 1
ATOM 3190 O O . HIS A 1 392 ? -16.410 19.898 16.913 1.00 90.00 392 HIS A O 1
ATOM 3196 N N . SER A 1 393 ? -16.708 19.142 19.015 1.00 89.94 393 SER A N 1
ATOM 3197 C CA . SER A 1 393 ? -16.918 20.472 19.605 1.00 89.94 393 SER A CA 1
ATOM 3198 C C . SER A 1 393 ? -15.673 21.367 19.533 1.00 89.94 393 SER A C 1
ATOM 3200 O O . SER A 1 393 ? -15.798 22.585 19.446 1.00 89.94 393 SER A O 1
ATOM 3202 N N . GLU A 1 394 ? -14.485 20.761 19.481 1.00 88.50 394 GLU A N 1
ATOM 3203 C CA . GLU A 1 394 ? -13.190 21.433 19.310 1.00 88.50 394 GLU A CA 1
ATOM 3204 C C . GLU A 1 394 ? -12.803 21.622 17.827 1.00 88.50 394 GLU A C 1
ATOM 3206 O O . GLU A 1 394 ? -11.763 22.195 17.518 1.00 88.50 394 GLU A O 1
ATOM 3211 N N . GLY A 1 395 ? -13.655 21.192 16.887 1.00 86.94 395 GLY A N 1
ATOM 3212 C CA . GLY A 1 395 ? -13.467 21.401 15.448 1.00 86.94 395 GLY A CA 1
ATOM 3213 C C . GLY A 1 395 ? -12.751 20.267 14.705 1.00 86.94 395 GLY A C 1
ATOM 3214 O O . GLY A 1 395 ? -12.589 20.364 13.485 1.00 86.94 395 GLY A O 1
ATOM 3215 N N . MET A 1 396 ? -12.395 19.171 15.382 1.00 88.12 396 MET A N 1
ATOM 3216 C CA . MET A 1 396 ? -11.738 17.999 14.787 1.00 88.12 396 MET A CA 1
ATOM 3217 C C . MET A 1 396 ? -12.740 17.141 14.004 1.00 88.12 396 MET A C 1
ATOM 3219 O O . MET A 1 396 ? -13.245 16.119 14.468 1.00 88.12 396 MET A O 1
ATOM 3223 N N . LYS A 1 397 ? -13.032 17.554 12.768 1.00 86.56 397 LYS A N 1
ATOM 3224 C CA . LYS A 1 397 ? -13.989 16.869 11.873 1.00 86.56 397 LYS A CA 1
ATOM 3225 C C . LYS A 1 397 ? -13.522 15.491 11.394 1.00 86.56 397 LYS A C 1
ATOM 3227 O O . LYS A 1 397 ? -14.298 14.779 10.761 1.00 86.56 397 LYS A O 1
ATOM 3232 N N . TRP A 1 398 ? -12.260 15.142 11.634 1.00 89.75 398 TRP A N 1
ATOM 3233 C CA . TRP A 1 398 ? -11.676 13.877 11.201 1.00 89.75 398 TRP A CA 1
ATOM 3234 C C . TRP A 1 398 ? -12.051 12.691 12.091 1.00 89.75 398 TRP A C 1
ATOM 3236 O O . TRP A 1 398 ? -11.940 11.551 11.637 1.00 89.75 398 TRP A O 1
ATOM 3246 N N . ALA A 1 399 ? -12.487 12.942 13.329 1.00 91.38 399 ALA A N 1
ATOM 3247 C CA . ALA A 1 399 ? -12.837 11.905 14.292 1.00 91.38 399 ALA A CA 1
ATOM 3248 C C . ALA A 1 399 ? -14.271 11.386 14.101 1.00 91.38 399 ALA A C 1
ATOM 3250 O O . ALA A 1 399 ? -15.146 12.100 13.612 1.00 91.38 399 ALA A O 1
ATOM 3251 N N . GLY A 1 400 ? -14.539 10.150 14.508 1.00 92.62 400 GLY A N 1
ATOM 3252 C CA . GLY A 1 400 ? -15.841 9.505 14.388 1.00 92.62 400 GLY A CA 1
ATOM 3253 C C . GLY A 1 400 ? -15.881 8.137 15.066 1.00 92.62 400 GLY A C 1
ATOM 3254 O O . GLY A 1 400 ? -14.884 7.647 15.586 1.00 92.62 400 GLY A O 1
ATOM 3255 N N . ILE A 1 401 ? -17.059 7.512 15.063 1.00 94.00 401 ILE A N 1
ATOM 3256 C CA . ILE A 1 401 ? -17.232 6.150 15.580 1.00 94.00 401 ILE A CA 1
ATOM 3257 C C . ILE A 1 401 ? -16.708 5.153 14.542 1.00 94.00 401 ILE A C 1
ATOM 3259 O O . ILE A 1 401 ? -17.199 5.109 13.416 1.00 94.00 401 ILE A O 1
ATOM 3263 N N . THR A 1 402 ? -15.718 4.353 14.933 1.00 94.88 402 THR A N 1
ATOM 3264 C CA . THR A 1 402 ? -15.118 3.291 14.112 1.00 94.88 402 THR A CA 1
ATOM 3265 C C . THR A 1 402 ? -15.398 1.922 14.725 1.00 94.88 402 THR A C 1
ATOM 3267 O O . THR A 1 402 ? -15.878 1.827 15.854 1.00 94.88 402 THR A O 1
ATOM 3270 N N . GLN A 1 403 ? -15.015 0.846 14.030 1.00 94.12 403 GLN A N 1
ATOM 3271 C CA . GLN A 1 403 ? -15.126 -0.534 14.527 1.00 94.12 403 GLN A CA 1
ATOM 3272 C C . GLN A 1 403 ? -14.352 -0.807 15.837 1.00 94.12 403 GLN A C 1
ATOM 3274 O O . GLN A 1 403 ? -14.419 -1.919 16.360 1.00 94.12 403 GLN A O 1
ATOM 3279 N N . PHE A 1 404 ? -13.587 0.166 16.338 1.00 95.62 404 PHE A N 1
ATOM 3280 C CA . PHE A 1 404 ? -12.783 0.079 17.557 1.00 95.62 404 PHE A CA 1
ATOM 3281 C C . PHE A 1 404 ? -13.407 0.820 18.745 1.00 95.62 404 PHE A C 1
ATOM 3283 O O . PHE A 1 404 ? -12.820 0.842 19.825 1.00 95.62 404 PHE A O 1
ATOM 3290 N N . ALA A 1 405 ? -14.591 1.420 18.573 1.00 95.56 405 ALA A N 1
ATOM 3291 C CA . ALA A 1 405 ? -15.191 2.288 19.582 1.00 95.56 405 ALA A CA 1
ATOM 3292 C C . ALA A 1 405 ? -15.541 1.585 20.906 1.00 95.56 405 ALA A C 1
ATOM 3294 O O . ALA A 1 405 ? -15.671 2.250 21.928 1.00 95.56 405 ALA A O 1
ATOM 3295 N N . ASP A 1 406 ? -15.664 0.260 20.902 1.00 95.81 406 ASP A N 1
ATOM 3296 C CA . ASP A 1 406 ? -15.963 -0.610 22.048 1.00 95.81 406 ASP A CA 1
ATOM 3297 C C . ASP A 1 406 ? -14.759 -1.455 22.510 1.00 95.81 406 ASP A C 1
ATOM 3299 O O . ASP A 1 406 ? -14.925 -2.397 23.293 1.00 95.81 406 ASP A O 1
ATOM 3303 N N . MET A 1 407 ? -13.555 -1.162 22.010 1.00 95.12 407 MET A N 1
ATOM 3304 C CA . MET A 1 407 ? -12.330 -1.855 22.412 1.00 95.12 407 MET A CA 1
ATOM 3305 C C . MET A 1 407 ? -11.666 -1.173 23.601 1.00 95.12 407 MET A C 1
ATOM 3307 O O . MET A 1 407 ? -11.501 0.050 23.611 1.00 95.12 407 MET A O 1
ATOM 3311 N N . SER A 1 408 ? -11.237 -1.965 24.582 1.00 93.38 408 SER A N 1
ATOM 3312 C CA . SER A 1 408 ? -10.454 -1.467 25.712 1.00 93.38 408 SER A CA 1
ATOM 3313 C C . SER A 1 408 ? -9.058 -1.025 25.264 1.00 93.38 408 SER A C 1
ATOM 3315 O O . SER A 1 408 ? -8.575 -1.382 24.186 1.00 93.38 408 SER A O 1
ATOM 3317 N N . THR A 1 409 ? -8.376 -0.255 26.110 1.00 92.00 409 THR A N 1
ATOM 3318 C CA . THR A 1 409 ? -6.994 0.175 25.859 1.00 92.00 409 THR A CA 1
ATOM 3319 C C . THR A 1 409 ? -6.055 -1.020 25.667 1.00 92.00 409 THR A C 1
ATOM 3321 O O . THR A 1 409 ? -5.175 -0.988 24.814 1.00 92.00 409 THR A O 1
ATOM 3324 N N . GLU A 1 410 ? -6.240 -2.095 26.427 1.00 92.12 410 GLU A N 1
ATOM 3325 C CA . GLU A 1 410 ? -5.433 -3.316 26.350 1.00 92.12 410 GLU A CA 1
ATOM 3326 C C . GLU A 1 410 ? -5.626 -4.022 25.006 1.00 92.12 410 GLU A C 1
ATOM 3328 O O . GLU A 1 410 ? -4.651 -4.431 24.380 1.00 92.12 410 GLU A O 1
ATOM 3333 N N . GLU A 1 411 ? -6.868 -4.119 24.530 1.00 93.75 411 GLU A N 1
ATOM 3334 C CA . GLU A 1 411 ? -7.174 -4.733 23.236 1.00 93.75 411 GLU A CA 1
ATOM 3335 C C . GLU A 1 411 ? -6.622 -3.901 22.075 1.00 93.75 411 GLU A C 1
ATOM 3337 O O . GLU A 1 411 ? -6.059 -4.452 21.130 1.00 93.75 411 GLU A O 1
ATOM 3342 N N . ARG A 1 412 ? -6.717 -2.566 22.155 1.00 93.88 412 ARG A N 1
ATOM 3343 C CA . ARG A 1 412 ? -6.109 -1.670 21.161 1.00 93.88 412 ARG A CA 1
ATOM 3344 C C . ARG A 1 412 ? -4.591 -1.826 21.119 1.00 93.88 412 ARG A C 1
ATOM 3346 O O . ARG A 1 412 ? -4.010 -1.932 20.040 1.00 93.88 412 ARG A O 1
ATOM 3353 N N . LYS A 1 413 ? -3.947 -1.933 22.284 1.00 92.81 413 LYS A N 1
ATOM 3354 C CA . LYS A 1 413 ? -2.499 -2.161 22.398 1.00 92.81 413 LYS A CA 1
ATOM 3355 C C . LYS A 1 413 ? -2.042 -3.478 21.771 1.00 92.81 413 LYS A C 1
ATOM 3357 O O . LYS A 1 413 ? -0.950 -3.509 21.216 1.00 92.81 413 LYS A O 1
ATOM 3362 N N . GLN A 1 414 ? -2.860 -4.534 21.789 1.00 91.44 414 GLN A N 1
ATOM 3363 C CA . GLN A 1 414 ? -2.536 -5.811 21.126 1.00 91.44 414 GLN A CA 1
ATOM 3364 C C . GLN A 1 414 ? -2.455 -5.700 19.595 1.00 91.44 414 GLN A C 1
ATOM 3366 O O . GLN A 1 414 ? -1.805 -6.517 18.944 1.00 91.44 414 GLN A O 1
ATOM 3371 N N . MET A 1 415 ? -3.090 -4.686 19.004 1.00 93.38 415 MET A N 1
ATOM 3372 C CA . MET A 1 415 ? -2.988 -4.405 17.569 1.00 93.38 415 MET A CA 1
ATOM 3373 C C . MET A 1 415 ? -1.715 -3.630 17.200 1.00 93.38 415 MET A C 1
ATOM 3375 O O . MET A 1 415 ? -1.388 -3.492 16.019 1.00 93.38 415 MET A O 1
ATOM 3379 N N . LEU A 1 416 ? -1.011 -3.079 18.187 1.00 94.69 416 LEU A N 1
ATOM 3380 C CA . LEU A 1 416 ? 0.138 -2.201 18.003 1.00 94.69 416 LEU A CA 1
ATOM 3381 C C . LEU A 1 416 ? 1.434 -2.913 18.386 1.00 94.69 416 LEU A C 1
ATOM 3383 O O . LEU A 1 416 ? 1.437 -3.944 19.053 1.00 94.69 416 LEU A O 1
ATOM 3387 N N . MET A 1 417 ? 2.564 -2.339 17.982 1.00 91.31 417 MET A N 1
ATOM 3388 C CA . MET A 1 417 ? 3.863 -2.765 18.497 1.00 91.31 417 MET A CA 1
ATOM 3389 C C . MET A 1 417 ? 4.159 -2.050 19.815 1.00 91.31 417 MET A C 1
ATOM 3391 O O . MET A 1 417 ? 3.924 -0.843 19.951 1.00 91.31 417 MET A O 1
ATOM 3395 N N . SER A 1 418 ? 4.720 -2.781 20.776 1.00 82.75 418 SER A N 1
ATOM 3396 C CA . SER A 1 418 ? 5.127 -2.223 22.066 1.00 82.75 418 SER A CA 1
ATOM 3397 C C . SER A 1 418 ? 6.362 -1.318 21.937 1.00 82.75 418 SER A C 1
ATOM 3399 O O . SER A 1 418 ? 7.131 -1.406 20.977 1.00 82.75 418 SER A O 1
ATOM 3401 N N . GLY A 1 419 ? 6.578 -0.440 22.923 1.00 70.94 419 GLY A N 1
ATOM 3402 C CA . GLY A 1 419 ? 7.778 0.408 22.976 1.00 70.94 419 GLY A CA 1
ATOM 3403 C C . GLY A 1 419 ? 9.082 -0.399 23.026 1.00 70.94 419 GLY A C 1
ATOM 3404 O O . GLY A 1 419 ? 10.047 -0.038 22.357 1.00 70.94 419 GLY A O 1
ATOM 3405 N N . ASP A 1 420 ? 9.073 -1.534 23.731 1.00 67.88 420 ASP A N 1
ATOM 3406 C CA . ASP A 1 420 ? 10.222 -2.440 23.859 1.00 67.88 420 ASP A CA 1
ATOM 3407 C C . ASP A 1 420 ? 10.587 -3.145 22.547 1.00 67.88 420 ASP A C 1
ATOM 3409 O O . ASP A 1 420 ? 11.739 -3.533 22.343 1.00 67.88 420 ASP A O 1
ATOM 3413 N N . ALA A 1 421 ? 9.613 -3.334 21.651 1.00 67.12 421 ALA A N 1
ATOM 3414 C CA . ALA A 1 421 ? 9.876 -3.870 20.323 1.00 67.12 421 ALA A CA 1
ATOM 3415 C C . ALA A 1 421 ? 10.692 -2.868 19.493 1.00 67.12 421 ALA A C 1
ATOM 3417 O O . ALA A 1 421 ? 11.674 -3.255 18.867 1.00 67.12 421 ALA A O 1
ATOM 3418 N N . VAL A 1 422 ? 10.342 -1.578 19.545 1.00 66.12 422 VAL A N 1
ATOM 3419 C CA . VAL A 1 422 ? 10.998 -0.524 18.752 1.00 66.12 422 VAL A CA 1
ATOM 3420 C C . VAL A 1 422 ? 12.408 -0.200 19.251 1.00 66.12 422 VAL A C 1
ATOM 3422 O O . VAL A 1 422 ? 13.303 -0.007 18.432 1.00 66.12 422 VAL A O 1
ATOM 3425 N N . THR A 1 423 ? 12.662 -0.209 20.560 1.00 59.28 423 THR A N 1
ATOM 3426 C CA . THR A 1 423 ? 14.021 0.009 21.099 1.00 59.28 423 THR A CA 1
ATOM 3427 C C . THR A 1 423 ? 14.983 -1.113 20.709 1.00 59.28 423 THR A C 1
ATOM 3429 O O . THR A 1 423 ? 16.084 -0.843 20.238 1.00 59.28 423 THR A O 1
ATOM 3432 N N . LYS A 1 424 ? 14.546 -2.379 20.759 1.00 59.06 424 LYS A N 1
ATOM 3433 C CA . LYS A 1 424 ? 15.341 -3.526 20.267 1.00 59.06 424 LYS A CA 1
ATOM 3434 C C . LYS A 1 424 ? 15.617 -3.470 18.753 1.00 59.06 424 LYS A C 1
ATOM 3436 O O . LYS A 1 424 ? 16.531 -4.135 18.259 1.00 59.06 424 LYS A O 1
ATOM 3441 N N . MET A 1 425 ? 14.834 -2.689 18.003 1.00 60.97 425 MET A N 1
ATOM 3442 C CA . MET A 1 425 ? 14.976 -2.507 16.555 1.00 60.97 425 MET A CA 1
ATOM 3443 C C . MET A 1 425 ? 16.040 -1.470 16.166 1.00 60.97 425 MET A C 1
ATOM 3445 O O . MET A 1 425 ? 16.572 -1.556 15.058 1.00 60.97 425 MET A O 1
ATOM 3449 N N . GLU A 1 426 ? 16.376 -0.512 17.037 1.00 54.78 426 GLU A N 1
ATOM 3450 C CA . GLU A 1 426 ? 17.468 0.443 16.778 1.00 54.78 426 GLU A CA 1
ATOM 3451 C C . GLU A 1 426 ? 18.843 -0.239 16.852 1.00 54.78 426 GLU A C 1
ATOM 3453 O O . GLU A 1 426 ? 19.707 0.025 16.012 1.00 54.78 426 GLU A O 1
ATOM 3458 N N . ASP A 1 427 ? 18.995 -1.205 17.762 1.00 46.31 427 ASP A N 1
ATOM 3459 C CA . ASP A 1 427 ? 20.238 -1.956 17.984 1.00 46.31 427 ASP A CA 1
ATOM 3460 C C . ASP A 1 427 ? 20.522 -3.035 16.919 1.00 46.31 427 ASP A C 1
ATOM 3462 O O . ASP A 1 427 ? 21.630 -3.564 16.835 1.00 46.31 427 ASP A O 1
ATOM 3466 N N . SER A 1 428 ? 19.536 -3.367 16.080 1.00 49.88 428 SER A N 1
ATOM 3467 C CA . SER A 1 428 ? 19.598 -4.452 15.086 1.00 49.88 428 SER A CA 1
ATOM 3468 C C . SER A 1 428 ? 19.600 -3.964 13.629 1.00 49.88 428 SER A C 1
ATOM 3470 O O . SER A 1 428 ? 19.359 -4.744 12.703 1.00 49.88 428 SER A O 1
ATOM 3472 N N . ALA A 1 429 ? 19.902 -2.679 13.398 1.00 52.94 429 ALA A N 1
ATOM 3473 C CA . ALA A 1 429 ? 19.978 -2.099 12.059 1.00 52.94 429 ALA A CA 1
ATOM 3474 C C . ALA A 1 429 ? 20.950 -2.883 11.150 1.00 52.94 429 ALA A C 1
ATOM 3476 O O . ALA A 1 429 ? 22.148 -2.975 11.415 1.00 52.94 429 ALA A O 1
ATOM 3477 N N . SER A 1 430 ? 20.415 -3.443 10.059 1.00 53.84 430 SER A N 1
ATOM 3478 C CA . SER A 1 430 ? 21.168 -4.277 9.115 1.00 53.84 430 SER A CA 1
ATOM 3479 C C . SER A 1 430 ? 22.362 -3.515 8.503 1.00 53.84 430 SER A C 1
ATOM 3481 O O . SER A 1 430 ? 22.208 -2.354 8.105 1.00 53.84 430 SER A O 1
ATOM 3483 N N . PRO A 1 431 ? 23.542 -4.152 8.364 1.00 53.69 431 PRO A N 1
ATOM 3484 C CA . PRO A 1 431 ? 24.741 -3.515 7.812 1.00 53.69 431 PRO A CA 1
ATOM 3485 C C . PRO A 1 431 ? 24.603 -3.098 6.334 1.00 53.69 431 PRO A C 1
ATOM 3487 O O . PRO A 1 431 ? 25.341 -2.225 5.881 1.00 53.69 431 PRO A O 1
ATOM 3490 N N . ASP A 1 432 ? 23.636 -3.660 5.595 1.00 54.88 432 ASP A N 1
ATOM 3491 C CA . ASP A 1 432 ? 23.494 -3.490 4.140 1.00 54.88 432 ASP A CA 1
ATOM 3492 C C . ASP A 1 432 ? 22.418 -2.470 3.711 1.00 54.88 432 ASP A C 1
ATOM 3494 O O . ASP A 1 432 ? 22.091 -2.358 2.524 1.00 54.88 432 ASP A O 1
ATOM 3498 N N . VAL A 1 433 ? 21.845 -1.692 4.641 1.00 58.25 433 VAL A N 1
ATOM 3499 C CA . VAL A 1 433 ? 20.839 -0.677 4.281 1.00 58.25 433 VAL A CA 1
ATOM 3500 C C . VAL A 1 433 ? 21.508 0.476 3.533 1.00 58.25 433 VAL A C 1
ATOM 3502 O O . VAL A 1 433 ? 22.096 1.389 4.120 1.00 58.25 433 VAL A O 1
ATOM 3505 N N . ALA A 1 434 ? 21.375 0.478 2.206 1.00 58.66 434 ALA A N 1
ATOM 3506 C CA . ALA A 1 434 ? 21.791 1.604 1.388 1.00 58.66 434 ALA A CA 1
ATOM 3507 C C . ALA A 1 434 ? 21.007 2.861 1.806 1.00 58.66 434 ALA A C 1
ATOM 3509 O O . ALA A 1 434 ? 19.799 2.974 1.584 1.00 58.66 434 ALA A O 1
ATOM 3510 N N . ARG A 1 435 ? 21.694 3.845 2.394 1.00 60.44 435 ARG A N 1
ATOM 3511 C CA . ARG A 1 435 ? 21.103 5.169 2.619 1.00 60.44 435 ARG A CA 1
ATOM 3512 C C . ARG A 1 435 ? 20.914 5.845 1.272 1.00 60.44 435 ARG A C 1
ATOM 3514 O O . ARG A 1 435 ? 21.849 5.922 0.471 1.00 60.44 435 ARG A O 1
ATOM 3521 N N . MET A 1 436 ? 19.712 6.348 1.010 1.00 54.06 436 MET A N 1
ATOM 3522 C CA . MET A 1 436 ? 19.527 7.160 -0.183 1.00 54.06 436 MET A CA 1
ATOM 3523 C C . MET A 1 436 ? 20.293 8.478 -0.003 1.00 54.06 436 MET A C 1
ATOM 3525 O O . MET A 1 436 ? 20.181 9.090 1.062 1.00 54.06 436 MET A O 1
ATOM 3529 N N . PRO A 1 437 ? 21.074 8.939 -0.998 1.00 55.69 437 PRO A N 1
ATOM 3530 C CA . PRO A 1 437 ? 21.719 10.240 -0.902 1.00 55.69 437 PRO A CA 1
ATOM 3531 C C . PRO A 1 437 ? 20.656 11.321 -0.695 1.00 55.69 437 PRO A C 1
ATOM 3533 O O . PRO A 1 437 ? 19.611 11.301 -1.353 1.00 55.69 437 PRO A O 1
ATOM 3536 N N . VAL A 1 438 ? 20.923 12.261 0.218 1.00 55.56 438 VAL A N 1
ATOM 3537 C CA . VAL A 1 438 ? 20.059 13.425 0.441 1.00 55.56 438 VAL A CA 1
ATOM 3538 C C . VAL A 1 438 ? 19.916 14.148 -0.890 1.00 55.56 438 VAL A C 1
ATOM 3540 O O . VAL A 1 438 ? 20.887 14.655 -1.452 1.00 55.56 438 VAL A O 1
ATOM 3543 N N . ILE A 1 439 ? 18.704 14.152 -1.437 1.00 55.28 439 ILE A N 1
ATOM 3544 C CA . ILE A 1 439 ? 18.478 14.743 -2.748 1.00 55.28 439 ILE A CA 1
ATOM 3545 C C . ILE A 1 439 ? 18.303 16.244 -2.553 1.00 55.28 439 ILE A C 1
ATOM 3547 O O . ILE A 1 439 ? 17.183 16.722 -2.372 1.00 55.28 439 ILE A O 1
ATOM 3551 N N . GLU A 1 440 ? 19.397 16.999 -2.617 1.00 53.62 440 GLU A N 1
ATOM 3552 C CA . GLU A 1 440 ? 19.335 18.458 -2.590 1.00 53.62 440 GLU A CA 1
ATOM 3553 C C . GLU A 1 440 ? 18.445 18.979 -3.735 1.00 53.62 440 GLU A C 1
ATOM 3555 O O . GLU A 1 440 ? 18.472 18.500 -4.873 1.00 53.62 440 GLU A O 1
ATOM 3560 N N . SER A 1 441 ? 17.602 19.967 -3.433 1.00 51.56 441 SER A N 1
ATOM 3561 C CA . SER A 1 441 ? 16.688 20.595 -4.398 1.00 51.56 441 SER A CA 1
ATOM 3562 C C . SER A 1 441 ? 17.421 21.422 -5.466 1.00 51.56 441 SER A C 1
ATOM 3564 O O . SER A 1 441 ? 16.839 21.789 -6.491 1.00 51.56 441 SER A O 1
ATOM 3566 N N . ARG A 1 442 ? 18.714 21.703 -5.266 1.00 47.84 442 ARG A N 1
ATOM 3567 C CA . ARG A 1 442 ? 19.526 22.549 -6.144 1.00 47.84 442 ARG A CA 1
ATOM 3568 C C . ARG A 1 442 ? 19.949 21.791 -7.406 1.00 47.84 442 ARG A C 1
ATOM 3570 O O . ARG A 1 442 ? 20.764 20.882 -7.364 1.00 47.84 442 ARG A O 1
ATOM 3577 N N . GLY A 1 443 ? 19.421 22.219 -8.555 1.00 50.72 443 GLY A N 1
ATOM 3578 C CA . GLY A 1 443 ? 19.854 21.748 -9.880 1.00 50.72 443 GLY A CA 1
ATOM 3579 C C . GLY A 1 443 ? 18.962 20.696 -10.547 1.00 50.72 443 GLY A C 1
ATOM 3580 O O . GLY A 1 443 ? 19.329 20.194 -11.611 1.00 50.72 443 GLY A O 1
ATOM 3581 N N . ARG A 1 444 ? 17.786 20.378 -9.984 1.00 57.94 444 ARG A N 1
ATOM 3582 C CA . ARG A 1 444 ? 16.833 19.451 -10.617 1.00 57.94 444 ARG A CA 1
ATOM 3583 C C . ARG A 1 444 ? 16.236 20.053 -11.890 1.00 57.94 444 ARG A C 1
ATOM 3585 O O . ARG A 1 444 ? 15.786 21.198 -11.921 1.00 57.94 444 ARG A O 1
ATOM 3592 N N . THR A 1 445 ? 16.205 19.259 -12.955 1.00 61.16 445 THR A N 1
ATOM 3593 C CA . THR A 1 445 ? 15.442 19.606 -14.165 1.00 61.16 445 THR A CA 1
ATOM 3594 C C . THR A 1 445 ? 13.937 19.488 -13.888 1.00 61.16 445 THR A C 1
ATOM 3596 O O . THR A 1 445 ? 13.542 18.704 -13.029 1.00 61.16 445 THR A O 1
ATOM 3599 N N . LYS A 1 446 ? 13.069 20.179 -14.651 1.00 58.81 446 LYS A N 1
ATOM 3600 C CA . LYS A 1 446 ? 11.593 20.054 -14.521 1.00 58.81 446 LYS A CA 1
ATOM 3601 C C . LYS A 1 446 ? 11.083 18.604 -14.535 1.00 58.81 446 LYS A C 1
ATOM 3603 O O . LYS A 1 446 ? 10.030 18.331 -13.985 1.00 58.81 446 LYS A O 1
ATOM 3608 N N . ARG A 1 447 ? 11.822 17.681 -15.161 1.00 58.97 447 ARG A N 1
ATOM 3609 C CA . ARG A 1 447 ? 11.479 16.254 -15.251 1.00 58.97 447 ARG A CA 1
ATOM 3610 C C . ARG A 1 447 ? 11.782 15.467 -13.964 1.00 58.97 447 ARG A C 1
ATOM 3612 O O . ARG A 1 447 ? 11.277 14.365 -13.803 1.00 58.97 447 ARG A O 1
ATOM 3619 N N . GLN A 1 448 ? 12.614 16.007 -13.074 1.00 69.12 448 GLN A N 1
ATOM 3620 C CA . GLN A 1 448 ? 13.031 15.374 -11.815 1.00 69.12 448 GLN A CA 1
ATOM 3621 C C . GLN A 1 448 ? 12.264 15.903 -10.598 1.00 69.12 448 GLN A C 1
ATOM 3623 O O . GLN A 1 448 ? 12.368 15.334 -9.515 1.00 69.12 448 GLN A O 1
ATOM 3628 N N . THR A 1 449 ? 11.497 16.981 -10.740 1.00 81.06 449 THR A N 1
ATOM 3629 C CA . THR A 1 449 ? 10.676 17.498 -9.644 1.00 81.06 449 THR A CA 1
ATOM 3630 C C . THR A 1 449 ? 9.350 16.734 -9.607 1.00 81.06 449 THR A C 1
ATOM 3632 O O . THR A 1 449 ? 8.688 16.672 -10.645 1.00 81.06 449 THR A O 1
ATOM 3635 N N . PRO A 1 450 ? 8.967 16.128 -8.467 1.00 86.81 450 PRO A N 1
ATOM 3636 C CA . PRO A 1 450 ? 7.639 15.542 -8.325 1.00 86.81 450 PRO A CA 1
ATOM 3637 C C . PRO A 1 450 ? 6.542 16.616 -8.488 1.00 86.81 450 PRO A C 1
ATOM 3639 O O . PRO A 1 450 ? 6.813 17.800 -8.259 1.00 86.81 450 PRO A O 1
ATOM 3642 N N . PRO A 1 451 ? 5.321 16.234 -8.906 1.00 92.00 451 PRO A N 1
ATOM 3643 C CA . PRO A 1 451 ? 4.166 17.133 -8.903 1.00 92.00 451 PRO A CA 1
ATOM 3644 C C . PRO A 1 451 ? 3.826 17.597 -7.476 1.00 92.00 451 PRO A C 1
ATOM 3646 O O . PRO A 1 451 ? 4.340 17.052 -6.505 1.00 92.00 451 PRO A O 1
ATOM 3649 N N . SER A 1 452 ? 2.948 18.596 -7.341 1.00 91.25 452 SER A N 1
ATOM 3650 C CA . SER A 1 452 ? 2.462 19.067 -6.031 1.00 91.25 452 SER A CA 1
ATOM 3651 C C . SER A 1 452 ? 1.604 18.034 -5.300 1.00 91.25 452 SER A C 1
ATOM 3653 O O . SER A 1 452 ? 1.496 18.079 -4.080 1.00 91.25 452 SER A O 1
ATOM 3655 N N . SER A 1 453 ? 0.980 17.123 -6.043 1.00 94.62 453 SER A N 1
ATOM 3656 C CA . SER A 1 453 ? 0.201 16.016 -5.506 1.00 94.62 453 SER A CA 1
ATOM 3657 C C . SER A 1 453 ? 0.371 14.768 -6.360 1.00 94.62 453 SER A C 1
ATOM 3659 O O . SER A 1 453 ? 0.608 14.844 -7.570 1.00 94.62 453 SER A O 1
ATOM 3661 N N . PHE A 1 454 ? 0.257 13.612 -5.720 1.00 95.12 454 PHE A N 1
ATOM 3662 C CA . PHE A 1 454 ? 0.371 12.308 -6.351 1.00 95.12 454 PHE A CA 1
ATOM 3663 C C . PHE A 1 454 ? -0.407 11.267 -5.549 1.00 95.12 454 PHE A C 1
ATOM 3665 O O . PHE A 1 454 ? -0.395 11.310 -4.325 1.00 95.12 454 PHE A O 1
ATOM 3672 N N . ASP A 1 455 ? -1.066 10.330 -6.224 1.00 95.31 455 ASP A N 1
ATOM 3673 C CA . ASP A 1 455 ? -1.867 9.292 -5.574 1.00 95.31 455 ASP A CA 1
ATOM 3674 C C . ASP A 1 455 ? -1.794 7.990 -6.379 1.00 95.31 455 ASP A C 1
ATOM 3676 O O . ASP A 1 455 ? -2.268 7.928 -7.516 1.00 95.31 455 ASP A O 1
ATOM 3680 N N . TYR A 1 456 ? -1.205 6.948 -5.789 1.00 95.25 456 TYR A N 1
ATOM 3681 C CA . TYR A 1 456 ? -1.052 5.631 -6.411 1.00 95.25 456 TYR A CA 1
ATOM 3682 C C . TYR A 1 456 ? -2.398 4.969 -6.740 1.00 95.25 456 TYR A C 1
ATOM 3684 O O . TYR A 1 456 ? -2.481 4.199 -7.701 1.00 95.25 456 TYR A O 1
ATOM 3692 N N . ARG A 1 457 ? -3.462 5.275 -5.985 1.00 92.81 457 ARG A N 1
ATOM 3693 C CA . ARG A 1 457 ? -4.792 4.670 -6.168 1.00 92.81 457 ARG A CA 1
ATOM 3694 C C . ARG A 1 457 ? -5.381 5.021 -7.526 1.00 92.81 457 ARG A C 1
ATOM 3696 O O . ARG A 1 457 ? -5.971 4.166 -8.174 1.00 92.81 457 ARG A O 1
ATOM 3703 N N . THR A 1 458 ? -5.125 6.240 -8.006 1.00 93.88 458 THR A N 1
ATOM 3704 C CA . THR A 1 458 ? -5.596 6.715 -9.321 1.00 93.88 458 THR A CA 1
ATOM 3705 C C . THR A 1 458 ? -5.014 5.933 -10.504 1.00 93.88 458 THR A C 1
ATOM 3707 O O . THR A 1 458 ? -5.538 6.014 -11.612 1.00 93.88 458 THR A O 1
ATOM 3710 N N . TYR A 1 459 ? -3.955 5.151 -10.272 1.00 91.75 459 TYR A N 1
ATOM 3711 C CA . TYR A 1 459 ? -3.313 4.295 -11.269 1.00 91.75 459 TYR A CA 1
ATOM 3712 C C . TYR A 1 459 ? -3.597 2.800 -11.057 1.00 91.75 459 TYR A C 1
ATOM 3714 O O . TYR A 1 459 ? -3.084 1.979 -11.815 1.00 91.75 459 TYR A O 1
ATOM 3722 N N . GLY A 1 460 ? -4.374 2.429 -10.030 1.00 91.56 460 GLY A N 1
ATOM 3723 C CA . GLY A 1 460 ? -4.596 1.027 -9.662 1.00 91.56 460 GLY A CA 1
ATOM 3724 C C . GLY A 1 460 ? -3.338 0.333 -9.129 1.00 91.56 460 GLY A C 1
ATOM 3725 O O . GLY A 1 460 ? -3.190 -0.876 -9.283 1.00 91.56 460 GLY A O 1
ATOM 3726 N N . TRP A 1 461 ? -2.403 1.089 -8.542 1.00 94.25 461 TRP A N 1
ATOM 3727 C CA . TRP A 1 461 ? -1.132 0.552 -8.041 1.00 94.25 461 TRP A CA 1
ATOM 3728 C C . TRP A 1 461 ? -1.144 0.183 -6.560 1.00 94.25 461 TRP A C 1
ATOM 3730 O O . TRP A 1 461 ? -0.086 -0.113 -6.028 1.00 94.25 461 TRP A O 1
ATOM 3740 N N . VAL A 1 462 ? -2.304 0.199 -5.906 1.00 92.50 462 VAL A N 1
ATOM 3741 C CA . VAL A 1 462 ? -2.465 -0.138 -4.485 1.00 92.50 462 VAL A CA 1
ATOM 3742 C C . VAL A 1 462 ? -3.387 -1.347 -4.383 1.00 92.50 462 VAL A C 1
ATOM 3744 O O . VAL A 1 462 ? -4.449 -1.357 -5.009 1.00 92.50 462 VAL A O 1
ATOM 3747 N N . THR A 1 463 ? -3.002 -2.362 -3.611 1.00 91.94 463 THR A N 1
ATOM 3748 C CA . THR A 1 463 ? -3.841 -3.550 -3.380 1.00 91.94 463 THR A CA 1
ATOM 3749 C C . THR A 1 463 ? -4.996 -3.239 -2.417 1.00 91.94 463 THR A C 1
ATOM 3751 O O . THR A 1 463 ? -4.974 -2.197 -1.749 1.00 91.94 463 THR A O 1
ATOM 3754 N N . PRO A 1 464 ? -6.024 -4.102 -2.305 1.00 92.44 464 PRO A N 1
ATOM 3755 C CA . PRO A 1 464 ? -7.084 -3.930 -1.313 1.00 92.44 464 PRO A CA 1
ATOM 3756 C C . PRO A 1 464 ? -6.548 -3.777 0.119 1.00 92.44 464 PRO A C 1
ATOM 3758 O O . PRO A 1 464 ? -5.478 -4.282 0.463 1.00 92.44 464 PRO A O 1
ATOM 3761 N N . VAL A 1 465 ? -7.282 -3.050 0.964 1.00 93.88 465 VAL A N 1
ATOM 3762 C CA . VAL A 1 465 ? -6.939 -2.901 2.387 1.00 93.88 465 VAL A CA 1
ATOM 3763 C C . VAL A 1 465 ? -7.136 -4.241 3.094 1.00 93.88 465 VAL A C 1
ATOM 3765 O O . VAL A 1 465 ? -8.215 -4.826 3.015 1.00 93.88 465 VAL A O 1
ATOM 3768 N N . LYS A 1 466 ? -6.093 -4.708 3.786 1.00 95.56 466 LYS A N 1
ATOM 3769 C CA . LYS A 1 466 ? -6.093 -5.944 4.581 1.00 95.56 466 LYS A CA 1
ATOM 3770 C C . LYS A 1 466 ? -6.330 -5.637 6.071 1.00 95.56 466 LYS A C 1
ATOM 3772 O O . LYS A 1 466 ? -6.373 -4.468 6.468 1.00 95.56 466 LYS A O 1
ATOM 3777 N N . HIS A 1 467 ? -6.511 -6.671 6.895 1.00 95.56 467 HIS A N 1
ATOM 3778 C CA . HIS A 1 467 ? -6.805 -6.548 8.330 1.00 95.56 467 HIS A CA 1
ATOM 3779 C C . HIS A 1 467 ? -5.861 -7.431 9.158 1.00 95.56 467 HIS A C 1
ATOM 3781 O O . HIS A 1 467 ? -5.875 -8.649 9.007 1.00 95.56 467 HIS A O 1
ATOM 3787 N N . GLN A 1 468 ? -5.043 -6.818 10.018 1.00 95.94 468 GLN A N 1
ATOM 3788 C CA . GLN A 1 468 ? -4.049 -7.512 10.851 1.00 95.94 468 GLN A CA 1
ATOM 3789 C C . GLN A 1 468 ? -4.620 -8.136 12.138 1.00 95.94 468 GLN A C 1
ATOM 3791 O O . GLN A 1 468 ? -3.938 -8.889 12.822 1.00 95.94 468 GLN A O 1
ATOM 3796 N N . GLY A 1 469 ? -5.849 -7.792 12.522 1.00 94.56 469 GLY A N 1
ATOM 3797 C CA . GLY A 1 469 ? -6.462 -8.263 13.765 1.00 94.56 469 GLY A CA 1
ATOM 3798 C C . GLY A 1 469 ? -5.704 -7.841 15.031 1.00 94.56 469 GLY A C 1
ATOM 3799 O O . GLY A 1 469 ? -5.021 -6.816 15.064 1.00 94.56 469 GLY A O 1
ATOM 3800 N N . SER A 1 470 ? -5.827 -8.653 16.081 1.00 93.44 470 SER A N 1
ATOM 3801 C CA . SER A 1 470 ? -5.196 -8.452 17.396 1.00 93.44 470 SER A CA 1
ATOM 3802 C C . SER A 1 470 ? -3.753 -8.973 17.442 1.00 93.44 470 SER A C 1
ATOM 3804 O O . SER A 1 470 ? -3.368 -9.705 18.349 1.00 93.44 470 SER A O 1
ATOM 3806 N N . CYS A 1 471 ? -2.965 -8.639 16.423 1.00 95.38 471 CYS A N 1
ATOM 3807 C CA . CYS A 1 471 ? -1.567 -9.032 16.290 1.00 95.38 471 CYS A CA 1
ATOM 3808 C C . CYS A 1 471 ? -0.749 -7.816 15.859 1.00 95.38 471 CYS A C 1
ATOM 3810 O O . CYS A 1 471 ? -1.066 -7.201 14.836 1.00 95.38 471 CYS A O 1
ATOM 3812 N N . GLY A 1 472 ? 0.336 -7.499 16.574 1.00 95.06 472 GLY A N 1
ATOM 3813 C CA . GLY A 1 472 ? 1.283 -6.410 16.285 1.00 95.06 472 GLY A CA 1
ATOM 3814 C C . GLY A 1 472 ? 2.160 -6.658 15.049 1.00 95.06 472 GLY A C 1
ATOM 3815 O O . GLY A 1 472 ? 3.374 -6.473 15.070 1.00 95.06 472 GLY A O 1
ATOM 3816 N N . SER A 1 473 ? 1.548 -7.096 13.950 1.00 96.75 473 SER A N 1
ATOM 3817 C CA . SER A 1 473 ? 2.190 -7.477 12.686 1.00 96.75 473 SER A CA 1
ATOM 3818 C C . SER A 1 473 ? 2.127 -6.391 11.611 1.00 96.75 473 SER A C 1
ATOM 3820 O O . SER A 1 473 ? 2.407 -6.662 10.446 1.00 96.75 473 SER A O 1
ATOM 3822 N N . CYS A 1 474 ? 1.808 -5.144 11.969 1.00 97.19 474 CYS A N 1
ATOM 3823 C CA . CYS A 1 474 ? 1.764 -4.017 11.030 1.00 97.19 474 CYS A CA 1
ATOM 3824 C C . CYS A 1 474 ? 3.060 -3.843 10.221 1.00 97.19 474 CYS A C 1
ATOM 3826 O O . CYS A 1 474 ? 3.023 -3.433 9.062 1.00 97.19 474 CYS A O 1
ATOM 3828 N N . TRP A 1 475 ? 4.206 -4.223 10.791 1.00 96.31 475 TRP A N 1
ATOM 3829 C CA . TRP A 1 475 ? 5.484 -4.284 10.087 1.00 96.31 475 TRP A CA 1
ATOM 3830 C C . TRP A 1 475 ? 5.451 -5.256 8.894 1.00 96.31 475 TRP A C 1
ATOM 3832 O O . TRP A 1 475 ? 5.947 -4.913 7.825 1.00 96.31 475 TRP A O 1
ATOM 3842 N N . ALA A 1 476 ? 4.828 -6.430 9.034 1.00 97.75 476 ALA A N 1
ATOM 3843 C CA . ALA A 1 476 ? 4.710 -7.424 7.970 1.00 97.75 476 ALA A CA 1
ATOM 3844 C C . ALA A 1 476 ? 3.773 -6.929 6.861 1.00 97.75 476 ALA A C 1
ATOM 3846 O O . ALA A 1 476 ? 4.152 -6.965 5.690 1.00 97.75 476 ALA A O 1
ATOM 3847 N N . PHE A 1 477 ? 2.612 -6.374 7.231 1.00 98.38 477 PHE A N 1
ATOM 3848 C CA . PHE A 1 477 ? 1.681 -5.748 6.282 1.00 98.38 477 PHE A CA 1
ATOM 3849 C C . PHE A 1 477 ? 2.330 -4.594 5.521 1.00 98.38 477 PHE A C 1
ATOM 3851 O O . PHE A 1 477 ? 2.194 -4.501 4.304 1.00 98.38 477 PHE A O 1
ATOM 3858 N N . SER A 1 478 ? 3.080 -3.733 6.210 1.00 97.81 478 SER A N 1
ATOM 3859 C CA . SER A 1 478 ? 3.789 -2.626 5.570 1.00 97.81 478 SER A CA 1
ATOM 3860 C C . SER A 1 478 ? 4.877 -3.118 4.608 1.00 97.81 478 SER A C 1
ATOM 3862 O O . SER A 1 478 ? 5.009 -2.602 3.496 1.00 97.81 478 SER A O 1
ATOM 3864 N N . THR A 1 479 ? 5.633 -4.159 4.982 1.00 97.06 479 THR A N 1
ATOM 3865 C CA . THR A 1 479 ? 6.618 -4.793 4.093 1.00 97.06 479 THR A CA 1
ATOM 3866 C C . THR A 1 479 ? 5.970 -5.400 2.853 1.00 97.06 479 THR A C 1
ATOM 3868 O O . THR A 1 479 ? 6.471 -5.185 1.747 1.00 97.06 479 THR A O 1
ATOM 3871 N N . VAL A 1 480 ? 4.877 -6.145 3.023 1.00 97.31 480 VAL A N 1
ATOM 3872 C CA . VAL A 1 480 ? 4.125 -6.731 1.911 1.00 97.31 480 VAL A CA 1
ATOM 3873 C C . VAL A 1 480 ? 3.612 -5.623 0.997 1.00 97.31 480 VAL A C 1
ATOM 3875 O O . VAL A 1 480 ? 3.979 -5.601 -0.174 1.00 97.31 480 VAL A O 1
ATOM 3878 N N . GLU A 1 481 ? 2.904 -4.632 1.535 1.00 96.44 481 GLU A N 1
ATOM 3879 C CA . GLU A 1 481 ? 2.340 -3.520 0.768 1.00 96.44 481 GLU A CA 1
ATOM 3880 C C . GLU A 1 481 ? 3.397 -2.759 -0.048 1.00 96.44 481 GLU A C 1
ATOM 3882 O O . GLU A 1 481 ? 3.170 -2.428 -1.215 1.00 96.44 481 GLU A O 1
ATOM 3887 N N . LEU A 1 482 ? 4.582 -2.513 0.529 1.00 95.25 482 LEU A N 1
ATOM 3888 C CA . LEU A 1 482 ? 5.703 -1.931 -0.209 1.00 95.25 482 LEU A CA 1
ATOM 3889 C C . LEU A 1 482 ? 6.030 -2.739 -1.467 1.00 95.25 482 LEU A C 1
ATOM 3891 O O . LEU A 1 482 ? 6.231 -2.171 -2.542 1.00 95.25 482 LEU A O 1
ATOM 3895 N N . MET A 1 483 ? 6.113 -4.061 -1.329 1.00 95.12 483 MET A N 1
ATOM 3896 C CA . MET A 1 483 ? 6.449 -4.951 -2.429 1.00 95.12 483 MET A CA 1
ATOM 3897 C C . MET A 1 483 ? 5.314 -5.038 -3.445 1.00 95.12 483 MET A C 1
ATOM 3899 O O . MET A 1 483 ? 5.574 -4.845 -4.632 1.00 95.12 483 MET A O 1
ATOM 3903 N N . GLU A 1 484 ? 4.076 -5.277 -3.013 1.00 95.50 484 GLU A N 1
ATOM 3904 C CA . GLU A 1 484 ? 2.914 -5.401 -3.903 1.00 95.50 484 GLU A CA 1
ATOM 3905 C C . GLU A 1 484 ? 2.739 -4.149 -4.768 1.00 95.50 484 GLU A C 1
ATOM 3907 O O . GLU A 1 484 ? 2.649 -4.242 -5.996 1.00 95.50 484 GLU A O 1
ATOM 3912 N N . THR A 1 485 ? 2.808 -2.966 -4.154 1.00 94.50 485 THR A N 1
ATOM 3913 C CA . THR A 1 485 ? 2.686 -1.689 -4.863 1.00 94.50 485 THR A CA 1
ATOM 3914 C C . THR A 1 485 ? 3.851 -1.463 -5.843 1.00 94.50 485 THR A C 1
ATOM 3916 O O . THR A 1 485 ? 3.651 -0.951 -6.950 1.00 94.50 485 THR A O 1
ATOM 3919 N N . VAL A 1 486 ? 5.079 -1.888 -5.512 1.00 92.88 486 VAL A N 1
ATOM 3920 C CA . VAL A 1 486 ? 6.210 -1.878 -6.464 1.00 92.88 486 VAL A CA 1
ATOM 3921 C C . VAL A 1 486 ? 5.959 -2.841 -7.632 1.00 92.88 486 VAL A C 1
ATOM 3923 O O . VAL A 1 486 ? 6.207 -2.475 -8.787 1.00 92.88 486 VAL A O 1
ATOM 3926 N N . TYR A 1 487 ? 5.436 -4.041 -7.367 1.00 91.88 487 TYR A N 1
ATOM 3927 C CA . TYR A 1 487 ? 5.110 -5.019 -8.408 1.00 91.88 487 TYR A CA 1
ATOM 3928 C C . TYR A 1 487 ? 4.028 -4.506 -9.368 1.00 91.88 487 TYR A C 1
ATOM 3930 O O . TYR A 1 487 ? 4.188 -4.597 -10.592 1.00 91.88 487 TYR A O 1
ATOM 3938 N N . LEU A 1 488 ? 2.980 -3.879 -8.832 1.00 92.56 488 LEU A N 1
ATOM 3939 C CA . LEU A 1 488 ? 1.930 -3.241 -9.620 1.00 92.56 488 LEU A CA 1
ATOM 3940 C C . LEU A 1 488 ? 2.470 -2.076 -10.456 1.00 92.56 488 LEU A C 1
ATOM 3942 O O . LEU A 1 488 ? 2.263 -2.049 -11.669 1.00 92.56 488 LEU A O 1
ATOM 3946 N N . LYS A 1 489 ? 3.228 -1.156 -9.849 1.00 91.75 489 LYS A N 1
ATOM 3947 C CA . LYS A 1 489 ? 3.753 0.037 -10.533 1.00 91.75 489 LYS A CA 1
ATOM 3948 C C . LYS A 1 489 ? 4.631 -0.293 -11.741 1.00 91.75 489 LYS A C 1
ATOM 3950 O O . LYS A 1 489 ? 4.516 0.358 -12.779 1.00 91.75 489 LYS A O 1
ATOM 3955 N N . TYR A 1 490 ? 5.541 -1.259 -11.613 1.00 90.62 490 TYR A N 1
ATOM 3956 C CA . TYR A 1 490 ? 6.549 -1.521 -12.650 1.00 90.62 490 TYR A CA 1
ATOM 3957 C C . TYR A 1 490 ? 6.198 -2.662 -13.600 1.00 90.62 490 TYR A C 1
ATOM 3959 O O . TYR A 1 490 ? 6.644 -2.641 -14.750 1.00 90.62 490 TYR A O 1
ATOM 3967 N N . TRP A 1 491 ? 5.417 -3.645 -13.148 1.00 90.00 491 TRP A N 1
ATOM 3968 C CA . TRP A 1 491 ? 5.098 -4.835 -13.941 1.00 90.00 491 TRP A CA 1
ATOM 3969 C C . TRP A 1 491 ? 3.602 -5.038 -14.174 1.00 90.00 491 TRP A C 1
ATOM 3971 O O . TRP A 1 491 ? 3.249 -5.944 -14.925 1.00 90.00 491 TRP A O 1
ATOM 3981 N N . ASN A 1 492 ? 2.734 -4.207 -13.582 1.00 88.31 492 ASN A N 1
ATOM 3982 C CA . ASN A 1 492 ? 1.280 -4.378 -13.623 1.00 88.31 492 ASN A CA 1
ATOM 3983 C C . ASN A 1 492 ? 0.863 -5.801 -13.210 1.00 88.31 492 ASN A C 1
ATOM 3985 O O . ASN A 1 492 ? -0.001 -6.420 -13.833 1.00 88.31 492 ASN A O 1
ATOM 3989 N N . ASN A 1 493 ? 1.552 -6.337 -12.200 1.00 86.25 493 ASN A N 1
ATOM 3990 C CA . ASN A 1 493 ? 1.347 -7.681 -11.690 1.00 86.25 493 ASN A CA 1
ATOM 3991 C C . ASN A 1 493 ? 0.838 -7.603 -10.251 1.00 86.25 493 ASN A C 1
ATOM 3993 O O . ASN A 1 493 ? 1.556 -7.122 -9.373 1.00 86.25 493 ASN A O 1
ATOM 3997 N N . LEU A 1 494 ? -0.393 -8.065 -10.033 1.00 85.25 494 LEU A N 1
ATOM 3998 C CA . LEU A 1 494 ? -0.980 -8.179 -8.705 1.00 85.25 494 LEU A CA 1
ATOM 3999 C C . LEU A 1 494 ? -0.416 -9.432 -8.033 1.00 85.25 494 LEU A C 1
ATOM 4001 O O . LEU A 1 494 ? -0.918 -10.535 -8.233 1.00 85.25 494 LEU A O 1
ATOM 4005 N N . ASN A 1 495 ? 0.646 -9.245 -7.259 1.00 84.88 495 ASN A N 1
ATOM 4006 C CA . ASN A 1 495 ? 1.164 -10.275 -6.373 1.00 84.88 495 ASN A CA 1
ATOM 4007 C C . ASN A 1 495 ? 0.533 -10.064 -5.000 1.00 84.88 495 ASN A C 1
ATOM 4009 O O . ASN A 1 495 ? 0.961 -9.155 -4.309 1.00 84.88 495 ASN A O 1
ATOM 4013 N N . ASP A 1 496 ? -0.460 -10.865 -4.625 1.00 93.88 496 ASP A N 1
ATOM 4014 C CA . ASP A 1 496 ? -0.969 -10.895 -3.248 1.00 93.88 496 ASP A CA 1
ATOM 4015 C C . ASP A 1 496 ? 0.005 -11.718 -2.393 1.00 93.88 496 ASP A C 1
ATOM 4017 O O . ASP A 1 496 ? 0.074 -12.946 -2.527 1.00 93.88 496 ASP A O 1
ATOM 4021 N N . LEU A 1 497 ? 0.863 -11.038 -1.632 1.00 97.00 497 LEU A N 1
ATOM 4022 C CA . LEU A 1 497 ? 1.947 -11.653 -0.864 1.00 97.00 497 LEU A CA 1
ATOM 4023 C C . LEU A 1 497 ? 1.489 -12.004 0.548 1.00 97.00 497 LEU A C 1
ATOM 4025 O O . LEU A 1 497 ? 0.617 -11.348 1.103 1.00 97.00 497 LEU A O 1
ATOM 4029 N N . SER A 1 498 ? 2.115 -13.032 1.119 1.00 97.75 498 SER A N 1
ATOM 4030 C CA . SER A 1 498 ? 1.771 -13.522 2.451 1.00 97.75 498 SER A CA 1
ATOM 4031 C C . SER A 1 498 ? 2.438 -12.702 3.549 1.00 97.75 498 SER A C 1
ATOM 4033 O O . SER A 1 498 ? 3.669 -12.697 3.679 1.00 97.75 498 SER A O 1
ATOM 4035 N N . GLU A 1 499 ? 1.632 -12.064 4.395 1.00 98.38 499 GLU A N 1
ATOM 4036 C CA . GLU A 1 499 ? 2.110 -11.503 5.657 1.00 98.38 499 GLU A CA 1
ATOM 4037 C C . GLU A 1 499 ? 2.484 -12.604 6.655 1.00 98.38 499 GLU A C 1
ATOM 4039 O O . GLU A 1 499 ? 3.454 -12.447 7.401 1.00 98.38 499 GLU A O 1
ATOM 4044 N N . GLN A 1 500 ? 1.764 -13.733 6.647 1.00 98.31 500 GLN A N 1
ATOM 4045 C CA . GLN A 1 500 ? 1.998 -14.847 7.572 1.00 98.31 500 GLN A CA 1
ATOM 4046 C C . GLN A 1 500 ? 3.391 -15.454 7.411 1.00 98.31 500 GLN A C 1
ATOM 4048 O O . GLN A 1 500 ? 4.046 -15.768 8.404 1.00 98.31 500 GLN A O 1
ATOM 4053 N N . ASP A 1 501 ? 3.881 -15.554 6.172 1.00 98.06 501 ASP A N 1
ATOM 4054 C CA . ASP A 1 501 ? 5.238 -16.020 5.899 1.00 98.06 501 ASP A CA 1
ATOM 4055 C C . ASP A 1 501 ? 6.278 -15.144 6.605 1.00 98.06 501 ASP A C 1
ATOM 4057 O O . ASP A 1 501 ? 7.267 -15.642 7.141 1.00 98.06 501 ASP A O 1
ATOM 4061 N N . LEU A 1 502 ? 6.049 -13.830 6.663 1.00 97.69 502 LEU A N 1
ATOM 4062 C CA . LEU A 1 502 ? 6.934 -12.929 7.393 1.00 97.69 502 LEU A CA 1
ATOM 4063 C C . LEU A 1 502 ? 6.761 -13.095 8.902 1.00 97.69 502 LEU A C 1
ATOM 4065 O O . LEU A 1 502 ? 7.765 -13.239 9.599 1.00 97.69 502 LEU A O 1
ATOM 4069 N N . VAL A 1 503 ? 5.521 -13.120 9.397 1.00 97.56 503 VAL A N 1
ATOM 4070 C CA . VAL A 1 503 ? 5.212 -13.283 10.829 1.00 97.56 503 VAL A CA 1
ATOM 4071 C C . VAL A 1 503 ? 5.873 -14.537 11.412 1.00 97.56 503 VAL A C 1
ATOM 4073 O O . VAL A 1 503 ? 6.439 -14.471 12.507 1.00 97.56 503 VAL A O 1
ATOM 4076 N N . ASP A 1 504 ? 5.861 -15.646 10.673 1.00 97.75 504 ASP A N 1
ATOM 4077 C CA . ASP A 1 504 ? 6.373 -16.930 11.153 1.00 97.75 504 ASP A CA 1
ATOM 4078 C C . ASP A 1 504 ? 7.862 -17.132 10.859 1.00 97.75 504 ASP A C 1
ATOM 4080 O O . ASP A 1 504 ? 8.583 -17.713 11.677 1.00 97.75 504 ASP A O 1
ATOM 4084 N N . CYS A 1 505 ? 8.342 -16.688 9.690 1.00 96.44 505 CYS A N 1
ATOM 4085 C CA . CYS A 1 505 ? 9.665 -17.063 9.193 1.00 96.44 505 CYS A CA 1
ATOM 4086 C C . CYS A 1 505 ? 10.714 -15.949 9.205 1.00 96.44 505 CYS A C 1
ATOM 4088 O O . CYS A 1 505 ? 11.902 -16.279 9.121 1.00 96.44 505 CYS A O 1
ATOM 4090 N N . ALA A 1 506 ? 10.336 -14.666 9.271 1.00 93.12 506 ALA A N 1
ATOM 4091 C CA . ALA A 1 506 ? 11.295 -13.568 9.150 1.00 93.12 506 ALA A CA 1
ATOM 4092 C C . ALA A 1 506 ? 12.167 -13.433 10.408 1.00 93.12 506 ALA A C 1
ATOM 4094 O O . ALA A 1 506 ? 11.847 -12.717 11.357 1.00 93.12 506 ALA A O 1
ATOM 4095 N N . THR A 1 507 ? 13.307 -14.124 10.401 1.00 83.56 507 THR A N 1
ATOM 4096 C CA . THR A 1 507 ? 14.298 -14.085 11.481 1.00 83.56 507 THR A CA 1
ATOM 4097 C C . THR A 1 507 ? 14.785 -12.656 11.722 1.00 83.56 507 THR A C 1
ATOM 4099 O O . THR A 1 507 ? 15.145 -11.965 10.770 1.00 83.56 507 THR A O 1
ATOM 4102 N N . GLY A 1 508 ? 14.827 -12.230 12.987 1.00 78.88 508 GLY A N 1
ATOM 4103 C CA . GLY A 1 508 ? 15.122 -10.844 13.376 1.00 78.88 508 GLY A CA 1
ATOM 4104 C C . GLY A 1 508 ? 13.875 -10.004 13.675 1.00 78.88 508 GLY A C 1
ATOM 4105 O O . GLY A 1 508 ? 14.009 -8.897 14.182 1.00 78.88 508 GLY A O 1
ATOM 4106 N N . ASN A 1 509 ? 12.678 -10.544 13.422 1.00 89.12 509 ASN A N 1
ATOM 4107 C CA . ASN A 1 509 ? 11.402 -9.993 13.875 1.00 89.12 509 ASN A CA 1
ATOM 4108 C C . ASN A 1 509 ? 10.745 -10.916 14.911 1.00 89.12 509 ASN A C 1
ATOM 4110 O O . ASN A 1 509 ? 11.113 -12.086 15.049 1.00 89.12 509 ASN A O 1
ATOM 4114 N N . LEU A 1 510 ? 9.762 -10.393 15.647 1.00 91.62 510 LEU A N 1
ATOM 4115 C CA . LEU A 1 510 ? 9.126 -11.079 16.774 1.00 91.62 510 LEU A CA 1
ATOM 4116 C C . LEU A 1 510 ? 7.691 -11.543 16.467 1.00 91.62 510 LEU A C 1
ATOM 4118 O O . LEU A 1 510 ? 6.968 -11.960 17.365 1.00 91.62 510 LEU A O 1
ATOM 4122 N N . GLY A 1 511 ? 7.290 -11.582 15.194 1.00 93.25 511 GLY A N 1
ATOM 4123 C CA . GLY A 1 511 ? 5.945 -12.004 14.795 1.00 93.25 511 GLY A CA 1
ATOM 4124 C C . GLY A 1 511 ? 4.892 -10.996 15.258 1.00 93.25 511 GLY A C 1
ATOM 4125 O O . GLY A 1 511 ? 4.965 -9.824 14.885 1.00 93.25 511 GLY A O 1
ATOM 4126 N N . CYS A 1 512 ? 3.929 -11.443 16.070 1.00 94.06 512 CYS A N 1
ATOM 4127 C CA . CYS A 1 512 ? 2.880 -10.577 16.622 1.00 94.06 512 CYS A CA 1
ATOM 4128 C C . CYS A 1 512 ? 3.358 -9.626 17.724 1.00 94.06 512 CYS A C 1
ATOM 4130 O O . CYS A 1 512 ? 2.652 -8.667 18.013 1.00 94.06 512 CYS A O 1
ATOM 4132 N N . ASP A 1 513 ? 4.551 -9.833 18.286 1.00 91.00 513 ASP A N 1
ATOM 4133 C CA . ASP A 1 513 ? 5.114 -8.933 19.304 1.00 91.00 513 ASP A CA 1
ATOM 4134 C C . ASP A 1 513 ? 5.842 -7.722 18.687 1.00 91.00 513 ASP A C 1
ATOM 4136 O O . ASP A 1 513 ? 6.425 -6.905 19.400 1.00 91.00 513 ASP A O 1
ATOM 4140 N N . GLY A 1 514 ? 5.833 -7.605 17.353 1.00 90.94 514 GLY A N 1
ATOM 4141 C CA . GLY A 1 514 ? 6.441 -6.507 16.606 1.00 90.94 514 GLY A CA 1
ATOM 4142 C C . GLY A 1 514 ? 7.609 -6.921 15.714 1.00 90.94 514 GLY A C 1
ATOM 4143 O O . GLY A 1 514 ? 8.067 -8.068 15.695 1.00 90.94 514 GLY A O 1
ATOM 4144 N N . GLY A 1 515 ? 8.092 -5.965 14.927 1.00 90.06 515 GLY A N 1
ATOM 4145 C CA . GLY A 1 515 ? 9.152 -6.199 13.958 1.00 90.06 515 GLY A CA 1
ATOM 4146 C C . GLY A 1 515 ? 9.511 -4.958 13.155 1.00 90.06 515 GLY A C 1
ATOM 4147 O O . GLY A 1 515 ? 8.851 -3.925 13.221 1.00 90.06 515 GLY A O 1
ATOM 4148 N N . ASN A 1 516 ? 10.581 -5.075 12.380 1.00 88.88 516 ASN A N 1
ATOM 4149 C CA . ASN A 1 516 ? 11.157 -4.025 11.564 1.00 88.88 516 ASN A CA 1
ATOM 4150 C C . ASN A 1 516 ? 10.983 -4.331 10.073 1.00 88.88 516 ASN A C 1
ATOM 4152 O O . ASN A 1 516 ? 11.397 -5.385 9.581 1.00 88.88 516 ASN A O 1
ATOM 4156 N N . VAL A 1 517 ? 10.437 -3.361 9.335 1.00 92.19 517 VAL A N 1
ATOM 4157 C CA . VAL A 1 517 ? 10.261 -3.447 7.877 1.00 92.19 517 VAL A CA 1
ATOM 4158 C C . VAL A 1 517 ? 11.590 -3.654 7.144 1.00 92.19 517 VAL A C 1
ATOM 4160 O O . VAL A 1 517 ? 11.642 -4.404 6.173 1.00 92.19 517 VAL A O 1
ATOM 4163 N N . GLU A 1 518 ? 12.681 -3.037 7.595 1.00 88.50 518 GLU A N 1
ATOM 4164 C CA . GLU A 1 518 ? 14.012 -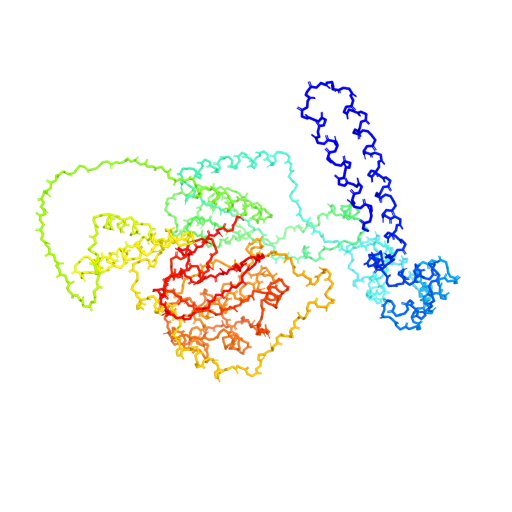3.209 7.006 1.00 88.50 518 GLU A CA 1
ATOM 4165 C C . GLU A 1 518 ? 14.575 -4.609 7.259 1.00 88.50 518 GLU A C 1
ATOM 4167 O O . GLU A 1 518 ? 15.099 -5.223 6.330 1.00 88.50 518 GLU A O 1
ATOM 4172 N N . SER A 1 519 ? 14.416 -5.148 8.473 1.00 87.75 519 SER A N 1
ATOM 4173 C CA . SER A 1 519 ? 14.801 -6.532 8.788 1.00 87.75 519 SER A CA 1
ATOM 4174 C C . SER A 1 519 ? 13.983 -7.533 7.974 1.00 87.75 519 SER A C 1
ATOM 4176 O O . SER A 1 519 ? 14.525 -8.513 7.466 1.00 87.75 519 SER A O 1
ATOM 4178 N N . ALA A 1 520 ? 12.691 -7.262 7.776 1.00 93.19 520 ALA A N 1
ATOM 4179 C CA . ALA A 1 520 ? 11.827 -8.072 6.926 1.00 93.19 520 ALA A CA 1
ATOM 4180 C C . ALA A 1 520 ? 12.262 -8.023 5.451 1.00 93.19 520 ALA A C 1
ATOM 4182 O O . ALA A 1 520 ? 12.412 -9.063 4.816 1.00 93.19 520 ALA A O 1
ATOM 4183 N N . LEU A 1 521 ? 12.544 -6.836 4.903 1.00 92.38 521 LEU A N 1
ATOM 4184 C CA . LEU A 1 521 ? 13.055 -6.690 3.534 1.00 92.38 521 LEU A CA 1
ATOM 4185 C C . LEU A 1 521 ? 14.416 -7.375 3.353 1.00 92.38 521 LEU A C 1
ATOM 4187 O O . LEU A 1 521 ? 14.641 -8.023 2.327 1.00 92.38 521 LEU A O 1
ATOM 4191 N N . TYR A 1 522 ? 15.297 -7.289 4.353 1.00 88.31 522 TYR A N 1
ATOM 4192 C CA . TYR A 1 522 ? 16.556 -8.029 4.372 1.00 88.31 522 TYR A CA 1
ATOM 4193 C C . TYR A 1 522 ? 16.307 -9.539 4.349 1.00 88.31 522 TYR A C 1
ATOM 4195 O O . TYR A 1 522 ? 16.849 -10.231 3.485 1.00 88.31 522 TYR A O 1
ATOM 4203 N N . TYR A 1 523 ? 15.424 -10.050 5.211 1.00 90.94 523 TYR A N 1
ATOM 4204 C CA . TYR A 1 523 ? 15.042 -11.461 5.219 1.00 90.94 523 TYR A CA 1
ATOM 4205 C C . TYR A 1 523 ? 14.546 -11.926 3.843 1.00 90.94 523 TYR A C 1
ATOM 4207 O O . TYR A 1 523 ? 15.034 -12.935 3.332 1.00 90.94 523 TYR A O 1
ATOM 4215 N N . ILE A 1 524 ? 13.647 -11.170 3.203 1.00 93.81 524 ILE A N 1
ATOM 4216 C CA . ILE A 1 524 ? 13.106 -11.491 1.872 1.00 93.81 524 ILE A CA 1
ATOM 4217 C C . ILE A 1 524 ? 14.202 -11.438 0.798 1.00 93.81 524 ILE A C 1
ATOM 4219 O O . ILE A 1 524 ? 14.165 -12.214 -0.157 1.00 93.81 524 ILE A O 1
ATOM 4223 N N . SER A 1 525 ? 15.196 -10.556 0.927 1.00 90.69 525 SER A N 1
ATOM 4224 C CA . SER A 1 525 ? 16.322 -10.504 -0.017 1.00 90.69 525 SER A CA 1
ATOM 4225 C C . SER A 1 525 ? 17.151 -11.795 -0.021 1.00 90.69 525 SER A C 1
ATOM 4227 O O . SER A 1 525 ? 17.643 -12.196 -1.075 1.00 90.69 525 SER A O 1
ATOM 4229 N N . GLN A 1 526 ? 17.254 -12.467 1.132 1.00 89.44 526 GLN A N 1
ATOM 4230 C CA . GLN A 1 526 ? 18.034 -13.696 1.301 1.00 89.44 526 GLN A CA 1
ATOM 4231 C C . GLN A 1 526 ? 17.189 -14.962 1.098 1.00 89.44 526 GLN A C 1
ATOM 4233 O O . GLN A 1 526 ? 17.631 -15.913 0.459 1.00 89.44 526 GLN A O 1
ATOM 4238 N N . ASN A 1 527 ? 15.959 -14.969 1.617 1.00 91.94 527 ASN A N 1
ATOM 4239 C CA . ASN A 1 527 ? 15.117 -16.165 1.723 1.00 91.94 527 ASN A CA 1
ATOM 4240 C C . ASN A 1 527 ? 13.902 -16.156 0.794 1.00 91.94 527 ASN A C 1
ATOM 4242 O O . ASN A 1 527 ? 13.262 -17.196 0.637 1.00 91.94 527 ASN A O 1
ATOM 4246 N N . ARG A 1 528 ? 13.605 -15.016 0.152 1.00 94.75 528 ARG A N 1
ATOM 4247 C CA . ARG A 1 528 ? 12.377 -14.774 -0.623 1.00 94.75 528 ARG A CA 1
ATOM 4248 C C . ARG A 1 528 ? 11.120 -14.823 0.261 1.00 94.75 528 ARG A C 1
ATOM 4250 O O . ARG A 1 528 ? 11.192 -15.091 1.455 1.00 94.75 528 ARG A O 1
ATOM 4257 N N . THR A 1 529 ? 9.972 -14.521 -0.333 1.00 95.75 529 THR A N 1
ATOM 4258 C CA . THR A 1 529 ? 8.636 -14.682 0.260 1.00 95.75 529 THR A CA 1
ATOM 4259 C C . THR A 1 529 ? 7.700 -15.401 -0.718 1.00 95.75 529 THR A C 1
ATOM 4261 O O . THR A 1 529 ? 8.074 -15.690 -1.868 1.00 95.75 529 THR A O 1
ATOM 4264 N N . THR A 1 530 ? 6.501 -15.730 -0.246 1.00 96.38 530 THR A N 1
ATOM 4265 C CA . THR A 1 530 ? 5.448 -16.433 -0.980 1.00 96.38 530 THR A CA 1
ATOM 4266 C C . THR A 1 530 ? 4.154 -15.614 -1.060 1.00 96.38 530 THR A C 1
ATOM 4268 O O . THR A 1 530 ? 4.099 -14.461 -0.635 1.00 96.38 530 THR A O 1
ATOM 4271 N N . HIS A 1 531 ? 3.127 -16.199 -1.671 1.00 95.94 531 HIS A N 1
ATOM 4272 C CA . HIS A 1 531 ? 1.832 -15.562 -1.898 1.00 95.94 531 HIS A CA 1
ATOM 4273 C C . HIS A 1 531 ? 0.829 -15.941 -0.811 1.00 95.94 531 HIS A C 1
ATOM 4275 O O . HIS A 1 531 ? 0.888 -17.055 -0.285 1.00 95.94 531 HIS A O 1
ATOM 4281 N N . GLU A 1 532 ? -0.122 -15.050 -0.545 1.00 96.31 532 GLU A N 1
ATOM 4282 C CA . GLU A 1 532 ? -1.166 -15.217 0.474 1.00 96.31 532 GLU A CA 1
ATOM 4283 C C . GLU A 1 532 ? -1.945 -16.527 0.283 1.00 96.31 532 GLU A C 1
ATOM 4285 O O . GLU A 1 532 ? -2.174 -17.278 1.224 1.00 96.31 532 GLU A O 1
ATOM 4290 N N . VAL A 1 533 ? -2.230 -16.901 -0.968 1.00 95.44 533 VAL A N 1
ATOM 4291 C CA . VAL A 1 533 ? -2.910 -18.165 -1.305 1.00 95.44 533 VAL A CA 1
ATOM 4292 C C . VAL A 1 533 ? -2.166 -19.428 -0.842 1.00 95.44 533 VAL A C 1
ATOM 4294 O O . VAL A 1 533 ? -2.797 -20.458 -0.612 1.00 95.44 533 VAL A O 1
ATOM 4297 N N . TYR A 1 534 ? -0.835 -19.381 -0.730 1.00 95.81 534 TYR A N 1
ATOM 4298 C CA . TYR A 1 534 ? -0.027 -20.527 -0.298 1.00 95.81 534 TYR A CA 1
ATOM 4299 C C . TYR A 1 534 ? 0.251 -20.517 1.201 1.00 95.81 534 TYR A C 1
ATOM 4301 O O . TYR A 1 534 ? 0.500 -21.581 1.766 1.00 95.81 534 TYR A O 1
ATOM 4309 N N . TYR A 1 535 ? 0.220 -19.342 1.831 1.00 97.38 535 TYR A N 1
ATOM 4310 C CA . TYR A 1 535 ? 0.452 -19.185 3.261 1.00 97.38 535 TYR A CA 1
ATOM 4311 C C . TYR A 1 535 ? -0.494 -18.114 3.837 1.00 97.38 535 TYR A C 1
ATOM 4313 O O . TYR A 1 535 ? -0.065 -16.986 4.066 1.00 97.38 535 TYR A O 1
ATOM 4321 N N . PRO A 1 536 ? -1.780 -18.443 4.052 1.00 97.31 536 PRO A N 1
ATOM 4322 C CA . PRO A 1 536 ? -2.787 -17.453 4.432 1.00 97.31 536 PRO A CA 1
ATOM 4323 C C . PRO A 1 536 ? -2.574 -16.875 5.831 1.00 97.31 536 PRO A C 1
ATOM 4325 O O . PRO A 1 536 ? -2.183 -17.602 6.750 1.00 97.31 536 PRO A O 1
ATOM 4328 N N . TYR A 1 537 ? -2.924 -15.604 6.009 1.00 98.12 537 TYR A N 1
ATOM 4329 C CA . TYR A 1 537 ? -2.850 -14.883 7.272 1.00 98.12 537 TYR A CA 1
ATOM 4330 C C . TYR A 1 537 ? -3.727 -15.492 8.370 1.00 98.12 537 TYR A C 1
ATOM 4332 O O . TYR A 1 537 ? -4.917 -15.742 8.183 1.00 98.12 537 TYR A O 1
ATOM 4340 N N . GLN A 1 538 ? -3.119 -15.725 9.534 1.00 97.56 538 GLN A N 1
ATOM 4341 C CA . GLN A 1 538 ? -3.751 -16.338 10.706 1.00 97.56 538 GLN A CA 1
ATOM 4342 C C . GLN A 1 538 ? -3.874 -15.374 11.889 1.00 97.56 538 GLN A C 1
ATOM 4344 O O . GLN A 1 538 ? -4.543 -15.699 12.866 1.00 97.56 538 GLN A O 1
ATOM 4349 N N . GLY A 1 539 ? -3.217 -14.210 11.847 1.00 95.12 539 GLY A N 1
ATOM 4350 C CA . GLY A 1 539 ? -3.263 -13.247 12.954 1.00 95.12 539 GLY A CA 1
ATOM 4351 C C . GLY A 1 539 ? -2.589 -13.732 14.237 1.00 95.12 539 GLY A C 1
ATOM 4352 O O . GLY A 1 539 ? -2.832 -13.177 15.301 1.00 95.12 539 GLY A O 1
ATOM 4353 N N . VAL A 1 540 ? -1.758 -14.771 14.154 1.00 95.62 540 VAL A N 1
ATOM 4354 C CA . VAL A 1 540 ? -1.008 -15.342 15.276 1.00 95.62 540 VAL A CA 1
ATOM 4355 C C . VAL A 1 540 ? 0.337 -15.854 14.779 1.00 95.62 540 VAL A C 1
ATOM 4357 O O . VAL A 1 540 ? 0.448 -16.308 13.641 1.00 95.62 540 VAL A O 1
ATOM 4360 N N . LYS A 1 541 ? 1.366 -15.809 15.630 1.00 94.56 541 LYS A N 1
ATOM 4361 C CA . LYS A 1 541 ? 2.668 -16.404 15.314 1.00 94.56 541 LYS A CA 1
ATOM 4362 C C . LYS A 1 541 ? 2.589 -17.925 15.412 1.00 94.56 541 LYS A C 1
ATOM 4364 O O . LYS A 1 541 ? 2.204 -18.465 16.447 1.00 94.56 541 LYS A O 1
ATOM 4369 N N . GLN A 1 542 ? 3.007 -18.604 14.355 1.00 95.94 542 GLN A N 1
ATOM 4370 C CA . GLN A 1 542 ? 3.089 -20.055 14.260 1.00 95.94 542 GLN A CA 1
ATOM 4371 C C . GLN A 1 542 ? 4.531 -20.501 13.984 1.00 95.94 542 GLN A C 1
ATOM 4373 O O . GLN A 1 542 ? 5.481 -19.714 13.955 1.00 95.94 542 GLN A O 1
ATOM 4378 N N . THR A 1 543 ? 4.716 -21.810 13.818 1.00 96.62 543 THR A N 1
ATOM 4379 C CA . THR A 1 543 ? 6.007 -22.356 13.392 1.00 96.62 543 THR A CA 1
ATOM 4380 C C . THR A 1 543 ? 6.185 -22.123 11.896 1.00 96.62 543 THR A C 1
ATOM 4382 O O . THR A 1 543 ? 5.340 -22.541 11.110 1.00 96.62 543 THR A O 1
ATOM 4385 N N . CYS A 1 544 ? 7.313 -21.526 11.501 1.00 96.50 544 CYS A N 1
ATOM 4386 C CA . CYS A 1 544 ? 7.650 -21.301 10.096 1.00 96.50 544 CYS A CA 1
ATOM 4387 C C . CYS A 1 544 ? 7.546 -22.578 9.248 1.00 96.50 544 CYS A C 1
ATOM 4389 O O . CYS A 1 544 ? 8.330 -23.522 9.420 1.00 96.50 544 CYS A O 1
ATOM 4391 N N . ASN A 1 545 ? 6.639 -22.575 8.270 1.00 94.06 545 ASN A N 1
ATOM 4392 C CA . ASN A 1 545 ? 6.499 -23.673 7.325 1.00 94.06 545 ASN A CA 1
ATOM 4393 C C . ASN A 1 545 ? 7.518 -23.573 6.176 1.00 94.06 545 ASN A C 1
ATOM 4395 O O . ASN A 1 545 ? 7.283 -22.957 5.137 1.00 94.06 545 ASN A O 1
ATOM 4399 N N . ARG A 1 546 ? 8.659 -24.249 6.340 1.00 91.12 546 ARG A N 1
ATOM 4400 C CA . ARG A 1 546 ? 9.743 -24.279 5.340 1.00 91.12 546 ARG A CA 1
ATOM 4401 C C . ARG A 1 546 ? 9.431 -25.094 4.079 1.00 91.12 546 ARG A C 1
ATOM 4403 O O . ARG A 1 546 ? 10.216 -25.038 3.137 1.00 91.12 546 ARG A O 1
ATOM 4410 N N . ALA A 1 547 ? 8.338 -25.859 4.050 1.00 92.44 547 ALA A N 1
ATOM 4411 C CA . ALA A 1 547 ? 7.963 -26.650 2.877 1.00 92.44 547 ALA A CA 1
ATOM 4412 C C . ALA A 1 547 ? 7.324 -25.798 1.766 1.00 92.44 547 ALA A C 1
ATOM 4414 O O . ALA A 1 547 ? 7.271 -26.226 0.612 1.00 92.44 547 ALA A O 1
ATOM 4415 N N . ILE A 1 548 ? 6.845 -24.593 2.096 1.00 93.56 548 ILE A N 1
ATOM 4416 C CA . ILE A 1 548 ? 6.213 -23.695 1.130 1.00 93.56 548 ILE A CA 1
ATOM 4417 C C . ILE A 1 548 ? 7.280 -23.081 0.221 1.00 93.56 548 ILE A C 1
ATOM 4419 O O . ILE A 1 548 ? 8.273 -22.511 0.672 1.00 93.56 548 ILE A O 1
ATOM 4423 N N . SER A 1 549 ? 7.060 -23.183 -1.091 1.00 91.50 549 SER A N 1
ATOM 4424 C CA . SER A 1 549 ? 7.955 -22.593 -2.084 1.00 91.50 549 SER A CA 1
ATOM 4425 C C . SER A 1 549 ? 7.892 -21.063 -2.042 1.00 91.50 549 SER A C 1
ATOM 4427 O O . SER A 1 549 ? 6.808 -20.472 -2.028 1.00 91.50 549 SER A O 1
ATOM 4429 N N . LYS A 1 550 ? 9.067 -20.424 -2.066 1.00 93.62 550 LYS A N 1
ATOM 4430 C CA . LYS A 1 550 ? 9.234 -18.966 -2.052 1.00 93.62 550 LYS A CA 1
ATOM 4431 C C . LYS A 1 550 ? 9.956 -18.508 -3.314 1.00 93.62 550 LYS A C 1
ATOM 4433 O O . LYS A 1 550 ? 11.042 -18.995 -3.630 1.00 93.62 550 LYS A O 1
ATOM 4438 N N . ASN A 1 551 ? 9.377 -17.560 -4.044 1.00 91.94 551 ASN A N 1
ATOM 4439 C CA . ASN A 1 551 ? 9.915 -17.104 -5.331 1.00 91.94 551 ASN A CA 1
ATOM 4440 C C . ASN A 1 551 ? 9.960 -15.576 -5.493 1.00 91.94 551 ASN A C 1
ATOM 4442 O O . ASN A 1 551 ? 10.605 -15.097 -6.428 1.00 91.94 551 ASN A O 1
ATOM 4446 N N . VAL A 1 552 ? 9.374 -14.809 -4.570 1.00 92.19 552 VAL A N 1
ATOM 4447 C CA . VAL A 1 552 ? 9.338 -13.342 -4.626 1.00 92.19 552 VAL A CA 1
ATOM 4448 C C . VAL A 1 552 ? 10.486 -12.754 -3.812 1.00 92.19 552 VAL A C 1
ATOM 4450 O O . VAL A 1 552 ? 10.697 -13.137 -2.670 1.00 92.19 552 VAL A O 1
ATOM 4453 N N . MET A 1 553 ? 11.247 -11.824 -4.387 1.00 90.62 553 MET A N 1
ATOM 4454 C CA . MET A 1 553 ? 12.467 -11.289 -3.772 1.00 90.62 553 MET A CA 1
ATOM 4455 C C . MET A 1 553 ? 12.433 -9.762 -3.697 1.00 90.62 553 MET A C 1
ATOM 4457 O O . MET A 1 553 ? 11.938 -9.106 -4.616 1.00 90.62 553 MET A O 1
ATOM 4461 N N . ALA A 1 554 ? 13.014 -9.207 -2.634 1.00 87.00 554 ALA A N 1
ATOM 4462 C CA . ALA A 1 554 ? 13.306 -7.786 -2.495 1.00 87.00 554 ALA A CA 1
ATOM 4463 C C . ALA A 1 554 ? 14.778 -7.550 -2.853 1.00 87.00 554 ALA A C 1
ATOM 4465 O O . ALA A 1 554 ? 15.668 -8.150 -2.260 1.00 87.00 554 ALA A O 1
ATOM 4466 N N . THR A 1 555 ? 15.052 -6.708 -3.851 1.00 82.62 555 THR A N 1
ATOM 4467 C CA . THR A 1 555 ? 16.427 -6.524 -4.354 1.00 82.62 555 THR A CA 1
ATOM 4468 C C . THR A 1 555 ? 17.127 -5.300 -3.787 1.00 82.62 555 THR A C 1
ATOM 4470 O O . THR A 1 555 ? 18.342 -5.306 -3.628 1.00 82.62 555 THR A O 1
ATOM 4473 N N . ARG A 1 556 ? 16.393 -4.201 -3.591 1.00 82.31 556 ARG A N 1
ATOM 4474 C CA . ARG A 1 556 ? 16.945 -2.914 -3.155 1.00 82.31 556 ARG A CA 1
ATOM 4475 C C . ARG A 1 556 ? 15.890 -2.155 -2.372 1.00 82.31 556 ARG A C 1
ATOM 4477 O O . ARG A 1 556 ? 14.769 -2.009 -2.849 1.00 82.31 556 ARG A O 1
ATOM 4484 N N . TYR A 1 557 ? 16.283 -1.635 -1.224 1.00 85.00 557 TYR A N 1
ATOM 4485 C CA . TYR A 1 557 ? 15.465 -0.806 -0.352 1.00 85.00 557 TYR A CA 1
ATOM 4486 C C . TYR A 1 557 ? 16.343 0.294 0.244 1.00 85.00 557 TYR A C 1
ATOM 4488 O O . TYR A 1 557 ? 17.571 0.185 0.248 1.00 85.00 557 TYR A O 1
ATOM 4496 N N . PHE A 1 558 ? 15.713 1.388 0.662 1.00 85.25 558 PHE A N 1
ATOM 4497 C CA . PHE A 1 558 ? 16.407 2.593 1.094 1.00 85.25 558 PHE A CA 1
ATOM 4498 C C . PHE A 1 558 ? 15.757 3.158 2.349 1.00 85.25 558 PHE A C 1
ATOM 4500 O O . PHE A 1 558 ? 14.531 3.226 2.426 1.00 85.25 558 PHE A O 1
ATOM 4507 N N . ARG A 1 559 ? 16.581 3.645 3.279 1.00 86.06 559 ARG A N 1
ATOM 4508 C CA . ARG A 1 559 ? 16.110 4.451 4.409 1.00 86.06 559 ARG A CA 1
ATOM 4509 C C . ARG A 1 559 ? 16.014 5.921 3.994 1.00 86.06 559 ARG A C 1
ATOM 4511 O O . ARG A 1 559 ? 16.971 6.472 3.439 1.00 86.06 559 ARG A O 1
ATOM 4518 N N . LEU A 1 560 ? 14.867 6.543 4.265 1.00 86.50 560 LEU A N 1
ATOM 4519 C CA . LEU A 1 560 ? 14.571 7.953 3.986 1.00 86.50 560 LEU A CA 1
ATOM 4520 C C . LEU A 1 560 ? 14.447 8.720 5.305 1.00 86.50 560 LEU A C 1
ATOM 4522 O O . LEU A 1 560 ? 13.906 8.187 6.266 1.00 86.50 560 LEU A O 1
ATOM 4526 N N . THR A 1 561 ? 14.946 9.957 5.361 1.00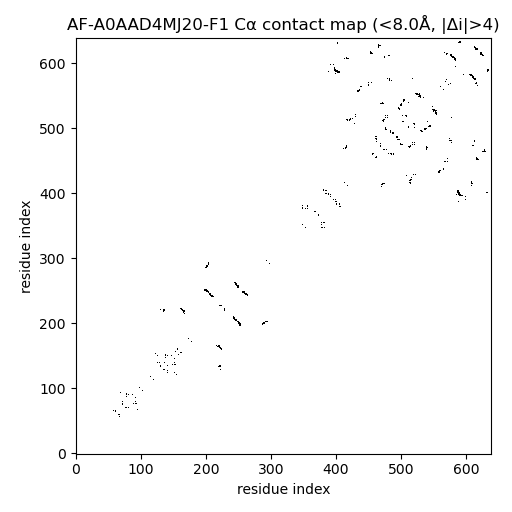 81.56 561 THR A N 1
ATOM 4527 C CA . THR A 1 561 ? 15.063 10.709 6.630 1.00 81.56 561 THR A CA 1
ATOM 4528 C C . THR A 1 561 ? 14.393 12.081 6.622 1.00 81.56 561 THR A C 1
ATOM 4530 O O . THR A 1 561 ? 14.409 12.769 7.634 1.00 81.56 561 THR A O 1
ATOM 4533 N N . ASN A 1 562 ? 13.833 12.523 5.493 1.00 86.31 562 ASN A N 1
ATOM 4534 C CA . ASN A 1 562 ? 13.160 13.822 5.399 1.00 86.31 562 ASN A CA 1
ATOM 4535 C C . ASN A 1 562 ? 12.024 13.813 4.371 1.00 86.31 562 ASN A C 1
ATOM 4537 O O . ASN A 1 562 ? 12.098 13.110 3.359 1.00 86.31 562 ASN A O 1
ATOM 4541 N N . GLU A 1 563 ? 11.025 14.667 4.578 1.00 88.62 563 GLU A N 1
ATOM 4542 C CA . GLU A 1 563 ? 9.822 14.764 3.740 1.00 88.62 563 GLU A CA 1
ATOM 4543 C C . GLU A 1 563 ? 10.108 15.025 2.258 1.00 88.62 563 GLU A C 1
ATOM 4545 O O . GLU A 1 563 ? 9.489 14.427 1.379 1.00 88.62 563 GLU A O 1
ATOM 4550 N N . SER A 1 564 ? 11.109 15.856 1.950 1.00 85.25 564 SER A N 1
ATOM 4551 C CA . SER A 1 564 ? 11.497 16.134 0.560 1.00 85.25 564 SER A CA 1
ATOM 4552 C C . SER A 1 564 ? 12.014 14.884 -0.163 1.00 85.25 564 SER A C 1
ATOM 4554 O O . SER A 1 564 ? 11.756 14.697 -1.356 1.00 85.25 564 SER A O 1
ATOM 4556 N N . SER A 1 565 ? 12.752 14.023 0.544 1.00 86.50 565 SER A N 1
ATOM 4557 C CA . SER A 1 565 ? 13.211 12.733 0.025 1.00 86.50 565 SER A CA 1
ATOM 4558 C C . SER A 1 565 ? 12.073 11.719 -0.078 1.00 86.50 565 SER A C 1
ATOM 4560 O O . SER A 1 565 ? 12.039 10.971 -1.054 1.00 86.50 565 SER A O 1
ATOM 4562 N N . ILE A 1 566 ? 11.114 11.760 0.855 1.00 91.75 566 ILE A N 1
ATOM 4563 C CA . ILE A 1 566 ? 9.912 10.921 0.847 1.00 91.75 566 ILE A CA 1
ATOM 4564 C C . ILE A 1 566 ? 9.061 11.243 -0.379 1.00 91.75 566 ILE A C 1
ATOM 4566 O O . ILE A 1 566 ? 8.835 10.345 -1.179 1.00 91.75 566 ILE A O 1
ATOM 4570 N N . ALA A 1 567 ? 8.677 12.503 -0.613 1.00 91.56 567 ALA A N 1
ATOM 4571 C CA . ALA A 1 567 ? 7.876 12.883 -1.786 1.00 91.56 567 ALA A CA 1
ATOM 4572 C C . ALA A 1 567 ? 8.578 12.529 -3.108 1.00 91.56 567 ALA A C 1
ATOM 4574 O O . ALA A 1 567 ? 7.962 12.011 -4.043 1.00 91.56 567 ALA A O 1
ATOM 4575 N N . TYR A 1 568 ? 9.890 12.782 -3.191 1.00 90.25 568 TYR A N 1
ATOM 4576 C CA . TYR A 1 568 ? 10.669 12.440 -4.378 1.00 90.25 568 TYR A CA 1
ATOM 4577 C C . TYR A 1 568 ? 10.680 10.930 -4.636 1.00 90.25 568 TYR A C 1
ATOM 4579 O O . TYR A 1 568 ? 10.403 10.504 -5.759 1.00 90.25 568 TYR A O 1
ATOM 4587 N N . PHE A 1 569 ? 11.006 10.129 -3.619 1.00 91.25 569 PHE A N 1
ATOM 4588 C CA . PHE A 1 569 ? 11.064 8.675 -3.749 1.00 91.25 569 PHE A CA 1
ATOM 4589 C C . PHE A 1 569 ? 9.681 8.093 -4.018 1.00 91.25 569 PHE A C 1
ATOM 4591 O O . PHE A 1 569 ? 9.533 7.266 -4.916 1.00 91.25 569 PHE A O 1
ATOM 4598 N N . ASN A 1 570 ? 8.669 8.594 -3.306 1.00 94.19 570 ASN A N 1
ATOM 4599 C CA . ASN A 1 570 ? 7.281 8.203 -3.469 1.00 94.19 570 ASN A CA 1
ATOM 4600 C C . ASN A 1 570 ? 6.837 8.349 -4.924 1.00 94.19 570 ASN A C 1
ATOM 4602 O O . ASN A 1 570 ? 6.324 7.404 -5.513 1.00 94.19 570 ASN A O 1
ATOM 4606 N N . TYR A 1 571 ? 7.129 9.477 -5.565 1.00 93.19 571 TYR A N 1
ATOM 4607 C CA . TYR A 1 571 ? 6.782 9.671 -6.969 1.00 93.19 571 TYR A CA 1
ATOM 4608 C C . TYR A 1 571 ? 7.648 8.827 -7.926 1.00 93.19 571 TYR A C 1
ATOM 4610 O O . TYR A 1 571 ? 7.132 8.043 -8.730 1.00 93.19 571 TYR A O 1
ATOM 4618 N N . HIS A 1 572 ? 8.978 8.938 -7.843 1.00 89.62 572 HIS A N 1
ATOM 4619 C CA . HIS A 1 572 ? 9.879 8.384 -8.866 1.00 89.62 572 HIS A CA 1
ATOM 4620 C C . HIS A 1 572 ? 10.182 6.896 -8.706 1.00 89.62 572 HIS A C 1
ATOM 4622 O O . HIS A 1 572 ? 10.409 6.217 -9.704 1.00 89.62 572 HIS A O 1
ATOM 4628 N N . ASN A 1 573 ? 10.194 6.380 -7.479 1.00 88.38 573 ASN A N 1
ATOM 4629 C CA . ASN A 1 573 ? 10.765 5.073 -7.168 1.00 88.38 573 ASN A CA 1
ATOM 4630 C C . ASN A 1 573 ? 9.724 4.081 -6.658 1.00 88.38 573 ASN A C 1
ATOM 4632 O O . ASN A 1 573 ? 9.656 2.978 -7.185 1.00 88.38 573 ASN A O 1
ATOM 4636 N N . GLY A 1 574 ? 8.878 4.450 -5.706 1.00 91.50 574 GLY A N 1
ATOM 4637 C CA . GLY A 1 574 ? 7.983 3.480 -5.081 1.00 91.50 574 GLY A CA 1
ATOM 4638 C C . GLY A 1 574 ? 7.378 3.992 -3.778 1.00 91.50 574 GLY A C 1
ATOM 4639 O O . GLY A 1 574 ? 7.763 5.066 -3.328 1.00 91.50 574 GLY A O 1
ATOM 4640 N N . PRO A 1 575 ? 6.445 3.242 -3.183 1.00 94.88 575 PRO A N 1
ATOM 4641 C CA . PRO A 1 575 ? 5.806 3.577 -1.915 1.00 94.88 575 PRO A CA 1
ATOM 4642 C C . PRO A 1 575 ? 6.835 3.680 -0.780 1.00 94.88 575 PRO A C 1
ATOM 4644 O O . PRO A 1 575 ? 7.966 3.200 -0.899 1.00 94.88 575 PRO A O 1
ATOM 4647 N N . VAL A 1 576 ? 6.446 4.323 0.322 1.00 96.06 576 VAL A N 1
ATOM 4648 C CA . VAL A 1 576 ? 7.330 4.542 1.478 1.00 96.06 576 VAL A CA 1
ATOM 4649 C C . VAL A 1 576 ? 6.649 4.045 2.743 1.00 96.06 576 VAL A C 1
ATOM 4651 O O . VAL A 1 576 ? 5.592 4.546 3.102 1.00 96.06 576 VAL A O 1
ATOM 4654 N N . SER A 1 577 ? 7.267 3.092 3.434 1.00 96.06 577 SER A N 1
ATOM 4655 C CA . SER A 1 577 ? 6.830 2.672 4.763 1.00 96.06 577 SER A CA 1
ATOM 4656 C C . SER A 1 577 ? 7.314 3.687 5.785 1.00 96.06 577 SER A C 1
ATOM 4658 O O . SER A 1 577 ? 8.469 4.114 5.734 1.00 96.06 577 SER A O 1
ATOM 4660 N N . PHE A 1 578 ? 6.459 4.023 6.740 1.00 94.50 578 PHE A N 1
ATOM 4661 C CA . PHE A 1 578 ? 6.806 4.849 7.887 1.00 94.50 578 PHE A CA 1
ATOM 4662 C C . PHE A 1 578 ? 6.240 4.230 9.157 1.00 94.50 578 PHE A C 1
ATOM 4664 O O . PHE A 1 578 ? 5.237 3.520 9.119 1.00 94.50 578 PHE A O 1
ATOM 4671 N N . ILE A 1 579 ? 6.915 4.502 10.267 1.00 92.06 579 ILE A N 1
ATOM 4672 C CA . ILE A 1 579 ? 6.460 4.170 11.611 1.00 92.06 579 ILE A CA 1
ATOM 4673 C C . ILE A 1 579 ? 6.118 5.471 12.327 1.00 92.06 579 ILE A C 1
ATOM 4675 O O . ILE A 1 579 ? 6.811 6.474 12.144 1.00 92.06 579 ILE A O 1
ATOM 4679 N N . PHE A 1 580 ? 5.060 5.466 13.126 1.00 91.31 580 PHE A N 1
ATOM 4680 C CA . PHE A 1 580 ? 4.694 6.608 13.956 1.00 91.31 580 PHE A CA 1
ATOM 4681 C C . PHE A 1 580 ? 4.070 6.149 15.276 1.00 91.31 580 PHE A C 1
ATOM 4683 O O . PHE A 1 580 ? 3.728 4.974 15.445 1.00 91.31 580 PHE A O 1
ATOM 4690 N N . THR A 1 581 ? 3.966 7.078 16.222 1.00 91.06 581 THR A N 1
ATOM 4691 C CA . THR A 1 581 ? 3.323 6.849 17.513 1.00 91.06 581 THR A CA 1
ATOM 4692 C C . THR A 1 581 ? 1.808 6.954 17.373 1.00 91.06 581 THR A C 1
ATOM 4694 O O . THR A 1 581 ? 1.277 7.951 16.885 1.00 91.06 581 THR A O 1
ATOM 4697 N N . VAL A 1 582 ? 1.105 5.923 17.829 1.00 92.81 582 VAL A N 1
ATOM 4698 C CA . VAL A 1 582 ? -0.355 5.896 17.869 1.00 92.81 582 VAL A CA 1
ATOM 4699 C C . VAL A 1 582 ? -0.816 6.382 19.234 1.00 92.81 582 VAL A C 1
ATOM 4701 O O . VAL A 1 582 ? -0.399 5.861 20.273 1.00 92.81 582 VAL A O 1
ATOM 4704 N N . LYS A 1 583 ? -1.677 7.396 19.212 1.00 91.56 583 LYS A N 1
ATOM 4705 C CA . LYS A 1 583 ? -2.423 7.873 20.371 1.00 91.56 583 LYS A CA 1
ATOM 4706 C C . LYS A 1 583 ? -3.839 7.283 20.367 1.00 91.56 583 LYS A C 1
ATOM 4708 O O . LYS A 1 583 ? -4.319 6.831 19.327 1.00 91.56 583 LYS A O 1
ATOM 4713 N N . SER A 1 584 ? -4.501 7.293 21.522 1.00 90.44 584 SER A N 1
ATOM 4714 C CA . SER A 1 584 ? -5.843 6.718 21.714 1.00 90.44 584 SER A CA 1
ATOM 4715 C C . SER A 1 584 ? -6.940 7.312 20.813 1.00 90.44 584 SER A C 1
ATOM 4717 O O . SER A 1 584 ? -7.951 6.662 20.546 1.00 90.44 584 SER A O 1
ATOM 4719 N N . ASP A 1 585 ? -6.744 8.530 20.315 1.00 91.00 585 ASP A N 1
ATOM 4720 C CA . ASP A 1 585 ? -7.635 9.256 19.408 1.00 91.00 585 ASP A CA 1
ATOM 4721 C C . ASP A 1 585 ? -7.513 8.842 17.938 1.00 91.00 585 ASP A C 1
ATOM 4723 O O . ASP A 1 585 ? -8.491 8.914 17.196 1.00 91.00 585 ASP A O 1
ATOM 4727 N N . PHE A 1 586 ? -6.362 8.319 17.517 1.00 93.94 586 PHE A N 1
ATOM 4728 C CA . PHE A 1 586 ? -6.158 7.857 16.144 1.00 93.94 586 PHE A CA 1
ATOM 4729 C C . PHE A 1 586 ? -7.092 6.695 15.760 1.00 93.94 586 PHE A C 1
ATOM 4731 O O . PHE A 1 586 ? -7.476 6.554 14.598 1.00 93.94 586 PHE A O 1
ATOM 4738 N N . PHE A 1 587 ? -7.524 5.883 16.729 1.00 94.50 587 PHE A N 1
ATOM 4739 C CA . PHE A 1 587 ? -8.506 4.815 16.505 1.00 94.50 587 PHE A CA 1
ATOM 4740 C C . PHE A 1 587 ? -9.874 5.334 16.049 1.00 94.50 587 PHE A C 1
ATOM 4742 O O . PHE A 1 587 ? -10.614 4.593 15.401 1.00 94.50 587 PHE A O 1
ATOM 4749 N N . ASP A 1 588 ? -10.170 6.609 16.294 1.00 93.12 588 ASP A N 1
ATOM 4750 C CA . ASP A 1 588 ? -11.423 7.256 15.905 1.00 93.12 588 ASP A CA 1
ATOM 4751 C C . ASP A 1 588 ? -11.327 7.971 14.554 1.00 93.12 588 ASP A C 1
ATOM 4753 O O . ASP A 1 588 ? -12.283 8.612 14.123 1.00 93.12 588 ASP A O 1
ATOM 4757 N N . TYR A 1 589 ? -10.186 7.916 13.868 1.00 94.06 589 TYR A N 1
ATOM 4758 C CA . TYR A 1 589 ? -10.050 8.555 12.565 1.00 94.06 589 TYR A CA 1
ATOM 4759 C C . TYR A 1 589 ? -11.012 7.935 11.534 1.00 94.06 589 TYR A C 1
ATOM 4761 O O . TYR A 1 589 ? -10.953 6.737 11.245 1.00 94.06 589 TYR A O 1
ATOM 4769 N N . VAL A 1 590 ? -11.866 8.771 10.933 1.00 93.19 590 VAL A N 1
ATOM 4770 C CA . VAL A 1 590 ? -12.812 8.387 9.868 1.00 93.19 590 VAL A CA 1
ATOM 4771 C C . VAL A 1 590 ? -12.535 9.091 8.543 1.00 93.19 590 VAL A C 1
ATOM 4773 O O . VAL A 1 590 ? -12.676 8.481 7.488 1.00 93.19 590 VAL A O 1
ATOM 4776 N N . SER A 1 591 ? -12.151 10.371 8.539 1.00 92.00 591 SER A N 1
ATOM 4777 C CA . SER A 1 591 ? -11.904 11.102 7.287 1.00 92.00 591 SER A CA 1
ATOM 4778 C C . SER A 1 591 ? -11.077 12.371 7.478 1.00 92.00 591 SER A C 1
ATOM 4780 O O . SER A 1 591 ? -10.698 12.697 8.587 1.00 92.00 591 SER A O 1
ATOM 4782 N N . GLY A 1 592 ? -10.765 13.101 6.404 1.00 91.12 592 GLY A N 1
ATOM 4783 C CA . GLY A 1 592 ? -9.998 14.349 6.501 1.00 91.12 592 GLY A CA 1
ATOM 4784 C C . GLY A 1 592 ? -8.510 14.138 6.796 1.00 91.12 592 GLY A C 1
ATOM 4785 O O . GLY A 1 592 ? -7.942 13.098 6.456 1.00 91.12 592 GLY A O 1
ATOM 4786 N N . VAL A 1 593 ? -7.872 15.152 7.382 1.00 91.62 593 VAL A N 1
ATOM 4787 C CA . VAL A 1 593 ? -6.450 15.128 7.748 1.00 91.62 593 VAL A CA 1
ATOM 4788 C C . VAL A 1 593 ? -6.358 14.911 9.249 1.00 91.62 593 VAL A C 1
ATOM 4790 O O . VAL A 1 593 ? -6.907 15.697 10.009 1.00 91.62 593 VAL A O 1
ATOM 4793 N N . TYR A 1 594 ? -5.690 13.834 9.652 1.00 91.56 594 TYR A N 1
ATOM 4794 C CA . TYR A 1 594 ? -5.363 13.608 11.052 1.00 91.56 594 TYR A CA 1
ATOM 4795 C C . TYR A 1 594 ? -4.162 14.473 11.435 1.00 91.56 594 TYR A C 1
ATOM 4797 O O . TYR A 1 594 ? -3.099 14.359 10.818 1.00 91.56 594 TYR A O 1
ATOM 4805 N N . ASP A 1 595 ? -4.331 15.299 12.461 1.00 87.00 595 ASP A N 1
ATOM 4806 C CA . ASP A 1 595 ? -3.264 16.085 13.068 1.00 87.00 595 ASP A CA 1
ATOM 4807 C C . ASP A 1 595 ? -3.305 15.899 14.589 1.00 87.00 595 ASP A C 1
ATOM 4809 O O . ASP A 1 595 ? -4.196 16.384 15.283 1.00 87.00 595 ASP A O 1
ATOM 4813 N N . ALA A 1 596 ? -2.303 15.192 15.115 1.00 80.38 596 ALA A N 1
ATOM 4814 C CA . ALA A 1 596 ? -2.193 14.888 16.539 1.00 80.38 596 ALA A CA 1
ATOM 4815 C C . ALA A 1 596 ? -1.933 16.125 17.423 1.00 80.38 596 ALA A C 1
ATOM 4817 O O . ALA A 1 596 ? -1.909 15.984 18.651 1.00 80.38 596 ALA A O 1
ATOM 4818 N N . SER A 1 597 ? -1.664 17.294 16.825 1.00 77.88 597 SER A N 1
ATOM 4819 C CA . SER A 1 597 ? -1.492 18.572 17.524 1.00 77.88 597 SER A CA 1
ATOM 4820 C C . SER A 1 597 ? -2.796 19.359 17.690 1.00 77.88 597 SER A C 1
ATOM 4822 O O . SER A 1 597 ? -2.862 20.222 18.563 1.00 77.88 597 SER A O 1
ATOM 4824 N N . GLU A 1 598 ? -3.842 19.044 16.915 1.00 73.25 598 GLU A N 1
ATOM 4825 C CA . GLU A 1 598 ? -5.165 19.679 17.039 1.00 73.25 598 GLU A CA 1
ATOM 4826 C C . GLU A 1 598 ? -5.917 19.226 18.297 1.00 73.25 598 GLU A C 1
ATOM 4828 O O . GLU A 1 598 ? -6.769 19.954 18.807 1.00 73.25 598 GLU A O 1
ATOM 4833 N N . CYS A 1 599 ? -5.580 18.050 18.836 1.00 63.75 599 CYS A N 1
ATOM 4834 C CA . CYS A 1 599 ? -6.099 17.606 20.122 1.00 63.75 599 CYS A CA 1
ATOM 4835 C C . CYS A 1 599 ? -5.416 18.408 21.241 1.00 63.75 599 CYS A C 1
ATOM 4837 O O . CYS A 1 599 ? -4.316 18.081 21.691 1.00 63.75 599 CYS A O 1
ATOM 4839 N N . SER A 1 600 ? -6.080 19.487 21.670 1.00 53.44 600 SER A N 1
ATOM 4840 C CA . SER A 1 600 ? -5.613 20.390 22.733 1.00 53.44 600 SER A CA 1
ATOM 4841 C C . SER A 1 600 ? -5.522 19.715 24.109 1.00 53.44 600 SER A C 1
ATOM 4843 O O . SER A 1 600 ? -4.813 20.189 24.999 1.00 53.44 600 SER A O 1
ATOM 4845 N N . ASP A 1 601 ? -6.224 18.593 24.271 1.00 55.41 601 ASP A N 1
ATOM 4846 C CA . ASP A 1 601 ? -6.301 17.834 25.507 1.00 55.41 601 ASP A CA 1
ATOM 4847 C C . ASP A 1 601 ? -5.168 16.799 25.584 1.00 55.41 601 ASP A C 1
ATOM 4849 O O . ASP A 1 601 ? -5.016 15.940 24.711 1.00 55.41 601 ASP A O 1
ATOM 4853 N N . THR A 1 602 ? -4.388 16.834 26.667 1.00 54.31 602 THR A N 1
ATOM 4854 C CA . THR A 1 602 ? -3.322 15.858 26.967 1.00 54.31 602 THR A CA 1
ATOM 4855 C C . THR A 1 602 ? -3.861 14.454 27.278 1.00 54.31 602 THR A C 1
ATOM 4857 O O . THR A 1 602 ? -3.085 13.551 27.589 1.00 54.31 602 THR A O 1
ATOM 4860 N N . SER A 1 603 ? -5.180 14.251 27.188 1.00 63.59 603 SER A N 1
ATOM 4861 C CA . SER A 1 603 ? -5.871 12.994 27.483 1.00 63.59 603 SER A CA 1
ATOM 4862 C C . SER A 1 603 ? -5.660 11.900 26.431 1.00 63.59 603 SER A C 1
ATOM 4864 O O . SER A 1 603 ? -5.851 10.722 26.740 1.00 63.59 603 SER A O 1
ATOM 4866 N N . ALA A 1 604 ? -5.234 12.250 25.212 1.00 78.38 604 ALA A N 1
ATOM 4867 C CA . ALA A 1 604 ? -4.850 11.270 24.202 1.00 78.38 604 ALA A CA 1
ATOM 4868 C C . ALA A 1 604 ? -3.526 10.595 24.599 1.00 78.38 604 ALA A C 1
ATOM 4870 O O . ALA A 1 604 ? -2.437 11.165 24.467 1.00 78.38 604 ALA A O 1
ATOM 4871 N N . THR A 1 605 ? -3.621 9.373 25.117 1.00 86.25 605 THR A N 1
ATOM 4872 C CA . THR A 1 605 ? -2.481 8.627 25.651 1.00 86.25 605 THR A CA 1
ATOM 4873 C C . THR A 1 605 ? -1.758 7.863 24.552 1.00 86.25 605 THR A C 1
ATOM 4875 O O . THR A 1 605 ? -2.356 7.416 23.577 1.00 86.25 605 THR A O 1
ATOM 4878 N N . PHE A 1 606 ? -0.445 7.710 24.712 1.00 89.38 606 PHE A N 1
ATOM 4879 C CA . PHE A 1 606 ? 0.351 6.832 23.863 1.00 89.38 606 PHE A CA 1
ATOM 4880 C C . PHE A 1 606 ? -0.102 5.376 24.038 1.00 89.38 606 PHE A C 1
ATOM 4882 O O . PHE A 1 606 ? -0.109 4.853 25.157 1.00 89.38 606 PHE A O 1
ATOM 4889 N N . GLU A 1 607 ? -0.444 4.715 22.933 1.00 91.44 607 GLU A N 1
ATOM 4890 C CA . GLU A 1 607 ? -0.862 3.311 22.939 1.00 91.44 607 GLU A CA 1
ATOM 4891 C C . GLU A 1 607 ? 0.176 2.385 22.304 1.00 91.44 607 GLU A C 1
ATOM 4893 O O . GLU A 1 607 ? 0.293 1.235 22.711 1.00 91.44 607 GLU A O 1
ATOM 4898 N N . GLY A 1 608 ? 1.002 2.871 21.379 1.00 92.62 608 GLY A N 1
ATOM 4899 C CA . GLY A 1 608 ? 2.055 2.049 20.792 1.00 92.62 608 GLY A CA 1
ATOM 4900 C C . GLY A 1 608 ? 2.617 2.625 19.505 1.00 92.62 608 GLY A C 1
ATOM 4901 O O . GLY A 1 608 ? 2.405 3.792 19.170 1.00 92.62 608 GLY A O 1
ATOM 4902 N N . TRP A 1 609 ? 3.337 1.784 18.775 1.00 93.56 609 TRP A N 1
ATOM 4903 C CA . TRP A 1 609 ? 3.920 2.126 17.484 1.00 93.56 609 TRP A CA 1
ATOM 4904 C C . TRP A 1 609 ? 3.244 1.365 16.356 1.00 93.56 609 TRP A C 1
ATOM 4906 O O . TRP A 1 609 ? 2.876 0.198 16.508 1.00 93.56 609 TRP A O 1
ATOM 4916 N N . HIS A 1 610 ? 3.118 2.018 15.204 1.00 96.00 610 HIS A N 1
ATOM 4917 C CA . HIS A 1 610 ? 2.425 1.441 14.061 1.00 96.00 610 HIS A CA 1
ATOM 4918 C C . HIS A 1 610 ? 3.105 1.768 12.741 1.00 96.00 610 HIS A C 1
ATOM 4920 O O . HIS A 1 610 ? 3.530 2.904 12.524 1.00 96.00 610 HIS A O 1
ATOM 4926 N N . TYR A 1 611 ? 3.192 0.768 11.864 1.00 96.75 611 TYR A N 1
ATOM 4927 C CA . TYR A 1 611 ? 3.663 0.938 10.496 1.00 96.75 611 TYR A CA 1
ATOM 4928 C C . TYR A 1 611 ? 2.495 1.137 9.535 1.00 96.75 611 TYR A C 1
ATOM 4930 O O . TYR A 1 611 ? 1.507 0.408 9.571 1.00 96.75 611 TYR A O 1
ATOM 4938 N N . MET A 1 612 ? 2.660 2.083 8.618 1.00 96.75 612 MET A N 1
ATOM 4939 C CA . MET A 1 612 ? 1.757 2.320 7.494 1.00 96.75 612 MET A CA 1
ATOM 4940 C C . MET A 1 612 ? 2.572 2.638 6.239 1.00 96.75 612 MET A C 1
ATOM 4942 O O . MET A 1 612 ? 3.771 2.927 6.307 1.00 96.75 612 MET A O 1
ATOM 4946 N N . VAL A 1 613 ? 1.919 2.615 5.076 1.00 97.69 613 VAL A N 1
ATOM 4947 C CA . VAL A 1 613 ? 2.586 2.881 3.795 1.00 97.69 613 VAL A CA 1
ATOM 4948 C C . VAL A 1 613 ? 2.039 4.138 3.144 1.00 97.69 613 VAL A C 1
ATOM 4950 O O . VAL A 1 613 ? 0.856 4.226 2.838 1.00 97.69 613 VAL A O 1
ATOM 4953 N N . ILE A 1 614 ? 2.912 5.103 2.872 1.00 97.38 614 ILE A N 1
ATOM 4954 C CA . ILE A 1 614 ? 2.615 6.288 2.071 1.00 97.38 614 ILE A CA 1
ATOM 4955 C C . ILE A 1 614 ? 2.436 5.857 0.614 1.00 97.38 614 ILE A C 1
ATOM 4957 O O . ILE A 1 614 ? 3.386 5.445 -0.061 1.00 97.38 614 ILE A O 1
ATOM 4961 N N . VAL A 1 615 ? 1.214 6.023 0.122 1.00 96.44 615 VAL A N 1
ATOM 4962 C CA . VAL A 1 615 ? 0.760 5.729 -1.245 1.00 96.44 615 VAL A CA 1
ATOM 4963 C C . VAL A 1 615 ? 0.361 7.004 -1.995 1.00 96.44 615 VAL A C 1
ATOM 4965 O O . VAL A 1 615 ? -0.300 6.960 -3.030 1.00 96.44 615 VAL A O 1
ATOM 4968 N N . GLY A 1 616 ? 0.758 8.167 -1.489 1.00 96.06 616 GLY A N 1
ATOM 4969 C CA . GLY A 1 616 ? 0.532 9.442 -2.149 1.00 96.06 616 GLY A CA 1
ATOM 4970 C C . GLY A 1 616 ? 0.759 10.627 -1.224 1.00 96.06 616 GLY A C 1
ATOM 4971 O O . GLY A 1 616 ? 1.072 10.472 -0.044 1.00 96.06 616 GLY A O 1
ATOM 4972 N N . PHE A 1 617 ? 0.608 11.823 -1.772 1.00 95.69 617 PHE A N 1
ATOM 4973 C CA . PHE A 1 617 ? 0.782 13.076 -1.054 1.00 95.69 617 PHE A CA 1
ATOM 4974 C C . PHE A 1 617 ? 0.065 14.234 -1.741 1.00 95.69 617 PHE A C 1
ATOM 4976 O O . PHE A 1 617 ? -0.222 14.210 -2.940 1.00 95.69 617 PHE A O 1
ATOM 4983 N N . THR A 1 618 ? -0.169 15.283 -0.966 1.00 94.62 618 THR A N 1
ATOM 4984 C CA . THR A 1 618 ? -0.591 16.612 -1.410 1.00 94.62 618 THR A CA 1
ATOM 4985 C C . THR A 1 618 ? 0.345 17.659 -0.796 1.00 94.62 618 THR A C 1
ATOM 4987 O O . THR A 1 618 ? 1.229 17.295 -0.020 1.00 94.62 618 THR A O 1
ATOM 4990 N N . PRO A 1 619 ? 0.171 18.963 -1.078 1.00 91.75 619 PRO A N 1
ATOM 4991 C CA . PRO A 1 619 ? 0.936 19.997 -0.385 1.00 91.75 619 PRO A CA 1
ATOM 4992 C C . PRO A 1 619 ? 0.703 20.052 1.132 1.00 91.75 619 PRO A C 1
ATOM 4994 O O . PRO A 1 619 ? 1.483 20.704 1.818 1.00 91.75 619 PRO A O 1
ATOM 4997 N N . SER A 1 620 ? -0.364 19.426 1.640 1.00 91.56 620 SER A N 1
ATOM 4998 C CA . SER A 1 620 ? -0.810 19.578 3.031 1.00 91.56 620 SER A CA 1
ATOM 4999 C C . SER A 1 620 ? -0.833 18.276 3.828 1.00 91.56 620 SER A C 1
ATOM 5001 O O . SER A 1 620 ? -0.846 18.334 5.049 1.00 91.56 620 SER A O 1
ATOM 5003 N N . TYR A 1 621 ? -0.874 17.110 3.178 1.00 93.50 621 TYR A N 1
ATOM 5004 C CA . TYR A 1 621 ? -0.979 15.828 3.878 1.00 93.50 621 TYR A CA 1
ATOM 5005 C C . TYR A 1 621 ? -0.431 14.657 3.061 1.00 93.50 621 TYR A C 1
ATOM 5007 O O . TYR A 1 621 ? -0.386 14.689 1.825 1.00 93.50 621 TYR A O 1
ATOM 5015 N N . TRP A 1 622 ? -0.073 13.589 3.771 1.00 95.44 622 TRP A N 1
ATOM 5016 C CA . TRP A 1 622 ? 0.289 12.294 3.203 1.00 95.44 622 TRP A CA 1
ATOM 5017 C C . TRP A 1 622 ? -0.947 11.410 3.047 1.00 95.44 622 TRP A C 1
ATOM 5019 O O . TRP A 1 622 ? -1.843 11.418 3.887 1.00 95.44 622 TRP A O 1
ATOM 5029 N N . ILE A 1 623 ? -0.988 10.630 1.970 1.00 95.81 623 ILE A N 1
ATOM 5030 C CA . ILE A 1 623 ? -2.003 9.596 1.767 1.00 95.81 623 ILE A CA 1
ATOM 5031 C C . ILE A 1 623 ? -1.353 8.280 2.164 1.00 95.81 623 ILE A C 1
ATOM 5033 O O . ILE A 1 623 ? -0.394 7.850 1.520 1.00 95.81 623 ILE A O 1
ATOM 5037 N N . ALA A 1 624 ? -1.856 7.651 3.221 1.00 95.88 624 ALA A N 1
ATOM 5038 C CA . ALA A 1 624 ? -1.285 6.428 3.760 1.00 95.88 624 ALA A CA 1
ATOM 5039 C C . ALA A 1 624 ? -2.309 5.287 3.788 1.00 95.88 624 ALA A C 1
ATOM 5041 O O . ALA A 1 624 ? -3.473 5.490 4.130 1.00 95.88 624 ALA A O 1
ATOM 5042 N N . LYS A 1 625 ? -1.864 4.083 3.425 1.00 96.19 625 LYS A N 1
ATOM 5043 C CA . LYS A 1 625 ? -2.628 2.842 3.541 1.00 96.19 625 LYS A CA 1
ATOM 5044 C C . LYS A 1 625 ? -2.389 2.226 4.921 1.00 96.19 625 LYS A C 1
ATOM 5046 O O . LYS A 1 625 ? -1.239 2.111 5.348 1.00 96.19 625 LYS A O 1
ATOM 5051 N N . ASN A 1 626 ? -3.477 1.844 5.590 1.00 96.44 626 ASN A N 1
ATOM 5052 C CA . ASN A 1 626 ? -3.471 1.145 6.878 1.00 96.44 626 ASN A CA 1
ATOM 5053 C C . ASN A 1 626 ? -3.774 -0.362 6.698 1.00 96.44 626 ASN A C 1
ATOM 5055 O O . ASN A 1 626 ? -4.206 -0.786 5.626 1.00 96.44 626 ASN A O 1
ATOM 5059 N N . SER A 1 627 ? -3.578 -1.152 7.753 1.00 96.62 627 SER A N 1
ATOM 5060 C CA . SER A 1 627 ? -3.819 -2.601 7.853 1.00 96.62 627 SER A CA 1
ATOM 5061 C C . SER A 1 627 ? -4.925 -2.950 8.861 1.00 96.62 627 SER A C 1
ATOM 5063 O O . SER A 1 627 ? -4.917 -4.017 9.470 1.00 96.62 627 SER A O 1
ATOM 5065 N N . TRP A 1 628 ? -5.881 -2.043 9.070 1.00 96.31 628 TRP A N 1
ATOM 5066 C CA . TRP A 1 628 ? -6.970 -2.167 10.053 1.00 96.31 628 TRP A CA 1
ATOM 5067 C C . TRP A 1 628 ? -8.330 -2.501 9.418 1.00 96.31 628 TRP A C 1
ATOM 5069 O O . TRP A 1 628 ? -9.382 -2.316 10.028 1.00 96.31 628 TRP A O 1
ATOM 5079 N N . GLY A 1 629 ? -8.317 -3.019 8.187 1.00 93.62 629 GLY A N 1
ATOM 5080 C CA . GLY A 1 629 ? -9.520 -3.304 7.412 1.00 93.62 629 GLY A CA 1
ATOM 5081 C C . GLY A 1 629 ? -10.189 -2.056 6.832 1.00 93.62 629 GLY A C 1
ATOM 5082 O O . GLY A 1 629 ? -9.791 -0.921 7.079 1.00 93.62 629 GLY A O 1
ATOM 5083 N N . THR A 1 630 ? -11.226 -2.277 6.025 1.00 90.25 630 THR A N 1
ATOM 5084 C CA . THR A 1 630 ? -11.953 -1.211 5.312 1.00 90.25 630 THR A CA 1
ATOM 5085 C C . THR A 1 630 ? -12.938 -0.439 6.193 1.00 90.25 630 THR A C 1
ATOM 5087 O O . THR A 1 630 ? -13.480 0.563 5.743 1.00 90.25 630 THR A O 1
ATOM 5090 N N . GLY A 1 631 ? -13.196 -0.906 7.420 1.00 86.94 631 GLY A N 1
ATOM 5091 C CA . GLY A 1 631 ? -14.100 -0.268 8.384 1.00 86.94 631 GLY A CA 1
ATOM 5092 C C . GLY A 1 631 ? -13.463 0.854 9.212 1.00 86.94 631 GLY A C 1
ATOM 5093 O O . GLY A 1 631 ? -14.117 1.392 10.104 1.00 86.94 631 GLY A O 1
ATOM 5094 N N . TRP A 1 632 ? -12.196 1.194 8.951 1.00 93.06 632 TRP A N 1
ATOM 5095 C CA . TRP A 1 632 ? -11.466 2.263 9.632 1.00 93.06 632 TRP A CA 1
ATOM 5096 C C . TRP A 1 632 ? -10.905 3.282 8.630 1.00 93.06 632 TRP A C 1
ATOM 5098 O O . TRP A 1 632 ? -10.381 2.909 7.577 1.00 93.06 632 TRP A O 1
ATOM 5108 N N . GLY A 1 633 ? -10.962 4.568 8.991 1.00 90.81 633 GLY A N 1
ATOM 5109 C CA . GLY A 1 633 ? -10.460 5.670 8.176 1.00 90.81 633 GLY A CA 1
ATOM 5110 C C . GLY A 1 633 ? -11.243 5.919 6.886 1.00 90.81 633 GLY A C 1
ATOM 5111 O O . GLY A 1 633 ? -12.319 5.371 6.646 1.00 90.81 633 GLY A O 1
ATOM 5112 N N . ASN A 1 634 ? -10.682 6.781 6.033 1.00 78.88 634 ASN A N 1
ATOM 5113 C CA . ASN A 1 634 ? -11.328 7.170 4.786 1.00 78.88 634 ASN A CA 1
ATOM 5114 C C . ASN A 1 634 ? -11.115 6.099 3.715 1.00 78.88 634 ASN A C 1
ATOM 5116 O O . ASN A 1 634 ? -10.151 6.161 2.939 1.00 78.88 634 ASN A O 1
ATOM 5120 N N . PHE A 1 635 ? -12.021 5.127 3.648 1.00 64.50 635 PHE A N 1
ATOM 5121 C CA . PHE A 1 635 ? -12.076 4.228 2.507 1.00 64.50 635 PHE A CA 1
ATOM 5122 C C . PHE A 1 635 ? -12.646 4.968 1.290 1.00 64.50 635 PHE A C 1
ATOM 5124 O O . PHE A 1 635 ? -13.824 4.877 0.954 1.00 64.50 635 PHE A O 1
ATOM 5131 N N . LEU A 1 636 ? -11.777 5.702 0.594 1.00 48.91 636 LEU A N 1
ATOM 5132 C CA . LEU A 1 636 ? -12.026 6.077 -0.791 1.00 48.91 636 LEU A CA 1
ATOM 5133 C C . LEU A 1 636 ? -11.882 4.797 -1.616 1.00 48.91 636 LEU A C 1
ATOM 5135 O O . LEU A 1 636 ? -10.776 4.463 -2.048 1.00 48.91 636 LEU A O 1
ATOM 5139 N N . ALA A 1 637 ? -12.983 4.064 -1.797 1.00 35.47 637 ALA A N 1
ATOM 5140 C CA . ALA A 1 637 ? -13.089 3.097 -2.880 1.00 35.47 637 ALA A CA 1
ATOM 5141 C C . ALA A 1 637 ? -12.693 3.852 -4.156 1.00 35.47 637 ALA A C 1
ATOM 5143 O O . ALA A 1 637 ? -13.385 4.786 -4.560 1.00 35.47 637 ALA A O 1
ATOM 5144 N N . GLY A 1 638 ? -11.507 3.565 -4.696 1.00 32.28 638 GLY A N 1
ATOM 5145 C CA . GLY A 1 638 ? -11.026 4.220 -5.906 1.00 32.28 638 GLY A CA 1
ATOM 5146 C C . GLY A 1 638 ? -12.076 4.054 -7.001 1.00 32.28 638 GLY A C 1
ATOM 5147 O O . GLY A 1 638 ? -12.457 2.921 -7.291 1.00 32.28 638 GLY A O 1
ATOM 5148 N N . ASN A 1 639 ? -12.564 5.185 -7.519 1.00 25.78 639 ASN A N 1
ATOM 5149 C CA . ASN A 1 639 ? -13.525 5.265 -8.623 1.00 25.78 639 ASN A CA 1
ATOM 5150 C C . ASN A 1 639 ? -13.114 4.418 -9.829 1.00 25.78 639 ASN A C 1
ATOM 5152 O O . ASN A 1 639 ? -11.921 4.497 -10.212 1.00 25.78 639 ASN A O 1
#

Foldseek 3Di:
DVVVVVVVVVVVVVVVVVVDPDDPPVVVVVVVVVVVVVVVVVVVVVVVCVVPDPLVVLVPDPDPLVSLVVCVVVVDDLVVSCVSSVHDSVVSVVSNVVCVVPVDSDDDDPPDPPDDPLLVVLLVQLVVVCVVPQQDDLVNSCVVSVHDSVSSCCSLCPVVVWDKAADDDDDDDDVVNVVVVVVVVVVVVVCVVVVVQQLEKAKAKDKDFPDDPDDSRSGIGIGNDPVRVVVVPPDDPDDDDGQIKMWMWIAHPVGIFPIDIDHSPDDPDPVCVVPVRPPPPPDDDDGDYDDYDPPVCCVVVVVVVVVVVVVCVVDDDDDDDDDDDDDDDDDDDDDDDDDDDDDDQDDQDPVLVVVVVVVCVVLVHDDDVVVVLSVLLSSQLSVLVVVQVVCVVLVNPQFADFPCSSPDLVQVLLQAAAPVQVVLVVVPPDPPADADPDDDPPPDDPVQAFDQKDFLLLVVLFDAAAALHSFNLLLLVLLQRQQQSQCCVPPVDRAAFASLLCLAPQPQAPRRNGHHNNSSLVSCQPPATHHCVQPPDDSDHDHNDPVGDGDHHRNHDHDDDDPSVQSSCLRPPTKDKDKDWDWPRQQRGAEDADDPVSPPDPPGDTSHMHIWIFRMDHNVHTDIRGNRHCRTYHPPPRD